Protein AF-A0A072Q1B4-F1 (afdb_monomer_lite)

Secondary structure (DSSP, 8-state):
--HHHHHHHHHHHHHHHHHHHHHHHHHHHHHTSTT-EEGGGTTSSB-S-----HHHHHHHHTT-HHHHHHHHHHHHHHHHHHHHHHHEEEE--SEEEETTEEEEPPPEEEE-HHHHHHHHHHHHHHHHHHHHHHHHHHT-----SS-TTSHHHHHHHT--HHHHHHHHHS-TT--HHHHHHHHTT-EEEEEEEE-TTS-EEEEEEEE--TT------------PPP-----TTSSSSTTHHHHHHHHHHHHHHHHHHHHHHHHHHHHHHH-----HHHHHHHH-TTHHHHHHHHHHHHHHHHHHHHHHHHHHHHHHHHHHS-B-GGGTTS--S---HHHHHHHHHHTT-HHHHHHHHHHHHHHHHHHHHTT-S--TTS-HHHHHHHHHHHHHHHHHHHHHHHHHHHHHHHTTT---SS-TTBHHHHHHHH--TT-HHHHHHTT-TTS-HHHHHHHHHHTT--EEEEEEE-TTS-EEEEEEEPPTT-SS----

Organism: NCBI:txid1182545

InterPro domains:
  IPR021840 Protein of unknown function DUF3433 [PF11915] (2-86)
  IPR021840 Protein of unknown function DUF3433 [PF11915] (288-372)

Sequence (492 aa):
MYLPTVVAVLLKLAWSIVFASTKMMEPFYLLSRDGGASAKHSLIADYLTSTLSLDGIRNLFAGHPVVILASSAYICISILPALATQSTTIRAVGVCYYATGQSPCQPRWELNITYARVLQWILSFTVLIILGMMILSARRQSGVFSNPSSIASMAALLGNDEFIAEIRKIPQNASQSSSQSYLDPFTFKLAGYATVAGHRRYGIIKIQDPSHRPKLDTSDQHQCPARSNTSPHEDFASKTHGSIFSHFLIDVIFLLAILGLLSTTVAYYLVHEDNGFNNFFNYHPLRTFVLTLTASIIDGRWKQLEREVRLMTPYRHLFRGYAEPDTTILVTQNATAITSFFSALWHGNFFHALVAGVAALSDVLIIVIGSVPHSSAQFEMDYVVCIYASWVILAVMAVVMLVLFRWRALNEKMTIPTDPNTLLALCQLLCNRDNGLREEMAGLETMESSVRDEITRSNHTRYWAGWMTEPDSSRRWIVEKEKSSKMLTGGL

Radius of gyration: 27.25 Å; chains: 1; bounding box: 82×57×79 Å

pLDDT: mean 79.21, std 16.74, range [25.56, 97.25]

Structure (mmCIF, N/CA/C/O backbone):
data_AF-A0A072Q1B4-F1
#
_entry.id   AF-A0A072Q1B4-F1
#
loop_
_atom_site.group_PDB
_atom_site.id
_atom_site.type_symbol
_atom_site.label_atom_id
_atom_site.label_alt_id
_atom_site.label_comp_id
_atom_site.label_asym_id
_atom_site.label_entity_id
_atom_site.label_seq_id
_atom_site.pdbx_PDB_ins_code
_atom_site.Cartn_x
_atom_site.Cartn_y
_atom_site.Cartn_z
_atom_site.occupancy
_atom_site.B_iso_or_equiv
_atom_site.auth_seq_id
_atom_site.auth_comp_id
_atom_site.auth_asym_id
_atom_site.auth_atom_id
_atom_site.pdbx_PDB_model_num
ATOM 1 N N . MET A 1 1 ? 21.921 -10.662 -15.499 1.00 63.81 1 MET A N 1
ATOM 2 C CA . MET A 1 1 ? 21.624 -9.221 -15.327 1.00 63.81 1 MET A CA 1
ATOM 3 C C . MET A 1 1 ? 20.662 -8.954 -14.171 1.00 63.81 1 MET A C 1
ATOM 5 O O . MET A 1 1 ? 20.907 -8.045 -13.399 1.00 63.81 1 MET A O 1
ATOM 9 N N . TYR A 1 2 ? 19.611 -9.762 -14.008 1.00 80.12 2 TYR A N 1
ATOM 10 C CA . TYR A 1 2 ? 18.491 -9.460 -13.105 1.00 80.12 2 TYR A CA 1
ATOM 11 C C . TYR A 1 2 ? 18.724 -9.707 -11.608 1.00 80.12 2 TYR A C 1
ATOM 13 O O . TYR A 1 2 ? 17.906 -9.296 -10.798 1.00 80.12 2 TYR A O 1
ATOM 21 N N . LEU A 1 3 ? 19.809 -10.375 -11.201 1.00 85.75 3 LEU A N 1
ATOM 22 C CA . LEU A 1 3 ? 19.984 -10.770 -9.797 1.00 85.75 3 LEU A CA 1
ATOM 23 C C . LEU A 1 3 ? 19.933 -9.575 -8.814 1.00 85.75 3 LEU A C 1
ATOM 25 O O . LEU A 1 3 ? 19.154 -9.647 -7.866 1.00 85.75 3 LEU A O 1
ATOM 29 N N . PRO A 1 4 ? 20.667 -8.459 -9.016 1.00 88.31 4 PRO A N 1
ATOM 30 C CA . PRO A 1 4 ? 20.627 -7.337 -8.075 1.00 88.31 4 PRO A CA 1
ATOM 31 C C . PRO A 1 4 ? 19.269 -6.634 -8.036 1.00 88.31 4 PRO A C 1
ATOM 33 O O . PRO A 1 4 ? 18.830 -6.204 -6.971 1.00 88.31 4 PRO A O 1
ATOM 36 N N . THR A 1 5 ? 18.590 -6.526 -9.181 1.00 89.12 5 THR A N 1
ATOM 37 C CA . THR A 1 5 ? 17.274 -5.881 -9.275 1.00 89.12 5 THR A CA 1
ATOM 38 C C . THR A 1 5 ? 16.189 -6.742 -8.641 1.00 89.12 5 THR A C 1
ATOM 40 O O . THR A 1 5 ? 15.385 -6.223 -7.873 1.00 89.12 5 THR A O 1
ATOM 43 N N . VAL A 1 6 ? 16.221 -8.059 -8.860 1.00 92.12 6 VAL A N 1
ATOM 44 C CA . VAL A 1 6 ? 15.343 -9.030 -8.189 1.00 92.12 6 VAL A CA 1
ATOM 45 C C . VAL A 1 6 ? 15.539 -8.969 -6.675 1.00 92.12 6 VAL A C 1
ATOM 47 O O . VAL A 1 6 ? 14.564 -8.835 -5.942 1.00 92.12 6 VAL A O 1
ATOM 50 N N . VAL A 1 7 ? 16.785 -8.991 -6.188 1.00 93.25 7 VAL A N 1
ATOM 51 C CA . VAL A 1 7 ? 17.076 -8.883 -4.747 1.00 93.25 7 VAL A CA 1
ATOM 52 C C . VAL A 1 7 ? 16.571 -7.553 -4.174 1.00 93.25 7 VAL A C 1
ATOM 54 O O . VAL A 1 7 ? 15.963 -7.542 -3.104 1.00 93.25 7 VAL A O 1
ATOM 57 N N . ALA A 1 8 ? 16.755 -6.440 -4.890 1.00 92.94 8 ALA A N 1
ATOM 58 C CA . ALA A 1 8 ? 16.243 -5.135 -4.476 1.00 92.94 8 ALA A CA 1
ATOM 59 C C . ALA A 1 8 ? 14.707 -5.106 -4.379 1.00 92.94 8 ALA A C 1
ATOM 61 O O . ALA A 1 8 ? 14.161 -4.560 -3.419 1.00 92.94 8 ALA A O 1
ATOM 62 N N . VAL A 1 9 ? 14.006 -5.719 -5.337 1.00 91.88 9 VAL A N 1
ATOM 63 C CA . VAL A 1 9 ? 12.538 -5.826 -5.330 1.00 91.88 9 VAL A CA 1
ATOM 64 C C . VAL A 1 9 ? 12.052 -6.726 -4.190 1.00 91.88 9 VAL A C 1
ATOM 66 O O . VAL A 1 9 ? 11.117 -6.357 -3.482 1.00 91.88 9 VAL A O 1
ATOM 69 N N . LEU A 1 10 ? 12.719 -7.853 -3.927 1.00 92.38 10 LEU A N 1
ATOM 70 C CA . LEU A 1 10 ? 12.393 -8.722 -2.791 1.00 92.38 10 LEU A CA 1
ATOM 71 C C . LEU A 1 10 ? 12.590 -8.011 -1.444 1.00 92.38 10 LEU A C 1
ATOM 73 O O . LEU A 1 10 ? 11.736 -8.110 -0.564 1.00 92.38 10 LEU A O 1
ATOM 77 N N . LEU A 1 11 ? 13.673 -7.240 -1.293 1.00 92.31 11 LEU A N 1
ATOM 78 C CA . LEU A 1 11 ? 13.903 -6.430 -0.095 1.00 92.31 11 LEU A CA 1
ATOM 79 C C . LEU A 1 11 ? 12.826 -5.345 0.067 1.00 92.31 11 LEU A C 1
ATOM 81 O O . LEU A 1 11 ? 12.332 -5.131 1.174 1.00 92.31 11 LEU A O 1
ATOM 85 N N . LYS A 1 12 ? 12.416 -4.702 -1.035 1.00 89.88 12 LYS A N 1
ATOM 86 C CA . LYS A 1 12 ? 11.302 -3.740 -1.062 1.00 89.88 12 LYS A CA 1
ATOM 87 C C . LYS A 1 12 ? 9.987 -4.372 -0.620 1.00 89.88 12 LYS A C 1
ATOM 89 O O . LYS A 1 12 ? 9.280 -3.788 0.202 1.00 89.88 12 LYS A O 1
ATOM 94 N N . LEU A 1 13 ? 9.681 -5.573 -1.105 1.00 88.81 13 LEU A N 1
ATOM 95 C CA . LEU A 1 13 ? 8.507 -6.335 -0.689 1.00 88.81 13 LEU A CA 1
ATOM 96 C C . LEU A 1 13 ? 8.542 -6.663 0.806 1.00 88.81 13 LEU A C 1
ATOM 98 O O . LEU A 1 13 ? 7.583 -6.351 1.513 1.00 88.81 13 LEU A O 1
ATOM 102 N N . ALA A 1 14 ? 9.651 -7.210 1.307 1.00 89.88 14 ALA A N 1
ATOM 103 C CA . ALA A 1 14 ? 9.805 -7.531 2.725 1.00 89.88 14 ALA A CA 1
ATOM 104 C C . ALA A 1 14 ? 9.651 -6.284 3.612 1.00 89.88 14 ALA A C 1
ATOM 106 O O . ALA A 1 14 ? 8.914 -6.302 4.599 1.00 89.88 14 ALA A O 1
ATOM 107 N N . TRP A 1 15 ? 10.276 -5.168 3.227 1.00 90.00 15 TRP A N 1
ATOM 108 C CA . TRP A 1 15 ? 10.179 -3.925 3.986 1.00 90.00 15 TRP A CA 1
ATOM 109 C C . TRP A 1 15 ? 8.782 -3.314 3.972 1.00 90.00 15 TRP A C 1
ATOM 111 O O . TRP A 1 15 ? 8.358 -2.745 4.974 1.00 90.00 15 TRP A O 1
ATOM 121 N N . SER A 1 16 ? 8.032 -3.455 2.876 1.00 84.31 16 SER A N 1
ATOM 122 C CA . SER A 1 16 ? 6.658 -2.947 2.811 1.00 84.31 16 SER A CA 1
ATOM 123 C C . SER A 1 16 ? 5.750 -3.563 3.887 1.00 84.31 16 SER A C 1
ATOM 125 O O . SER A 1 16 ? 4.915 -2.856 4.452 1.00 84.31 16 SER A O 1
ATOM 127 N N . ILE A 1 17 ? 5.976 -4.836 4.244 1.00 85.31 17 ILE A N 1
ATOM 128 C CA . ILE A 1 17 ? 5.264 -5.538 5.325 1.00 85.31 17 ILE A CA 1
ATOM 129 C C . ILE A 1 17 ? 5.614 -4.928 6.678 1.00 85.31 17 ILE A C 1
ATOM 131 O O . ILE A 1 17 ? 4.724 -4.623 7.476 1.00 85.31 17 ILE A O 1
ATOM 135 N N . VAL A 1 18 ? 6.914 -4.746 6.929 1.00 87.94 18 VAL A N 1
ATOM 136 C CA . VAL A 1 18 ? 7.416 -4.156 8.174 1.00 87.94 18 VAL A CA 1
ATOM 137 C C . VAL A 1 18 ? 6.866 -2.743 8.322 1.00 87.94 18 VAL A C 1
ATOM 139 O O . VAL A 1 18 ? 6.263 -2.432 9.341 1.00 87.94 18 VAL A O 1
ATOM 142 N N . PHE A 1 19 ? 6.966 -1.923 7.276 1.00 85.44 19 PHE A N 1
ATOM 143 C CA . PHE A 1 19 ? 6.459 -0.555 7.261 1.00 85.44 19 PHE A CA 1
ATOM 144 C C . PHE A 1 19 ? 4.952 -0.486 7.549 1.00 85.44 19 PHE A C 1
ATOM 146 O O . PHE A 1 19 ? 4.528 0.278 8.419 1.00 85.44 19 PHE A O 1
ATOM 153 N N . ALA A 1 20 ? 4.145 -1.309 6.869 1.00 80.44 20 ALA A N 1
ATOM 154 C CA . ALA A 1 20 ? 2.702 -1.361 7.091 1.00 80.44 20 ALA A CA 1
ATOM 155 C C . ALA A 1 20 ? 2.360 -1.786 8.529 1.00 80.44 20 ALA A C 1
ATOM 157 O O . ALA A 1 20 ? 1.515 -1.160 9.170 1.00 80.44 20 ALA A O 1
ATOM 158 N N . SER A 1 21 ? 3.056 -2.797 9.056 1.00 84.19 21 SER A N 1
ATOM 159 C CA . SER A 1 21 ? 2.848 -3.309 10.416 1.00 84.19 21 SER A CA 1
ATOM 160 C C . SER A 1 21 ? 3.275 -2.298 11.484 1.00 84.19 21 SER A C 1
ATOM 162 O O . SER A 1 21 ? 2.542 -2.068 12.445 1.00 84.19 21 SER A O 1
ATOM 164 N N . THR A 1 22 ? 4.422 -1.635 11.304 1.00 85.44 22 THR A N 1
ATOM 165 C CA . THR A 1 22 ? 4.915 -0.586 12.208 1.00 85.44 22 THR A CA 1
ATOM 166 C C . THR A 1 22 ? 3.961 0.602 12.250 1.00 85.44 22 THR A C 1
ATOM 168 O O . THR A 1 22 ? 3.596 1.050 13.335 1.00 85.44 22 THR A O 1
ATOM 171 N N . LYS A 1 23 ? 3.513 1.092 11.086 1.00 82.38 23 LYS A N 1
ATOM 172 C CA . LYS A 1 23 ? 2.578 2.222 11.012 1.00 82.38 23 LYS A CA 1
ATOM 173 C C . LYS A 1 23 ? 1.246 1.903 11.697 1.00 82.38 23 LYS A C 1
ATOM 175 O O . LYS A 1 23 ? 0.690 2.757 12.378 1.00 82.38 23 LYS A O 1
ATOM 180 N N . MET A 1 24 ? 0.763 0.672 11.545 1.00 81.88 24 MET A N 1
ATOM 181 C CA . MET A 1 24 ? -0.483 0.217 12.155 1.00 81.88 24 MET A CA 1
ATOM 182 C C . MET A 1 24 ? -0.394 0.087 13.683 1.00 81.88 24 MET A C 1
ATOM 184 O O . MET A 1 24 ? -1.373 0.365 14.368 1.00 81.88 24 MET A O 1
ATOM 188 N N . MET A 1 25 ? 0.758 -0.331 14.218 1.00 85.69 25 MET A N 1
ATOM 189 C CA . MET A 1 25 ? 0.940 -0.560 15.657 1.00 85.69 25 MET A CA 1
ATOM 190 C C . MET A 1 25 ? 1.309 0.702 16.452 1.00 85.69 25 MET A C 1
ATOM 192 O O . MET A 1 25 ? 1.063 0.738 17.657 1.00 85.69 25 MET A O 1
ATOM 196 N N . GLU A 1 26 ? 1.876 1.741 15.823 1.00 85.38 26 GLU A N 1
ATOM 197 C CA . GLU A 1 26 ? 2.322 2.955 16.535 1.00 85.38 26 GLU A CA 1
ATOM 198 C C . GLU A 1 26 ? 1.226 3.599 17.410 1.00 85.38 26 GLU A C 1
ATOM 200 O O . GLU A 1 26 ? 1.524 3.882 18.573 1.00 85.38 26 GLU A O 1
ATOM 205 N N . PRO A 1 27 ? -0.035 3.776 16.956 1.00 85.06 27 PRO A N 1
ATOM 206 C CA . PRO A 1 27 ? -1.093 4.328 17.806 1.00 85.06 27 PRO A CA 1
ATOM 207 C C . PRO A 1 27 ? -1.311 3.542 19.106 1.00 85.06 27 PRO A C 1
ATOM 209 O O . PRO A 1 27 ? -1.535 4.133 20.161 1.00 85.06 27 PRO A O 1
ATOM 212 N N . PHE A 1 28 ? -1.185 2.215 19.060 1.00 87.50 28 PHE A N 1
ATOM 213 C CA . PHE A 1 28 ? -1.376 1.347 20.223 1.00 87.50 28 PHE A CA 1
ATOM 214 C C . PHE A 1 28 ? -0.193 1.413 21.192 1.00 87.50 28 PHE A C 1
ATOM 216 O O . PHE A 1 28 ? -0.404 1.498 22.398 1.00 87.50 28 PHE A O 1
ATOM 223 N N . TYR A 1 29 ? 1.039 1.508 20.677 1.00 87.19 29 TYR A N 1
ATOM 224 C CA . TYR A 1 29 ? 2.228 1.781 21.496 1.00 87.19 29 TYR A CA 1
ATOM 225 C C . TYR A 1 29 ? 2.183 3.138 22.213 1.00 87.19 29 TYR A C 1
ATOM 227 O O . TYR A 1 29 ? 2.904 3.345 23.189 1.00 87.19 29 TYR A O 1
ATOM 235 N N . LEU A 1 30 ? 1.406 4.097 21.705 1.00 85.69 30 LEU A N 1
ATOM 236 C CA . LEU A 1 30 ? 1.193 5.387 22.362 1.00 85.69 30 LEU A CA 1
ATOM 237 C C . LEU A 1 30 ? 0.105 5.282 23.428 1.00 85.69 30 LEU A C 1
ATOM 239 O O . LEU A 1 30 ? 0.296 5.780 24.534 1.00 85.69 30 LEU A O 1
ATOM 243 N N . LEU A 1 31 ? -1.003 4.607 23.113 1.00 87.12 31 LEU A N 1
ATOM 244 C CA . LEU A 1 31 ? -2.104 4.383 24.050 1.00 87.12 31 LEU A CA 1
ATOM 245 C C . LEU A 1 31 ? -1.704 3.490 25.236 1.00 87.12 31 LEU A C 1
ATOM 247 O O . LEU A 1 31 ? -2.279 3.625 26.311 1.00 87.12 31 LEU A O 1
ATOM 251 N N . SER A 1 32 ? -0.730 2.592 25.077 1.00 87.88 32 SER A N 1
ATOM 252 C CA . SER A 1 32 ? -0.245 1.716 26.153 1.00 87.88 32 SER A CA 1
ATOM 253 C C . SER A 1 32 ? 0.686 2.405 27.160 1.00 87.88 32 SER A C 1
ATOM 255 O O . SER A 1 32 ? 1.024 1.806 28.179 1.00 87.88 32 SER A O 1
ATOM 257 N N . ARG A 1 33 ? 1.123 3.648 26.904 1.00 85.62 33 ARG A N 1
ATOM 258 C CA . ARG A 1 33 ? 2.005 4.391 27.820 1.00 85.62 33 ARG A CA 1
ATOM 259 C C . ARG A 1 33 ? 1.285 4.737 29.123 1.00 85.62 33 ARG A C 1
ATOM 261 O O . ARG A 1 33 ? 0.089 5.016 29.124 1.00 85.62 33 ARG A O 1
ATOM 268 N N . ASP A 1 34 ? 2.041 4.833 30.218 1.00 79.62 34 ASP A N 1
ATOM 269 C CA . ASP A 1 34 ? 1.487 5.100 31.555 1.00 79.62 34 ASP A CA 1
ATOM 270 C C . ASP A 1 34 ? 0.658 6.393 31.628 1.00 79.62 34 ASP A C 1
ATOM 272 O O . ASP A 1 34 ? -0.393 6.410 32.273 1.00 79.62 34 ASP A O 1
ATOM 276 N N . GLY A 1 35 ? 1.097 7.438 30.914 1.00 77.81 35 GLY A N 1
ATOM 277 C CA . GLY A 1 35 ? 0.411 8.731 30.791 1.00 77.81 35 GLY A CA 1
ATOM 278 C C . GLY A 1 35 ? -0.616 8.829 29.655 1.00 77.81 35 GLY A C 1
ATOM 279 O O . GLY A 1 35 ? -1.184 9.897 29.463 1.00 77.81 35 GLY A O 1
ATOM 280 N N . GLY A 1 36 ? -0.853 7.750 28.900 1.00 81.75 36 GLY A N 1
ATOM 281 C CA . GLY A 1 36 ? -1.735 7.738 27.731 1.00 81.75 36 GLY A CA 1
ATOM 282 C C . GLY A 1 36 ? -1.236 8.580 26.548 1.00 81.75 36 GLY A C 1
ATOM 283 O O . GLY A 1 36 ? -0.088 9.027 26.498 1.00 81.75 36 GLY A O 1
ATOM 284 N N . ALA A 1 37 ? -2.117 8.781 25.569 1.00 84.19 37 ALA A N 1
ATOM 285 C CA . ALA A 1 37 ? -1.875 9.569 24.369 1.00 84.19 37 ALA A CA 1
ATOM 286 C C . ALA A 1 37 ? -3.056 10.496 24.057 1.00 84.19 37 ALA A C 1
ATOM 288 O O . ALA A 1 37 ? -4.218 10.125 24.218 1.00 84.19 37 ALA A O 1
ATOM 289 N N . SER A 1 38 ? -2.758 11.696 23.557 1.00 83.25 38 SER A N 1
ATOM 290 C CA . SER A 1 38 ? -3.780 12.592 23.005 1.00 83.25 38 SER A CA 1
ATOM 291 C C . SER A 1 38 ? -4.433 11.968 21.766 1.00 83.25 38 SER A C 1
ATOM 293 O O . SER A 1 38 ? -3.786 11.246 20.993 1.00 83.25 38 SER A O 1
ATOM 295 N N . ALA A 1 39 ? -5.710 12.279 21.545 1.00 78.81 39 ALA A N 1
ATOM 296 C CA . ALA A 1 39 ? -6.485 11.766 20.419 1.00 78.81 39 ALA A CA 1
ATOM 297 C C . ALA A 1 39 ? -5.873 12.115 19.057 1.00 78.81 39 ALA A C 1
ATOM 299 O O . ALA A 1 39 ? -5.919 11.303 18.134 1.00 78.81 39 ALA A O 1
ATOM 300 N N . LYS A 1 40 ? -5.243 13.292 18.947 1.00 77.19 40 LYS A N 1
ATOM 301 C CA . LYS A 1 40 ? -4.572 13.750 17.725 1.00 77.19 40 LYS A CA 1
ATOM 302 C C . LYS A 1 40 ? -3.484 12.779 17.257 1.00 77.19 40 LYS A C 1
ATOM 304 O O . LYS A 1 40 ? -3.353 12.525 16.066 1.00 77.19 40 LYS A O 1
ATOM 309 N N . HIS A 1 41 ? -2.719 12.237 18.202 1.00 73.94 41 HIS A N 1
ATOM 310 C CA . HIS A 1 41 ? -1.567 11.373 17.932 1.00 73.94 41 HIS A CA 1
ATOM 311 C C . HIS A 1 41 ? -1.913 9.877 17.904 1.00 73.94 41 HIS A C 1
ATOM 313 O O . HIS A 1 41 ? -1.067 9.065 17.543 1.00 73.94 41 HIS A O 1
ATOM 319 N N . SER A 1 42 ? -3.133 9.502 18.297 1.00 80.06 42 SER A N 1
ATOM 320 C CA . SER A 1 42 ? -3.572 8.106 18.397 1.00 80.06 42 SER A CA 1
ATOM 321 C C . SER A 1 42 ? -4.825 7.851 17.557 1.00 80.06 42 SER A C 1
ATOM 323 O O . SER A 1 42 ? -4.737 7.281 16.476 1.00 80.06 42 SER A O 1
ATOM 325 N N . LEU A 1 43 ? -5.986 8.308 18.026 1.00 80.69 43 LEU A N 1
ATOM 326 C CA . LEU A 1 43 ? -7.298 8.034 17.434 1.00 80.69 43 LEU A CA 1
ATOM 327 C C . LEU A 1 43 ? -7.479 8.641 16.035 1.00 80.69 43 LEU A C 1
ATOM 329 O O . LEU A 1 43 ? -8.044 8.002 15.151 1.00 80.69 43 LEU A O 1
ATOM 333 N N . ILE A 1 44 ? -7.004 9.869 15.832 1.00 77.88 44 ILE A N 1
ATOM 334 C CA . ILE A 1 44 ? -7.185 10.632 14.584 1.00 77.88 44 ILE A CA 1
ATOM 335 C C . ILE A 1 44 ? -6.051 10.353 13.583 1.00 77.88 44 ILE A C 1
ATOM 337 O O . ILE A 1 44 ? -6.124 10.760 12.424 1.00 77.88 44 ILE A O 1
ATOM 341 N N . ALA A 1 45 ? -5.002 9.644 14.009 1.00 72.25 45 ALA A N 1
ATOM 342 C CA . ALA A 1 45 ? -3.869 9.333 13.156 1.00 72.25 45 ALA A CA 1
ATOM 343 C C . ALA A 1 45 ? -4.267 8.354 12.038 1.00 72.25 45 ALA A C 1
ATOM 345 O O . ALA A 1 45 ? -4.856 7.299 12.287 1.00 72.25 45 ALA A O 1
ATOM 346 N N . ASP A 1 46 ? -3.890 8.688 10.804 1.00 70.38 46 ASP A N 1
ATOM 347 C CA . ASP A 1 46 ? -4.015 7.805 9.646 1.00 70.38 46 ASP A CA 1
ATOM 348 C C . ASP A 1 46 ? -3.034 6.636 9.777 1.00 70.38 46 ASP A C 1
ATOM 350 O O . ASP A 1 46 ? -1.833 6.779 9.531 1.00 70.38 46 ASP A O 1
ATOM 354 N N . TYR A 1 47 ? -3.538 5.462 10.148 1.00 68.75 47 TYR A N 1
ATOM 355 C CA . TYR A 1 47 ? -2.732 4.259 10.395 1.00 68.75 47 TYR A CA 1
ATOM 356 C C . TYR A 1 47 ? -2.922 3.198 9.295 1.00 68.75 47 TYR A C 1
ATOM 358 O O . TYR A 1 47 ? -2.027 2.377 9.058 1.00 68.75 47 TYR A O 1
ATOM 366 N N . LEU A 1 48 ? -4.030 3.264 8.540 1.00 61.12 48 LEU A N 1
ATOM 367 C CA . LEU A 1 48 ? -4.351 2.323 7.458 1.00 61.12 48 LEU A CA 1
ATOM 368 C C . LEU A 1 48 ? -4.114 2.860 6.037 1.00 61.12 48 LEU A C 1
ATOM 370 O O . LEU A 1 48 ? -4.029 2.061 5.110 1.00 61.12 48 LEU A O 1
ATOM 374 N N . THR A 1 49 ? -3.933 4.163 5.824 1.00 60.41 49 THR A N 1
ATOM 375 C CA . THR A 1 49 ? -3.613 4.726 4.497 1.00 60.41 49 THR A CA 1
ATOM 376 C C . THR A 1 49 ? -2.112 4.942 4.317 1.00 60.41 49 THR A C 1
ATOM 378 O O . THR A 1 49 ? -1.397 5.315 5.244 1.00 60.41 49 THR A O 1
ATOM 381 N N . SER A 1 50 ? -1.594 4.697 3.111 1.00 50.72 50 SER A N 1
ATOM 382 C CA . SER A 1 50 ? -0.205 5.024 2.726 1.00 50.72 50 SER A CA 1
ATOM 383 C C . SER A 1 50 ? -0.109 6.352 1.965 1.00 50.72 50 SER A C 1
ATOM 385 O O . SER A 1 50 ? 0.937 6.661 1.396 1.00 50.72 50 SER A O 1
ATOM 387 N N . THR A 1 51 ? -1.190 7.136 1.927 1.00 45.16 51 THR A N 1
ATOM 388 C CA . THR A 1 51 ? -1.192 8.463 1.320 1.00 45.16 51 THR A CA 1
ATOM 389 C C . THR A 1 51 ? -0.217 9.355 2.079 1.00 45.16 51 THR A C 1
ATOM 391 O O . THR A 1 51 ? -0.428 9.729 3.229 1.00 45.16 51 THR A O 1
ATOM 394 N N . LEU A 1 52 ? 0.881 9.709 1.416 1.00 44.53 52 LEU A N 1
ATOM 395 C CA . LEU A 1 52 ? 1.719 10.842 1.791 1.00 44.53 52 LEU A CA 1
ATOM 396 C C . LEU A 1 52 ? 0.943 12.139 1.489 1.00 44.53 52 LEU A C 1
ATOM 398 O O . LEU A 1 52 ? 1.308 12.889 0.588 1.00 44.53 52 LEU A O 1
ATOM 402 N N . SER A 1 53 ? -0.181 12.379 2.173 1.00 46.41 53 SER A N 1
ATOM 403 C CA . SER A 1 53 ? -0.780 13.715 2.201 1.00 46.41 53 SER A CA 1
ATOM 404 C C . SER A 1 53 ? 0.180 14.633 2.958 1.00 46.41 53 SER A C 1
ATOM 406 O O . SER A 1 53 ? 0.800 14.215 3.935 1.00 46.41 53 SER A O 1
ATOM 408 N N . LEU A 1 54 ? 0.361 15.873 2.502 1.00 46.34 54 LEU A N 1
ATOM 409 C CA . LEU A 1 54 ? 1.295 16.821 3.128 1.00 46.34 54 LEU A CA 1
ATOM 410 C C . LEU A 1 54 ? 0.979 17.036 4.622 1.00 46.34 54 LEU A C 1
ATOM 412 O O . LEU A 1 54 ? 1.894 17.126 5.443 1.00 46.34 54 LEU A O 1
ATOM 416 N N . ASP A 1 55 ? -0.307 17.009 4.978 1.00 46.84 55 ASP A N 1
ATOM 417 C CA . ASP A 1 55 ? -0.781 17.067 6.364 1.00 46.84 55 ASP A CA 1
ATOM 418 C C . ASP A 1 55 ? -0.451 15.789 7.146 1.00 46.84 55 ASP A C 1
ATOM 420 O O . ASP A 1 55 ? 0.005 15.856 8.290 1.00 46.84 55 ASP A O 1
ATOM 424 N N . GLY A 1 56 ? -0.593 14.624 6.505 1.00 53.16 56 GLY A N 1
ATOM 425 C CA . GLY A 1 56 ? -0.183 13.333 7.045 1.00 53.16 56 GLY A CA 1
ATOM 426 C C . GLY A 1 56 ? 1.314 13.294 7.325 1.00 53.16 56 GLY A C 1
ATOM 427 O O . GLY A 1 56 ? 1.702 12.913 8.418 1.00 53.16 56 GLY A O 1
ATOM 428 N N . ILE A 1 57 ? 2.151 13.773 6.399 1.00 52.38 57 ILE A N 1
ATOM 429 C CA . ILE A 1 57 ? 3.610 13.873 6.551 1.00 52.38 57 ILE A CA 1
ATOM 430 C C . ILE A 1 57 ? 3.976 14.772 7.739 1.00 52.38 57 ILE A C 1
ATOM 432 O O . ILE A 1 57 ? 4.754 14.367 8.602 1.00 52.38 57 ILE A O 1
ATOM 436 N N . ARG A 1 58 ? 3.396 15.976 7.822 1.00 55.06 58 ARG A N 1
ATOM 437 C CA . ARG A 1 58 ? 3.673 16.928 8.910 1.00 55.06 58 ARG A CA 1
ATOM 438 C C . ARG A 1 58 ? 3.297 16.358 10.281 1.00 55.06 58 ARG A C 1
ATOM 440 O O . ARG A 1 58 ? 4.061 16.517 11.231 1.00 55.06 58 ARG A O 1
ATOM 447 N N . ASN A 1 59 ? 2.159 15.673 10.374 1.00 53.62 59 ASN A N 1
ATOM 448 C CA . ASN A 1 59 ? 1.706 15.033 11.609 1.00 53.62 59 ASN A CA 1
ATOM 449 C C . ASN A 1 59 ? 2.485 13.740 11.924 1.00 53.62 59 ASN A C 1
ATOM 451 O O . ASN A 1 59 ? 2.723 13.457 13.095 1.00 53.62 59 ASN A O 1
ATOM 455 N N . LEU A 1 60 ? 2.968 13.008 10.910 1.00 53.50 60 LEU A N 1
ATOM 456 C CA . LEU A 1 60 ? 3.844 11.834 11.063 1.00 53.50 60 LEU A CA 1
ATOM 457 C C . LEU A 1 60 ? 5.184 12.206 11.713 1.00 53.50 60 LEU A C 1
ATOM 459 O O . LEU A 1 60 ? 5.721 11.449 12.521 1.00 53.50 60 LEU A O 1
ATOM 463 N N . PHE A 1 61 ? 5.723 13.377 11.355 1.00 52.81 61 PHE A N 1
ATOM 464 C CA . PHE A 1 61 ? 6.983 13.894 11.893 1.00 52.81 61 PHE A CA 1
ATOM 465 C C . PHE A 1 61 ? 6.846 14.488 13.305 1.00 52.81 61 PHE A C 1
ATOM 467 O O . PHE A 1 61 ? 7.845 14.634 14.012 1.00 52.81 61 PHE A O 1
ATOM 474 N N . ALA A 1 62 ? 5.628 14.791 13.757 1.00 53.50 62 ALA A N 1
ATOM 475 C CA . ALA A 1 62 ? 5.373 15.340 15.081 1.00 53.50 62 ALA A CA 1
ATOM 476 C C . ALA A 1 62 ? 5.209 14.218 16.128 1.00 53.50 62 ALA A C 1
ATOM 478 O O . ALA A 1 62 ? 4.099 13.817 16.459 1.00 53.50 62 ALA A O 1
ATOM 479 N N . GLY A 1 63 ? 6.329 13.727 16.677 1.00 62.25 63 GLY A N 1
ATOM 480 C CA . GLY A 1 63 ? 6.343 12.943 17.927 1.00 62.25 63 GLY A CA 1
ATOM 481 C C . GLY A 1 63 ? 6.528 11.421 17.812 1.00 62.25 63 GLY A C 1
ATOM 482 O O . GLY A 1 63 ? 6.554 10.746 18.844 1.00 62.25 63 GLY A O 1
ATOM 483 N N . HIS A 1 64 ? 6.719 10.870 16.606 1.00 76.00 64 HIS A N 1
ATOM 484 C CA . HIS A 1 64 ? 6.801 9.415 16.369 1.00 76.00 64 HIS A CA 1
ATOM 485 C C . HIS A 1 64 ? 8.145 8.983 15.753 1.00 76.00 64 HIS A C 1
ATOM 487 O O . HIS A 1 64 ? 8.224 8.717 14.552 1.00 76.00 64 HIS A O 1
ATOM 493 N N . PRO A 1 65 ? 9.230 8.858 16.545 1.00 80.75 65 PRO A N 1
ATOM 494 C CA . PRO A 1 65 ? 10.567 8.593 16.003 1.00 80.75 65 PRO A CA 1
ATOM 495 C C . PRO A 1 65 ? 10.664 7.265 15.236 1.00 80.75 65 PRO A C 1
ATOM 497 O O . PRO A 1 65 ? 11.411 7.169 14.268 1.00 80.75 65 PRO A O 1
ATOM 500 N N . VAL A 1 66 ? 9.880 6.252 15.619 1.00 85.38 66 VAL A N 1
ATOM 501 C CA . VAL A 1 66 ? 9.887 4.938 14.954 1.00 85.38 66 VAL A CA 1
ATOM 502 C C . VAL A 1 66 ? 9.236 5.007 13.573 1.00 85.38 66 VAL A C 1
ATOM 504 O O . VAL A 1 66 ? 9.772 4.439 12.626 1.00 85.38 66 VAL A O 1
ATOM 507 N N . VAL A 1 67 ? 8.132 5.741 13.418 1.00 82.75 67 VAL A N 1
ATOM 508 C CA . VAL A 1 67 ? 7.449 5.883 12.121 1.00 82.75 67 VAL A CA 1
ATOM 509 C C . VAL A 1 67 ? 8.266 6.742 11.154 1.00 82.75 67 VAL A C 1
ATOM 511 O O . VAL A 1 67 ? 8.308 6.449 9.959 1.00 82.75 67 VAL A O 1
ATOM 514 N N . ILE A 1 68 ? 8.978 7.750 11.666 1.00 84.50 68 ILE A N 1
ATOM 515 C CA . ILE A 1 68 ? 9.924 8.564 10.889 1.00 84.50 68 ILE A CA 1
ATOM 516 C C . ILE A 1 68 ? 11.047 7.692 10.321 1.00 84.50 68 ILE A C 1
ATOM 518 O O . ILE A 1 68 ? 11.297 7.717 9.116 1.00 84.50 68 ILE A O 1
ATOM 522 N N . LEU A 1 69 ? 11.680 6.887 11.178 1.00 88.88 69 LEU A N 1
ATOM 523 C CA . LEU A 1 69 ? 12.715 5.932 10.782 1.00 88.88 69 LEU A CA 1
ATOM 524 C C . LEU A 1 69 ? 12.177 4.896 9.781 1.00 88.88 69 LEU A C 1
ATOM 526 O O . LEU A 1 69 ? 12.797 4.638 8.754 1.00 88.88 69 LEU A O 1
ATOM 530 N N . ALA A 1 70 ? 10.981 4.353 10.015 1.00 88.50 70 ALA A N 1
ATOM 531 C CA . ALA A 1 70 ? 10.372 3.390 9.102 1.00 88.50 70 ALA A CA 1
ATOM 532 C C . ALA A 1 70 ? 10.103 3.996 7.710 1.00 88.50 70 ALA A C 1
ATOM 534 O O . ALA A 1 70 ? 10.346 3.354 6.683 1.00 88.50 70 ALA A O 1
ATOM 535 N N . SER A 1 71 ? 9.638 5.250 7.677 1.00 86.19 71 SER A N 1
ATOM 536 C CA . SER A 1 71 ? 9.343 5.991 6.445 1.00 86.19 71 SER A CA 1
ATOM 537 C C . SER A 1 71 ? 10.612 6.348 5.674 1.00 86.19 71 SER A C 1
ATOM 539 O O . SER A 1 71 ? 10.639 6.219 4.451 1.00 86.19 71 SER A O 1
ATOM 541 N N . SER A 1 72 ? 11.683 6.752 6.365 1.00 87.56 72 SER A N 1
ATOM 542 C CA . SER A 1 72 ? 12.960 7.057 5.714 1.00 87.56 72 SER A CA 1
ATOM 543 C C . SER A 1 72 ? 13.581 5.809 5.083 1.00 87.56 72 SER A C 1
ATOM 545 O O . SER A 1 72 ? 13.961 5.848 3.913 1.00 87.56 72 SER A O 1
ATOM 547 N N . ALA A 1 73 ? 13.584 4.674 5.789 1.00 91.31 73 ALA A N 1
ATOM 548 C CA . ALA A 1 73 ? 14.016 3.398 5.220 1.00 91.31 73 ALA A CA 1
ATOM 549 C C . ALA A 1 73 ? 13.130 2.951 4.044 1.00 91.31 73 ALA A C 1
ATOM 551 O O . ALA A 1 73 ? 13.652 2.437 3.056 1.00 91.31 73 ALA A O 1
ATOM 552 N N . TYR A 1 74 ? 11.814 3.202 4.089 1.00 89.19 74 TYR A N 1
ATOM 553 C CA . TYR A 1 74 ? 10.917 2.896 2.967 1.00 89.19 74 TYR A CA 1
ATOM 554 C C . TYR A 1 74 ? 11.290 3.678 1.700 1.00 89.19 74 TYR A C 1
ATOM 556 O O . TYR A 1 74 ? 11.320 3.100 0.611 1.00 89.19 74 TYR A O 1
ATOM 564 N N . ILE A 1 75 ? 11.630 4.965 1.831 1.00 88.50 75 ILE A N 1
ATOM 565 C CA . ILE A 1 75 ? 12.096 5.793 0.708 1.00 88.50 75 ILE A CA 1
ATOM 566 C C . ILE A 1 75 ? 13.436 5.270 0.178 1.00 88.50 75 ILE A C 1
ATOM 568 O O . ILE A 1 75 ? 13.567 5.066 -1.029 1.00 88.50 75 ILE A O 1
ATOM 572 N N . CYS A 1 76 ? 14.401 4.994 1.064 1.00 91.62 76 CYS A N 1
ATOM 573 C CA . CYS A 1 76 ? 15.695 4.424 0.686 1.00 91.62 76 CYS A CA 1
ATOM 574 C C . CYS A 1 76 ? 15.518 3.134 -0.125 1.00 91.62 76 CYS A C 1
ATOM 576 O O . CYS A 1 76 ? 15.988 3.059 -1.259 1.00 91.62 76 CYS A O 1
ATOM 578 N N . ILE A 1 77 ? 14.769 2.165 0.411 1.00 91.62 77 ILE A N 1
ATOM 579 C CA . ILE A 1 77 ? 14.506 0.860 -0.211 1.00 91.62 77 ILE A CA 1
ATOM 580 C C . ILE A 1 77 ? 13.713 0.988 -1.521 1.00 91.62 77 ILE A C 1
ATOM 582 O O . ILE A 1 77 ? 13.955 0.237 -2.462 1.00 91.62 77 ILE A O 1
ATOM 586 N N . SER A 1 78 ? 12.814 1.966 -1.644 1.00 88.88 78 SER A N 1
ATOM 587 C CA . SER A 1 78 ? 12.043 2.173 -2.881 1.00 88.88 78 SER A CA 1
ATOM 588 C C . SER A 1 78 ? 12.901 2.628 -4.070 1.00 88.88 78 SER A C 1
ATOM 590 O O . SER A 1 78 ? 12.522 2.390 -5.220 1.00 88.88 78 SER A O 1
ATOM 592 N N . ILE A 1 79 ? 14.056 3.253 -3.810 1.00 90.88 79 ILE A N 1
ATOM 593 C CA . ILE A 1 79 ? 15.007 3.719 -4.833 1.00 90.88 79 ILE A CA 1
ATOM 594 C C . ILE A 1 79 ? 16.021 2.620 -5.209 1.00 90.88 79 ILE A C 1
ATOM 596 O O . ILE A 1 79 ? 16.574 2.649 -6.313 1.00 90.88 79 ILE A O 1
ATOM 600 N N . LEU A 1 80 ? 16.237 1.616 -4.346 1.00 92.88 80 LEU A N 1
ATOM 601 C CA . LEU A 1 80 ? 17.202 0.529 -4.580 1.00 92.88 80 LEU A CA 1
ATOM 602 C C . LEU A 1 80 ? 17.066 -0.136 -5.955 1.00 92.88 80 LEU A C 1
ATOM 604 O O . LEU A 1 80 ? 18.102 -0.287 -6.595 1.00 92.88 80 LEU A O 1
ATOM 608 N N . PRO A 1 81 ? 15.869 -0.516 -6.451 1.00 92.12 81 PRO A N 1
ATOM 609 C CA . PRO A 1 81 ? 15.763 -1.178 -7.749 1.00 92.12 81 PRO A CA 1
ATOM 610 C C . PRO A 1 81 ? 16.316 -0.333 -8.903 1.00 92.12 81 PRO A C 1
ATOM 612 O O . PRO A 1 81 ? 17.016 -0.856 -9.770 1.00 92.12 81 PRO A O 1
ATOM 615 N N . ALA A 1 82 ? 16.088 0.984 -8.885 1.00 91.56 82 ALA A N 1
ATOM 616 C CA . ALA A 1 82 ? 16.584 1.880 -9.928 1.00 91.56 82 ALA A CA 1
ATOM 617 C C . ALA A 1 82 ? 18.117 1.993 -9.912 1.00 91.56 82 ALA A C 1
ATOM 619 O O . ALA A 1 82 ? 18.768 1.947 -10.957 1.00 91.56 82 ALA A O 1
ATOM 620 N N . LEU A 1 83 ? 18.711 2.064 -8.718 1.00 91.88 83 LEU A N 1
ATOM 621 C CA . LEU A 1 83 ? 20.166 2.075 -8.543 1.00 91.88 83 LEU A CA 1
ATOM 622 C C . LEU A 1 83 ? 20.806 0.711 -8.837 1.00 91.88 83 LEU A C 1
ATOM 624 O O . LEU A 1 83 ? 21.881 0.650 -9.430 1.00 91.88 83 LEU A O 1
ATOM 628 N N . ALA A 1 84 ? 20.142 -0.383 -8.461 1.00 91.56 84 ALA A N 1
ATOM 629 C CA . ALA A 1 84 ? 20.577 -1.753 -8.724 1.00 91.56 84 ALA A CA 1
ATOM 630 C C . ALA A 1 84 ? 20.608 -2.054 -10.222 1.00 91.56 84 ALA A C 1
ATOM 632 O O . ALA A 1 84 ? 21.509 -2.741 -10.690 1.00 91.56 84 ALA A O 1
ATOM 633 N N . THR A 1 85 ? 19.670 -1.492 -10.984 1.00 88.38 85 THR A N 1
ATOM 634 C CA . THR A 1 85 ? 19.667 -1.667 -12.437 1.00 88.38 85 THR A CA 1
ATOM 635 C C . THR A 1 85 ? 20.836 -0.929 -13.098 1.00 88.38 85 THR A C 1
ATOM 637 O O . THR A 1 85 ? 21.397 -1.408 -14.075 1.00 88.38 85 THR A O 1
ATOM 640 N N . GLN A 1 86 ? 21.254 0.210 -12.541 1.00 86.94 86 GLN A N 1
ATOM 641 C CA . GLN A 1 86 ? 22.393 0.987 -13.042 1.00 86.94 86 GLN A CA 1
ATOM 642 C C . GLN A 1 86 ? 23.762 0.434 -12.641 1.00 86.94 86 GLN A C 1
ATOM 644 O O . GLN A 1 86 ? 24.764 0.720 -13.297 1.00 86.94 86 GLN A O 1
ATOM 649 N N . SER A 1 87 ? 23.838 -0.326 -11.548 1.00 86.81 87 SER A N 1
ATOM 650 C CA . SER A 1 87 ? 25.122 -0.838 -11.069 1.00 86.81 87 SER A CA 1
ATOM 651 C C . SER A 1 87 ? 25.685 -1.927 -11.974 1.00 86.81 87 SER A C 1
ATOM 653 O O . SER A 1 87 ? 26.905 -2.034 -12.086 1.00 86.81 87 SER A O 1
ATOM 655 N N . THR A 1 88 ? 24.830 -2.691 -12.656 1.00 82.00 88 THR A N 1
ATOM 656 C CA . THR A 1 88 ? 25.252 -3.793 -13.521 1.00 82.00 88 THR A CA 1
ATOM 657 C C . THR A 1 88 ? 24.922 -3.528 -14.975 1.00 82.00 88 THR A C 1
ATOM 659 O O . THR A 1 88 ? 23.753 -3.497 -15.350 1.00 82.00 88 THR A O 1
ATOM 662 N N . THR A 1 89 ? 25.947 -3.426 -15.815 1.00 75.06 89 THR A N 1
ATOM 663 C CA . THR A 1 89 ? 25.775 -3.337 -17.268 1.00 75.06 89 THR A CA 1
ATOM 664 C C . THR A 1 89 ? 26.560 -4.443 -17.954 1.00 75.06 89 THR A C 1
ATOM 666 O O . THR A 1 89 ? 27.656 -4.794 -17.523 1.00 75.06 89 THR A O 1
ATOM 669 N N . ILE A 1 90 ? 26.012 -5.005 -19.027 1.00 74.12 90 ILE A N 1
ATOM 670 C CA . ILE A 1 90 ? 26.749 -5.938 -19.882 1.00 74.12 90 ILE A CA 1
ATOM 671 C C . ILE A 1 90 ? 27.329 -5.126 -21.033 1.00 74.12 90 ILE A C 1
ATOM 673 O O . ILE A 1 90 ? 26.581 -4.457 -21.754 1.00 74.12 90 ILE A O 1
ATOM 677 N N . ARG A 1 91 ? 28.655 -5.169 -21.188 1.00 69.69 91 ARG A N 1
ATOM 678 C CA . ARG A 1 91 ? 29.366 -4.526 -22.295 1.00 69.69 91 ARG A CA 1
ATOM 679 C C . ARG A 1 91 ? 30.299 -5.518 -22.979 1.00 69.69 91 ARG A C 1
ATOM 681 O O . ARG A 1 91 ? 30.932 -6.358 -22.338 1.00 69.69 91 ARG A O 1
ATOM 688 N N . ALA A 1 92 ? 30.405 -5.390 -24.296 1.00 66.31 92 ALA A N 1
ATOM 689 C CA . ALA A 1 92 ? 31.436 -6.044 -25.082 1.00 66.31 92 ALA A CA 1
ATOM 690 C C . ALA A 1 92 ? 32.678 -5.155 -24.991 1.00 66.31 92 ALA A C 1
ATOM 692 O O . ALA A 1 92 ? 32.844 -4.198 -25.745 1.00 66.31 92 ALA A O 1
ATOM 693 N N . VAL A 1 93 ? 33.505 -5.399 -23.975 1.00 62.34 93 VAL A N 1
ATOM 694 C CA . VAL A 1 93 ? 34.720 -4.614 -23.741 1.00 62.34 93 VAL A CA 1
ATOM 695 C C . VAL A 1 93 ? 35.820 -5.157 -24.657 1.00 62.34 93 VAL A C 1
ATOM 697 O O . VAL A 1 93 ? 36.638 -5.971 -24.239 1.00 62.34 93 VAL A O 1
ATOM 700 N N . GLY A 1 94 ? 35.802 -4.750 -25.928 1.00 67.00 94 GLY A N 1
ATOM 701 C CA . GLY A 1 94 ? 36.898 -4.984 -26.874 1.00 67.00 94 GLY A CA 1
ATOM 702 C C . GLY A 1 94 ? 36.489 -5.564 -28.229 1.00 67.00 94 GLY A C 1
ATOM 703 O O . GLY A 1 94 ? 35.451 -6.210 -28.379 1.00 67.00 94 GLY A O 1
ATOM 704 N N . VAL A 1 95 ? 37.357 -5.334 -29.216 1.00 71.50 95 VAL A N 1
ATOM 705 C CA . VAL A 1 95 ? 37.294 -5.940 -30.550 1.00 71.50 95 VAL A CA 1
ATOM 706 C C . VAL A 1 95 ? 38.257 -7.122 -30.560 1.00 71.50 95 VAL A C 1
ATOM 708 O O . VAL A 1 95 ? 39.453 -6.955 -30.324 1.00 71.50 95 VAL A O 1
ATOM 711 N N . CYS A 1 96 ? 37.728 -8.318 -30.792 1.00 73.88 96 CYS A N 1
ATOM 712 C CA . CYS A 1 96 ? 38.510 -9.537 -30.918 1.00 73.88 96 CYS A CA 1
ATOM 713 C C . CYS A 1 96 ? 38.818 -9.758 -32.404 1.00 73.88 96 CYS A C 1
ATOM 715 O O . CYS A 1 96 ? 37.927 -9.711 -33.253 1.00 73.88 96 CYS A O 1
ATOM 717 N N . TYR A 1 97 ? 40.094 -9.973 -32.721 1.00 76.81 97 TYR A N 1
ATOM 718 C CA . TYR A 1 97 ? 40.544 -10.251 -34.081 1.00 76.81 97 TYR A CA 1
ATOM 719 C C . TYR A 1 97 ? 40.526 -11.763 -34.311 1.00 76.81 97 TYR A C 1
ATOM 721 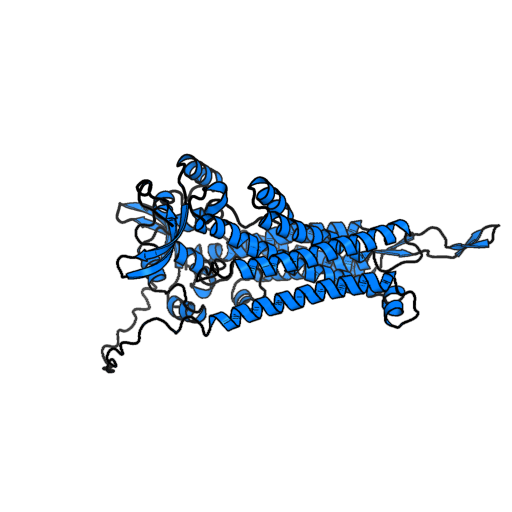O O . TYR A 1 97 ? 41.283 -12.495 -33.673 1.00 76.81 97 TYR A O 1
ATOM 729 N N . TYR A 1 98 ? 39.667 -12.224 -35.217 1.00 79.25 98 TYR A N 1
ATOM 730 C CA . TYR A 1 98 ? 39.625 -13.609 -35.680 1.00 79.25 98 TYR A CA 1
ATOM 731 C C . TYR A 1 98 ? 40.188 -13.689 -37.103 1.00 79.25 98 TYR A C 1
ATOM 733 O O . TYR A 1 98 ? 40.236 -12.690 -37.819 1.00 79.25 98 TYR A O 1
ATOM 741 N N . ALA A 1 99 ? 40.586 -14.885 -37.548 1.00 74.31 99 ALA A N 1
ATOM 742 C CA . ALA A 1 99 ? 41.099 -15.101 -38.908 1.00 74.31 99 ALA A CA 1
ATOM 743 C C . ALA A 1 99 ? 40.102 -14.690 -40.018 1.00 74.31 99 ALA A C 1
ATOM 745 O O . ALA A 1 99 ? 40.496 -14.490 -41.162 1.00 74.31 99 ALA A O 1
ATOM 746 N N . THR A 1 100 ? 38.820 -14.543 -39.673 1.00 74.94 100 THR A N 1
ATOM 747 C CA . THR A 1 100 ? 37.707 -14.154 -40.547 1.00 74.94 100 THR A CA 1
ATOM 748 C C . THR A 1 100 ? 37.304 -12.675 -40.443 1.00 74.94 100 THR A C 1
ATOM 750 O O . THR A 1 100 ? 36.411 -12.256 -41.174 1.00 74.94 100 THR A O 1
ATOM 753 N N . GLY A 1 101 ? 37.936 -11.871 -39.573 1.00 77.62 101 GLY A N 1
ATOM 754 C CA . GLY A 1 101 ? 37.656 -10.435 -39.432 1.00 77.62 101 GLY A CA 1
ATOM 755 C C . GLY A 1 101 ? 37.639 -9.913 -37.989 1.00 77.62 101 GLY A C 1
ATOM 756 O O . GLY A 1 101 ? 37.965 -10.620 -37.035 1.00 77.62 101 GLY A O 1
ATOM 757 N N . GLN A 1 102 ? 37.265 -8.639 -37.837 1.00 75.50 102 GLN A N 1
ATOM 758 C CA . GLN A 1 102 ? 37.040 -7.997 -36.538 1.00 75.50 102 GLN A CA 1
ATOM 759 C C . GLN A 1 102 ? 35.615 -8.285 -36.058 1.00 75.50 102 GLN A C 1
ATOM 761 O O . GLN A 1 102 ? 34.657 -7.936 -36.744 1.00 75.50 102 GLN A O 1
ATOM 766 N N . SER A 1 103 ? 35.462 -8.867 -34.870 1.00 72.38 103 SER A N 1
ATOM 767 C CA . SER A 1 103 ? 34.151 -9.022 -34.231 1.00 72.38 103 SER A CA 1
ATOM 768 C C . SER A 1 103 ? 34.215 -8.648 -32.748 1.00 72.38 103 SER A C 1
ATOM 770 O O . SER A 1 103 ? 35.264 -8.809 -32.117 1.00 72.38 103 SER A O 1
ATOM 772 N N . PRO A 1 104 ? 33.123 -8.137 -32.156 1.00 69.12 104 PRO A N 1
ATOM 773 C CA . PRO A 1 104 ? 33.083 -7.824 -30.730 1.00 69.12 104 PRO A CA 1
ATOM 774 C C . PRO A 1 104 ? 33.408 -9.066 -29.888 1.00 69.12 104 PRO A C 1
ATOM 776 O O . PRO A 1 104 ? 32.957 -10.173 -30.183 1.00 69.12 104 PRO A O 1
ATOM 779 N N . CYS A 1 105 ? 34.231 -8.885 -28.854 1.00 73.38 105 CYS A N 1
ATOM 780 C CA . CYS A 1 105 ? 34.599 -9.956 -27.932 1.00 73.38 105 CYS A CA 1
ATOM 781 C C . CYS A 1 105 ? 33.391 -10.466 -27.130 1.00 73.38 105 CYS A C 1
ATOM 783 O O . CYS A 1 105 ? 32.387 -9.767 -26.981 1.00 73.38 105 CYS A O 1
ATOM 785 N N . GLN A 1 106 ? 33.527 -11.663 -26.541 1.00 72.56 106 GLN A N 1
ATOM 786 C CA . GLN A 1 106 ? 32.521 -12.223 -25.634 1.00 72.56 106 GLN A CA 1
ATOM 787 C C . GLN A 1 106 ? 32.108 -11.203 -24.553 1.00 72.56 106 GLN A C 1
ATOM 789 O O . GLN A 1 106 ? 32.980 -10.554 -23.958 1.00 72.56 106 GLN A O 1
ATOM 794 N N . PRO A 1 107 ? 30.797 -11.059 -24.286 1.00 71.62 107 PRO A N 1
ATOM 795 C CA . PRO A 1 107 ? 30.283 -10.072 -23.348 1.00 71.62 107 PRO A CA 1
ATOM 796 C C . PRO A 1 107 ? 30.829 -10.326 -21.941 1.00 71.62 107 PRO A C 1
ATOM 798 O O . PRO A 1 107 ? 30.867 -11.464 -21.469 1.00 71.62 107 PRO A O 1
ATOM 801 N N . ARG A 1 108 ? 31.233 -9.256 -21.249 1.00 74.56 108 ARG A N 1
ATOM 802 C CA . ARG A 1 108 ? 31.657 -9.316 -19.845 1.00 74.56 108 ARG A CA 1
ATOM 803 C C . ARG A 1 108 ? 30.682 -8.538 -18.974 1.00 74.56 108 ARG A C 1
ATOM 805 O O . ARG A 1 108 ? 30.096 -7.539 -19.394 1.00 74.56 108 ARG A O 1
ATOM 812 N N . TRP A 1 109 ? 30.503 -9.019 -17.749 1.00 75.94 109 TRP A N 1
ATOM 813 C CA . TRP A 1 109 ? 29.728 -8.312 -16.741 1.00 75.94 109 TRP A CA 1
ATOM 814 C C . TRP A 1 109 ? 30.566 -7.164 -16.182 1.00 75.94 109 TRP A C 1
ATOM 816 O O . TRP A 1 109 ? 31.644 -7.390 -15.633 1.00 75.94 109 TRP A O 1
ATOM 826 N N . GLU A 1 110 ? 30.079 -5.938 -16.347 1.00 80.19 110 GLU A N 1
ATOM 827 C CA . GLU A 1 110 ? 30.737 -4.733 -15.864 1.00 80.19 110 GLU A CA 1
ATOM 828 C C . GLU A 1 110 ? 29.950 -4.158 -14.687 1.00 80.19 110 GLU A C 1
ATOM 830 O O . GLU A 1 110 ? 28.746 -3.890 -14.778 1.00 80.19 110 GLU A O 1
ATOM 835 N N . LEU A 1 111 ? 30.650 -3.977 -13.568 1.00 85.19 111 LEU A N 1
ATOM 836 C CA . LEU A 1 111 ? 30.109 -3.349 -12.374 1.00 85.19 111 LEU A CA 1
ATOM 837 C C . LEU A 1 111 ? 30.532 -1.884 -12.345 1.00 85.19 111 LEU A C 1
ATOM 839 O O . LEU A 1 111 ? 31.718 -1.566 -12.243 1.00 85.19 111 LEU A O 1
ATOM 843 N N . ASN A 1 112 ? 29.557 -0.983 -12.359 1.00 87.75 112 ASN A N 1
ATOM 844 C CA . ASN A 1 112 ? 29.828 0.428 -12.169 1.00 87.75 112 ASN A CA 1
ATOM 845 C C . ASN A 1 112 ? 30.093 0.705 -10.681 1.00 87.75 112 ASN A C 1
ATOM 847 O O . ASN A 1 112 ? 29.174 0.730 -9.853 1.00 87.75 112 ASN A O 1
ATOM 851 N N . ILE A 1 113 ? 31.371 0.912 -10.346 1.00 89.94 113 ILE A N 1
ATOM 852 C CA . ILE A 1 113 ? 31.845 1.065 -8.965 1.00 89.94 113 ILE A CA 1
ATOM 853 C C . ILE A 1 113 ? 31.128 2.204 -8.224 1.00 89.94 113 ILE A C 1
ATOM 855 O O . ILE A 1 113 ? 30.899 2.107 -7.020 1.00 89.94 113 ILE A O 1
ATOM 859 N N . THR A 1 114 ? 30.738 3.270 -8.929 1.00 90.62 114 THR A N 1
ATOM 860 C CA . THR A 1 114 ? 30.092 4.441 -8.330 1.00 90.62 114 THR A CA 1
ATOM 861 C C . THR A 1 114 ? 28.708 4.078 -7.804 1.00 90.62 114 THR A C 1
ATOM 863 O O . THR A 1 114 ? 28.433 4.268 -6.620 1.00 90.62 114 THR A O 1
ATOM 866 N N . TYR A 1 115 ? 27.859 3.475 -8.641 1.00 90.75 115 TYR A N 1
ATOM 867 C CA . TYR A 1 115 ? 26.524 3.039 -8.221 1.00 90.75 115 TYR A CA 1
ATOM 868 C C . TYR A 1 115 ? 26.588 1.898 -7.203 1.00 90.75 115 TYR A C 1
ATOM 870 O O . TYR A 1 115 ? 25.788 1.873 -6.271 1.00 90.75 115 TYR A O 1
ATOM 878 N N . ALA A 1 116 ? 27.568 0.995 -7.319 1.00 90.81 116 ALA A N 1
ATOM 879 C CA . ALA A 1 116 ? 27.789 -0.059 -6.331 1.00 90.81 116 ALA A CA 1
ATOM 880 C C . ALA A 1 116 ? 28.118 0.508 -4.936 1.00 90.81 116 ALA A C 1
ATOM 882 O O . ALA A 1 116 ? 27.538 0.067 -3.944 1.00 90.81 116 ALA A O 1
ATOM 883 N N . ARG A 1 117 ? 28.978 1.535 -4.846 1.00 94.00 117 ARG A N 1
ATOM 884 C CA . ARG A 1 117 ? 29.264 2.228 -3.576 1.00 94.00 117 ARG A CA 1
ATOM 885 C C . ARG A 1 117 ? 28.035 2.951 -3.030 1.00 94.00 117 ARG A C 1
ATOM 887 O O . ARG A 1 117 ? 27.790 2.889 -1.830 1.00 94.00 117 ARG A O 1
ATOM 894 N N . VAL A 1 118 ? 27.249 3.610 -3.883 1.00 93.94 118 VAL A N 1
ATOM 895 C CA . VAL A 1 118 ? 25.996 4.265 -3.461 1.00 93.94 118 VAL A CA 1
ATOM 896 C C . VAL A 1 118 ? 25.007 3.237 -2.903 1.00 93.94 118 VAL A C 1
ATOM 898 O O . VAL A 1 118 ? 24.450 3.450 -1.829 1.00 93.94 118 VAL A O 1
ATOM 901 N N . LEU A 1 119 ? 24.835 2.093 -3.572 1.00 93.00 119 LEU A N 1
ATOM 902 C CA . LEU A 1 119 ? 24.013 0.986 -3.074 1.00 93.00 119 LEU A CA 1
ATOM 903 C C . LEU A 1 119 ? 24.510 0.471 -1.722 1.00 93.00 119 LEU A C 1
ATOM 905 O O . LEU A 1 119 ? 23.703 0.282 -0.817 1.00 93.00 119 LEU A O 1
ATOM 909 N N . GLN A 1 120 ? 25.824 0.293 -1.564 1.00 94.38 120 GLN A N 1
ATOM 910 C CA . GLN A 1 120 ? 26.427 -0.113 -0.295 1.00 94.38 120 GLN A CA 1
ATOM 911 C C . GLN A 1 120 ? 26.113 0.889 0.826 1.00 94.38 120 GLN A C 1
ATOM 913 O O . GLN A 1 120 ? 25.718 0.476 1.916 1.00 94.38 120 GLN A O 1
ATOM 918 N N . TRP A 1 121 ? 26.226 2.195 0.559 1.00 95.81 121 TRP A N 1
ATOM 919 C CA . TRP A 1 121 ? 25.872 3.246 1.516 1.00 95.81 121 TRP A CA 1
ATOM 920 C C . TRP A 1 121 ? 24.395 3.202 1.906 1.00 95.81 121 TRP A C 1
ATOM 922 O O . TRP A 1 121 ? 24.083 3.224 3.095 1.00 95.81 121 TRP A O 1
ATOM 932 N N . ILE A 1 122 ? 23.485 3.094 0.935 1.00 94.69 122 ILE A N 1
ATOM 933 C CA . ILE A 1 122 ? 22.043 3.069 1.216 1.00 94.69 122 ILE A CA 1
ATOM 934 C C . ILE A 1 122 ? 21.658 1.799 1.982 1.00 94.69 122 ILE A C 1
ATOM 936 O O . ILE A 1 122 ? 20.878 1.877 2.931 1.00 94.69 122 ILE A O 1
ATOM 940 N N . LEU A 1 123 ? 22.221 0.640 1.629 1.00 94.62 123 LEU A N 1
ATOM 941 C CA . LEU A 1 123 ? 22.000 -0.609 2.362 1.00 94.62 123 LEU A CA 1
ATOM 942 C C . LEU A 1 123 ? 22.523 -0.511 3.799 1.00 94.62 123 LEU A C 1
ATOM 944 O O . LEU A 1 123 ? 21.794 -0.838 4.732 1.00 94.62 123 LEU A O 1
ATOM 948 N N . SER A 1 124 ? 23.738 0.008 3.999 1.00 96.19 124 SER A N 1
ATOM 949 C CA . SER A 1 124 ? 24.306 0.214 5.337 1.00 96.19 124 SER A CA 1
ATOM 950 C C . SER A 1 124 ? 23.474 1.191 6.172 1.00 96.19 124 SER A C 1
ATOM 952 O O . SER A 1 124 ? 23.235 0.952 7.355 1.00 96.19 124 SER A O 1
ATOM 954 N N . PHE A 1 125 ? 23.005 2.282 5.565 1.00 94.75 125 PHE A N 1
ATOM 955 C CA . PHE A 1 125 ? 22.137 3.260 6.218 1.00 94.75 125 PHE A CA 1
ATOM 956 C C . PHE A 1 125 ? 20.784 2.651 6.601 1.00 94.75 125 PHE A C 1
ATOM 958 O O . PHE A 1 125 ? 20.295 2.855 7.709 1.00 94.75 125 PHE A O 1
ATOM 965 N N . THR A 1 126 ? 20.218 1.829 5.718 1.00 93.12 126 THR A N 1
ATOM 966 C CA . THR A 1 126 ? 18.980 1.089 5.976 1.00 93.12 126 THR A CA 1
ATOM 967 C C . THR A 1 126 ? 19.155 0.127 7.154 1.00 93.12 126 THR A C 1
ATOM 969 O O . THR A 1 126 ? 18.316 0.108 8.047 1.00 93.12 126 THR A O 1
ATOM 972 N N . VAL A 1 127 ? 20.265 -0.617 7.223 1.00 95.12 127 VAL A N 1
ATOM 973 C CA . VAL A 1 127 ? 20.570 -1.504 8.363 1.00 95.12 127 VAL A CA 1
ATOM 974 C C . VAL A 1 127 ? 20.672 -0.718 9.673 1.00 95.12 127 VAL A C 1
ATOM 976 O O . VAL A 1 127 ? 20.121 -1.148 10.686 1.00 95.12 127 VAL A O 1
ATOM 979 N N . LEU A 1 128 ? 21.312 0.455 9.660 1.00 95.44 128 LEU A N 1
ATOM 980 C CA . LEU A 1 128 ? 21.400 1.325 10.836 1.00 95.44 128 LEU A CA 1
ATOM 981 C C . LEU A 1 128 ? 20.018 1.814 11.290 1.00 95.44 128 LEU A C 1
ATOM 983 O O . LEU A 1 128 ? 19.731 1.811 12.487 1.00 95.44 128 LEU A O 1
ATOM 987 N N . ILE A 1 129 ? 19.142 2.178 10.349 1.00 92.88 129 ILE A N 1
ATOM 988 C CA . ILE A 1 129 ? 17.753 2.540 10.652 1.00 92.88 129 ILE A CA 1
ATOM 989 C C . ILE A 1 129 ? 17.007 1.361 11.286 1.00 92.88 129 ILE A C 1
ATOM 991 O O . ILE A 1 129 ? 16.344 1.546 12.306 1.00 92.88 129 ILE A O 1
ATOM 995 N N . ILE A 1 130 ? 17.133 0.155 10.723 1.00 91.81 130 ILE A N 1
ATOM 996 C CA . ILE A 1 130 ? 16.480 -1.053 11.249 1.00 91.81 130 ILE A CA 1
ATOM 997 C C . ILE A 1 130 ? 16.959 -1.342 12.673 1.00 91.81 130 ILE A C 1
ATOM 999 O O . ILE A 1 13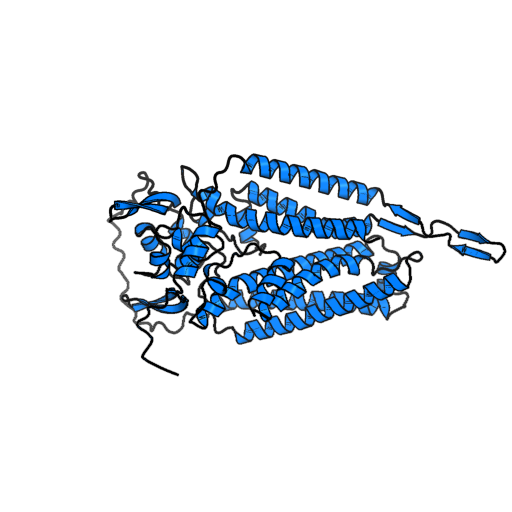0 ? 16.144 -1.606 13.556 1.00 91.81 130 ILE A O 1
ATOM 1003 N N . LEU A 1 131 ? 18.264 -1.229 12.930 1.00 93.44 131 LEU A N 1
ATOM 1004 C CA . LEU A 1 131 ? 18.828 -1.381 14.269 1.00 93.44 131 LEU A CA 1
ATOM 1005 C C . LEU A 1 131 ? 18.277 -0.325 15.238 1.00 93.44 131 LEU A C 1
ATOM 1007 O O . LEU A 1 131 ? 17.859 -0.666 16.343 1.00 93.44 131 LEU A O 1
ATOM 1011 N N . GLY A 1 132 ? 18.208 0.939 14.812 1.00 91.50 132 GLY A N 1
ATOM 1012 C CA . GLY A 1 132 ? 17.604 2.020 15.592 1.00 91.50 132 GLY A CA 1
ATOM 1013 C C . GLY A 1 132 ? 16.133 1.753 15.921 1.00 91.50 132 GLY A C 1
ATOM 1014 O O . GLY A 1 132 ? 15.720 1.908 17.070 1.00 91.50 132 GLY A O 1
ATOM 1015 N N . MET A 1 133 ? 15.351 1.277 14.947 1.00 90.56 133 MET A N 1
ATOM 1016 C CA . MET A 1 133 ? 13.961 0.865 15.160 1.00 90.56 133 MET A CA 1
ATOM 1017 C C . MET A 1 133 ? 13.858 -0.294 16.153 1.00 90.56 133 MET A C 1
ATOM 1019 O O . MET A 1 133 ? 13.029 -0.226 17.057 1.00 90.56 133 MET A O 1
ATOM 1023 N N . MET A 1 134 ? 14.708 -1.321 16.041 1.00 90.75 134 MET A N 1
ATOM 1024 C CA . MET A 1 134 ? 14.720 -2.449 16.981 1.00 90.75 134 MET A CA 1
ATOM 1025 C C . MET A 1 134 ? 15.034 -1.992 18.409 1.00 90.75 134 MET A C 1
ATOM 1027 O O . MET A 1 134 ? 14.313 -2.361 19.331 1.00 90.75 134 MET A O 1
ATOM 1031 N N . ILE A 1 135 ? 16.040 -1.133 18.600 1.00 91.56 135 ILE A N 1
ATOM 1032 C CA . ILE A 1 135 ? 16.401 -0.593 19.922 1.00 91.56 135 ILE A CA 1
ATOM 1033 C C . ILE A 1 135 ? 15.245 0.224 20.516 1.00 91.56 135 ILE A C 1
ATOM 1035 O O . ILE A 1 135 ? 14.897 0.053 21.687 1.00 91.56 135 ILE A O 1
ATOM 1039 N N . LEU A 1 136 ? 14.622 1.092 19.714 1.00 87.75 136 LEU A N 1
ATOM 1040 C CA . LEU A 1 136 ? 13.490 1.910 20.153 1.00 87.75 136 LEU A CA 1
ATOM 1041 C C . LEU A 1 136 ? 12.228 1.083 20.412 1.00 87.75 136 LEU A C 1
ATOM 1043 O O . LEU A 1 136 ? 11.426 1.471 21.261 1.00 87.75 136 LEU A O 1
ATOM 1047 N N . SER A 1 137 ? 12.040 -0.025 19.693 1.00 85.31 137 SER A N 1
ATOM 1048 C CA . SER A 1 137 ? 10.876 -0.902 19.824 1.00 85.31 137 SER A CA 1
ATOM 1049 C C . SER A 1 137 ? 11.024 -1.923 20.951 1.00 85.31 137 SER A C 1
ATOM 1051 O O . SER A 1 137 ? 10.019 -2.283 21.552 1.00 85.31 137 SER A O 1
ATOM 1053 N N . ALA A 1 138 ? 12.244 -2.357 21.290 1.00 85.12 138 ALA A N 1
ATOM 1054 C CA . ALA A 1 138 ? 12.491 -3.376 22.317 1.00 85.12 138 ALA A CA 1
ATOM 1055 C C . ALA A 1 138 ? 11.988 -2.973 23.713 1.00 85.12 138 ALA A C 1
ATOM 1057 O O . ALA A 1 138 ? 11.678 -3.827 24.537 1.00 85.12 138 ALA A O 1
ATOM 1058 N N . ARG A 1 139 ? 11.895 -1.666 23.985 1.00 81.12 139 ARG A N 1
ATOM 1059 C CA . ARG A 1 139 ? 11.396 -1.126 25.260 1.00 81.12 139 ARG A CA 1
ATOM 1060 C C . ARG A 1 139 ? 9.904 -0.789 25.245 1.00 81.12 139 ARG A C 1
ATOM 1062 O O . ARG A 1 139 ? 9.383 -0.342 26.261 1.00 81.12 139 ARG A O 1
ATOM 1069 N N . ARG A 1 140 ? 9.222 -0.939 24.106 1.00 82.56 140 ARG A N 1
ATOM 1070 C CA . ARG A 1 140 ? 7.813 -0.560 23.948 1.00 82.56 140 ARG A CA 1
ATOM 1071 C C . ARG A 1 140 ? 6.924 -1.787 24.092 1.00 82.56 140 ARG A C 1
ATOM 1073 O O . ARG A 1 140 ? 7.130 -2.791 23.420 1.00 82.56 140 ARG A O 1
ATOM 1080 N N . GLN A 1 141 ? 5.893 -1.677 24.920 1.00 82.38 141 GLN A N 1
ATOM 1081 C CA . GLN A 1 141 ? 4.837 -2.682 25.018 1.00 82.38 141 GLN A CA 1
ATOM 1082 C C . GLN A 1 141 ? 3.641 -2.221 24.185 1.00 82.38 141 GLN A C 1
ATOM 1084 O O . GLN A 1 141 ? 3.216 -1.077 24.314 1.00 82.38 141 GLN A O 1
ATOM 1089 N N . SER A 1 142 ? 3.115 -3.075 23.305 1.00 79.31 142 SER A N 1
ATOM 1090 C CA . SER A 1 142 ? 1.985 -2.716 22.430 1.00 79.31 142 SER A CA 1
ATOM 1091 C C . SER A 1 142 ? 0.673 -2.583 23.199 1.00 79.31 142 SER A C 1
ATOM 1093 O O . SER A 1 142 ? -0.205 -1.846 22.771 1.00 79.31 142 SER A O 1
ATOM 1095 N N . GLY A 1 143 ? 0.529 -3.303 24.317 1.00 81.25 143 GLY A N 1
ATOM 1096 C CA . GLY A 1 143 ? -0.707 -3.364 25.101 1.00 81.25 143 GLY A CA 1
ATOM 1097 C C . GLY A 1 143 ? -1.855 -4.108 24.408 1.00 81.25 143 GLY A C 1
ATOM 1098 O O . GLY A 1 143 ? -2.905 -4.285 25.004 1.00 81.25 143 GLY A O 1
ATOM 1099 N N . VAL A 1 144 ? -1.684 -4.580 23.172 1.00 85.69 144 VAL A N 1
ATOM 1100 C CA . VAL A 1 144 ? -2.737 -5.270 22.413 1.00 85.69 144 VAL A CA 1
ATOM 1101 C C . VAL A 1 144 ? -2.369 -6.739 22.226 1.00 85.69 144 VAL A C 1
ATOM 1103 O O . VAL A 1 144 ? -1.244 -7.046 21.830 1.00 85.69 144 VAL A O 1
ATOM 1106 N N . PHE A 1 145 ? -3.329 -7.629 22.495 1.00 84.12 145 PHE A N 1
ATOM 1107 C CA . PHE A 1 145 ? -3.162 -9.089 22.473 1.00 84.12 145 PHE A CA 1
ATOM 1108 C C . PHE A 1 145 ? -3.530 -9.740 21.129 1.00 84.12 145 PHE A C 1
ATOM 1110 O O . PHE A 1 145 ? -3.059 -10.830 20.814 1.00 84.12 145 PHE A O 1
ATOM 1117 N N . SER A 1 146 ? -4.332 -9.062 20.308 1.00 82.94 146 SER A N 1
ATOM 1118 C CA . SER A 1 146 ? -4.770 -9.530 18.989 1.00 82.94 146 SER A CA 1
ATOM 1119 C C . SER A 1 146 ? -4.449 -8.503 17.898 1.00 82.94 146 SER A C 1
ATOM 1121 O O . SER A 1 146 ? -4.210 -7.332 18.175 1.00 82.94 146 SER A O 1
ATOM 1123 N N . ASN A 1 147 ? -4.405 -8.919 16.629 1.00 83.94 147 ASN A N 1
ATOM 1124 C CA . ASN A 1 147 ? -4.043 -8.021 15.529 1.00 83.94 147 ASN A CA 1
ATOM 1125 C C . ASN A 1 147 ? -5.092 -6.899 15.357 1.00 83.94 147 ASN A C 1
ATOM 1127 O O . ASN A 1 147 ? -6.209 -7.197 14.928 1.00 83.94 147 ASN A O 1
ATOM 1131 N N . PRO A 1 148 ? -4.768 -5.615 15.604 1.00 80.88 148 PRO A N 1
ATOM 1132 C CA . PRO A 1 148 ? -5.766 -4.547 15.630 1.00 80.88 148 PRO A CA 1
ATOM 1133 C C . PRO A 1 148 ? -6.322 -4.151 14.252 1.00 80.88 148 PRO A C 1
ATOM 1135 O O . PRO A 1 148 ? -7.184 -3.283 14.182 1.00 80.88 148 PRO A O 1
ATOM 1138 N N . SER A 1 149 ? -5.855 -4.765 13.156 1.00 81.94 149 SER A N 1
ATOM 1139 C CA . SER A 1 149 ? -6.420 -4.521 11.818 1.00 81.94 149 SER A CA 1
ATOM 1140 C C . SER A 1 149 ? -7.790 -5.150 11.578 1.00 81.94 149 SER A C 1
ATOM 1142 O O . SER A 1 149 ? -8.477 -4.747 10.642 1.00 81.94 149 SER A O 1
ATOM 1144 N N . SER A 1 150 ? -8.167 -6.147 12.378 1.00 87.50 150 SER A N 1
ATOM 1145 C CA . SER A 1 150 ? -9.469 -6.803 12.279 1.00 87.50 150 SER A CA 1
ATOM 1146 C C . SER A 1 150 ? -10.533 -5.983 13.016 1.00 87.50 150 SER A C 1
ATOM 1148 O O . SER A 1 150 ? -10.298 -5.458 14.109 1.00 87.50 150 SER A O 1
ATOM 1150 N N . ILE A 1 151 ? -11.729 -5.904 12.426 1.00 88.69 151 ILE A N 1
ATOM 1151 C CA . ILE A 1 151 ? -12.882 -5.206 13.013 1.00 88.69 151 ILE A CA 1
ATOM 1152 C C . ILE A 1 151 ? -13.267 -5.855 14.351 1.00 88.69 151 ILE A C 1
ATOM 1154 O O . ILE A 1 151 ? -13.602 -5.145 15.295 1.00 88.69 151 ILE A O 1
ATOM 1158 N N . ALA A 1 152 ? -13.147 -7.182 14.463 1.00 88.81 152 ALA A N 1
ATOM 1159 C CA . ALA A 1 152 ? -13.391 -7.921 15.701 1.00 88.81 152 ALA A CA 1
ATOM 1160 C C . ALA A 1 152 ? -12.442 -7.496 16.835 1.00 88.81 152 ALA A C 1
ATOM 1162 O O . ALA A 1 152 ? -12.887 -7.249 17.955 1.00 88.81 152 ALA A O 1
ATOM 1163 N N . SER A 1 153 ? -11.145 -7.330 16.539 1.00 88.56 153 SER A N 1
ATOM 1164 C CA . SER A 1 153 ? -10.159 -6.819 17.507 1.00 88.56 153 SER A CA 1
ATOM 1165 C C . SER A 1 153 ? -10.530 -5.432 18.010 1.00 88.56 153 SER A C 1
ATOM 1167 O O . SER A 1 153 ? -10.450 -5.156 19.204 1.00 88.56 153 SER A O 1
ATOM 1169 N N . MET A 1 154 ? -10.939 -4.557 17.090 1.00 88.81 154 MET A N 1
ATOM 1170 C CA . MET A 1 154 ? -11.340 -3.199 17.432 1.00 88.81 154 MET A CA 1
ATOM 1171 C C . MET A 1 154 ? -12.614 -3.193 18.277 1.00 88.81 154 MET A C 1
ATOM 1173 O O . MET A 1 154 ? -12.674 -2.503 19.288 1.00 88.81 154 MET A O 1
ATOM 1177 N N . ALA A 1 155 ? -13.608 -4.004 17.912 1.00 88.75 155 ALA A N 1
ATOM 1178 C CA . ALA A 1 155 ? -14.851 -4.143 18.663 1.00 88.75 155 ALA A CA 1
ATOM 1179 C C . ALA A 1 155 ? -14.612 -4.661 20.090 1.00 88.75 155 ALA A C 1
ATOM 1181 O O . ALA A 1 155 ? -15.228 -4.145 21.020 1.00 88.75 155 ALA A O 1
ATOM 1182 N N . ALA A 1 156 ? -13.682 -5.607 20.276 1.00 88.50 156 ALA A N 1
ATOM 1183 C CA . ALA A 1 156 ? -13.296 -6.103 21.597 1.00 88.50 156 ALA A CA 1
ATOM 1184 C C . ALA A 1 156 ? -12.729 -4.977 22.481 1.00 88.50 156 ALA A C 1
ATOM 1186 O O . ALA A 1 156 ? -13.169 -4.791 23.610 1.00 88.50 156 ALA A O 1
ATOM 1187 N N . LEU A 1 157 ? -11.821 -4.151 21.948 1.00 89.00 157 LEU A N 1
ATOM 1188 C CA . LEU A 1 157 ? -11.196 -3.046 22.692 1.00 89.00 157 LEU A CA 1
ATOM 1189 C C . LEU A 1 157 ? -12.164 -1.907 23.069 1.00 89.00 157 LEU A C 1
ATOM 1191 O O . LEU A 1 157 ? -11.813 -1.041 23.877 1.00 89.00 157 LEU A O 1
ATOM 1195 N N . LEU A 1 158 ? -13.367 -1.887 22.490 1.00 86.12 158 LEU A N 1
ATOM 1196 C CA . LEU A 1 158 ? -14.357 -0.819 22.621 1.00 86.12 158 LEU A CA 1
ATOM 1197 C C . LEU A 1 158 ? -15.411 -1.067 23.701 1.00 86.12 158 LEU A C 1
ATOM 1199 O O . LEU A 1 158 ? -16.545 -0.644 23.539 1.00 86.12 158 LEU A O 1
ATOM 1203 N N . GLY A 1 159 ? -15.087 -1.718 24.813 1.00 80.94 159 GLY A N 1
ATOM 1204 C CA . GLY A 1 159 ? -16.098 -2.066 25.816 1.00 80.94 159 GLY A CA 1
ATOM 1205 C C . GLY A 1 159 ? -16.455 -0.987 26.856 1.00 80.94 159 GLY A C 1
ATOM 1206 O O . GLY A 1 159 ? -17.310 -1.258 27.699 1.00 80.94 159 GLY A O 1
ATOM 1207 N N . ASN A 1 160 ? -15.776 0.168 26.899 1.00 85.56 160 ASN A N 1
ATOM 1208 C CA . ASN A 1 160 ? -15.995 1.184 27.942 1.00 85.56 160 ASN A CA 1
ATOM 1209 C C . ASN A 1 160 ? -17.097 2.183 27.539 1.00 85.56 160 ASN A C 1
ATOM 1211 O O . ASN A 1 160 ? -16.944 2.931 26.571 1.00 85.56 160 ASN A O 1
ATOM 1215 N N . ASP A 1 161 ? -18.174 2.237 28.327 1.00 83.31 161 ASP A N 1
ATOM 1216 C CA . ASP A 1 161 ? -19.344 3.085 28.070 1.00 83.31 161 ASP A CA 1
ATOM 1217 C C . ASP A 1 161 ? -19.036 4.592 28.095 1.00 83.31 161 ASP A C 1
ATOM 1219 O O . ASP A 1 161 ? -19.602 5.345 27.301 1.00 83.31 161 ASP A O 1
ATOM 1223 N N . GLU A 1 162 ? -18.117 5.049 28.956 1.00 84.25 162 GLU A N 1
ATOM 1224 C CA . GLU A 1 162 ? -17.708 6.459 29.026 1.00 84.25 162 GLU A CA 1
ATOM 1225 C C . GLU A 1 162 ? -16.977 6.874 27.747 1.00 84.25 162 GLU A C 1
ATOM 1227 O O . GLU A 1 162 ? -17.262 7.923 27.167 1.00 84.25 162 GLU A O 1
ATOM 1232 N N . PHE A 1 163 ? -16.075 6.017 27.262 1.00 86.25 163 PHE A N 1
ATOM 1233 C CA . PHE A 1 163 ? -15.373 6.248 26.004 1.00 86.25 163 PHE A CA 1
ATOM 1234 C C . PHE A 1 163 ? -16.354 6.298 24.825 1.00 86.25 163 PHE A C 1
ATOM 1236 O O . PHE A 1 163 ? -16.323 7.240 24.031 1.00 86.25 163 PHE A O 1
ATOM 1243 N N . ILE A 1 164 ? -17.269 5.326 24.738 1.00 85.44 164 ILE A N 1
ATOM 1244 C CA . ILE A 1 164 ? -18.288 5.275 23.680 1.00 85.44 164 ILE A CA 1
ATOM 1245 C C . ILE A 1 164 ? -19.159 6.535 23.700 1.00 85.44 164 ILE A C 1
ATOM 1247 O O . ILE A 1 164 ? -19.432 7.102 22.642 1.00 85.44 164 ILE A O 1
ATOM 1251 N N . ALA A 1 165 ? -19.583 6.990 24.883 1.00 84.25 165 ALA A N 1
ATOM 1252 C CA . ALA A 1 165 ? -20.414 8.180 25.022 1.00 84.25 165 ALA A CA 1
ATOM 1253 C C . ALA A 1 165 ? -19.728 9.437 24.462 1.00 84.25 165 ALA A C 1
ATOM 1255 O O . ALA A 1 165 ? -20.395 10.250 23.822 1.00 84.25 165 ALA A O 1
ATOM 1256 N N . GLU A 1 166 ? -18.413 9.588 24.647 1.00 84.75 166 GLU A N 1
ATOM 1257 C CA . GLU A 1 166 ? -17.661 10.723 24.096 1.00 84.75 166 GLU A CA 1
ATOM 1258 C C . GLU A 1 166 ? -17.500 10.640 22.579 1.00 84.75 166 GLU A C 1
ATOM 1260 O O . GLU A 1 166 ? -17.745 11.623 21.880 1.00 84.75 166 GLU A O 1
ATOM 1265 N N . ILE A 1 167 ? -17.160 9.465 22.042 1.00 85.00 167 ILE A N 1
ATOM 1266 C CA . ILE A 1 167 ? -17.044 9.283 20.589 1.00 85.00 167 ILE A CA 1
ATOM 1267 C C . ILE A 1 167 ? -18.399 9.488 19.906 1.00 85.00 167 ILE A C 1
ATOM 1269 O O . ILE A 1 167 ? -18.469 10.073 18.825 1.00 85.00 167 ILE A O 1
ATOM 1273 N N . ARG A 1 168 ? -19.499 9.077 20.549 1.00 84.50 168 ARG A N 1
ATOM 1274 C CA . ARG A 1 168 ? -20.853 9.230 20.006 1.00 84.50 168 ARG A CA 1
ATOM 1275 C C . ARG A 1 168 ? -21.277 10.695 19.885 1.00 84.50 168 ARG A C 1
ATOM 1277 O O . ARG A 1 168 ? -22.045 11.003 18.976 1.00 84.50 168 ARG A O 1
ATOM 1284 N N . LYS A 1 169 ? -20.777 11.604 20.727 1.00 83.19 169 LYS A N 1
ATOM 1285 C CA . LYS A 1 169 ? -21.065 13.048 20.601 1.00 83.19 169 LYS A CA 1
ATOM 1286 C C . LYS A 1 169 ? -20.507 13.651 19.309 1.00 83.19 169 LYS A C 1
ATOM 1288 O O . LYS A 1 169 ? -21.017 14.668 18.849 1.00 83.19 169 LYS A O 1
ATOM 1293 N N . ILE A 1 170 ? -19.498 13.021 18.711 1.00 82.31 170 ILE A N 1
ATOM 1294 C CA . ILE A 1 170 ? -18.907 13.458 17.448 1.00 82.31 170 ILE A CA 1
ATOM 1295 C C . ILE A 1 170 ? -19.761 12.913 16.291 1.00 82.31 170 ILE A C 1
ATOM 1297 O O . ILE A 1 170 ? -19.986 11.700 16.213 1.00 82.31 170 ILE A O 1
ATOM 1301 N N . PRO A 1 171 ? -20.254 13.770 15.380 1.00 76.19 171 PRO A N 1
ATOM 1302 C CA . PRO A 1 171 ? -21.001 13.298 14.224 1.00 76.19 171 PRO A CA 1
ATOM 1303 C C . PRO A 1 171 ? -20.060 12.621 13.209 1.00 76.19 171 PRO A C 1
ATOM 1305 O O . PRO A 1 171 ? -18.921 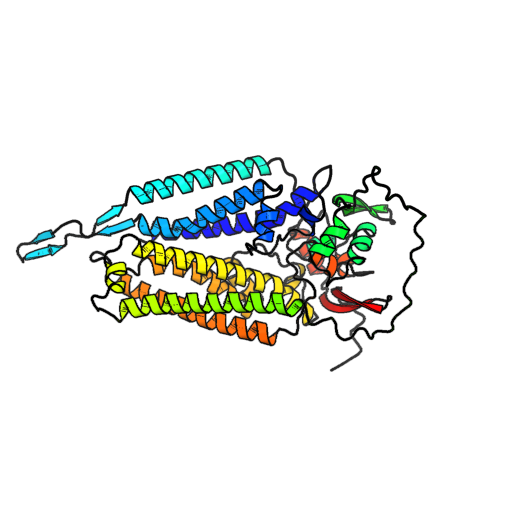13.045 13.029 1.00 76.19 171 PRO A O 1
ATOM 1308 N N . GLN A 1 172 ? -20.530 11.568 12.528 1.00 73.12 172 GLN A N 1
ATOM 1309 C CA . GLN A 1 172 ? -19.709 10.762 11.597 1.00 73.12 172 GLN A CA 1
ATOM 1310 C C . GLN A 1 172 ? -19.219 11.552 10.371 1.00 73.12 172 GLN A C 1
ATOM 1312 O O . GLN A 1 172 ? -18.202 11.224 9.772 1.00 73.12 172 GLN A O 1
ATOM 1317 N N . ASN A 1 173 ? -19.919 12.623 10.004 1.00 71.62 173 ASN A N 1
ATOM 1318 C CA . ASN A 1 173 ? -19.545 13.520 8.911 1.00 71.62 173 ASN A CA 1
ATOM 1319 C C . ASN A 1 173 ? -18.689 14.718 9.374 1.00 71.62 173 ASN A C 1
ATOM 1321 O O . ASN A 1 173 ? -18.505 15.669 8.613 1.00 71.62 173 ASN A O 1
ATOM 1325 N N . ALA A 1 174 ? -18.200 14.719 10.620 1.00 69.06 174 ALA A N 1
ATOM 1326 C CA . ALA A 1 174 ? -17.346 15.789 11.118 1.00 69.06 174 ALA A CA 1
ATOM 1327 C C . ALA A 1 174 ? -16.026 15.852 10.337 1.00 69.06 174 ALA A C 1
ATOM 1329 O O . ALA A 1 174 ? -15.353 14.843 10.132 1.00 69.06 174 ALA A O 1
ATOM 1330 N N . SER A 1 175 ? -15.603 17.068 9.982 1.00 69.44 175 SER A N 1
ATOM 1331 C CA . SER A 1 175 ? -14.249 17.308 9.474 1.00 69.44 175 SER A CA 1
ATOM 1332 C C . SER A 1 175 ? -13.205 16.825 10.488 1.00 69.44 175 SER A C 1
ATOM 1334 O O . SER A 1 175 ? -13.390 16.978 11.702 1.00 69.44 175 SER A O 1
ATOM 1336 N N . GLN A 1 176 ? -12.075 16.304 9.999 1.00 68.50 176 GLN A N 1
ATOM 1337 C CA . GLN A 1 176 ? -10.954 15.859 10.835 1.00 68.50 176 GLN A CA 1
ATOM 1338 C C . GLN A 1 176 ? -10.496 16.963 11.803 1.00 68.50 176 GLN A C 1
ATOM 1340 O O . GLN A 1 176 ? -10.255 16.693 12.975 1.00 68.50 176 GLN A O 1
ATOM 1345 N N . SER A 1 177 ? -10.470 18.220 11.346 1.00 69.81 177 SER A N 1
ATOM 1346 C CA . SER A 1 177 ? -10.121 19.387 12.168 1.00 69.81 177 SER A CA 1
ATOM 1347 C C . SER A 1 177 ? -11.110 19.648 13.310 1.00 69.81 177 SER A C 1
ATOM 1349 O O . SER A 1 177 ? -10.689 19.920 14.430 1.00 69.81 177 SER A O 1
ATOM 1351 N N . SER A 1 178 ? -12.415 19.521 13.059 1.00 74.31 178 SER A N 1
ATOM 1352 C CA . SER A 1 178 ? -13.462 19.698 14.076 1.00 74.31 178 SER A CA 1
ATOM 1353 C C . SER A 1 178 ? -13.423 18.585 15.122 1.00 74.31 178 SER A C 1
ATOM 1355 O O . SER A 1 178 ? -13.544 18.851 16.316 1.00 74.31 178 SER A O 1
ATOM 1357 N N . SER A 1 179 ? -13.198 17.346 14.675 1.00 75.31 179 SER A N 1
ATOM 1358 C CA . SER A 1 179 ? -13.016 16.193 15.564 1.00 75.31 179 SER A CA 1
ATOM 1359 C C . SER A 1 179 ? -11.765 16.347 16.428 1.00 75.31 179 SER A C 1
ATOM 1361 O O . SER A 1 179 ? -11.781 16.003 17.608 1.00 75.31 179 SER A O 1
ATOM 1363 N N . GLN A 1 180 ? -10.697 16.912 15.859 1.00 76.50 180 GLN A N 1
ATOM 1364 C CA . GLN A 1 180 ? -9.464 17.187 16.582 1.00 76.50 180 GLN A CA 1
ATOM 1365 C C . GLN A 1 180 ? -9.683 18.221 17.691 1.00 76.50 180 GLN A C 1
ATOM 1367 O O . GLN A 1 180 ? -9.387 17.922 18.841 1.00 76.50 180 GLN A O 1
ATOM 1372 N N . SER A 1 181 ? -10.290 19.374 17.393 1.00 77.88 181 SER A N 1
ATOM 1373 C CA . SER A 1 181 ? -10.544 20.410 18.408 1.00 77.88 181 SER A CA 1
ATOM 1374 C C . SER A 1 181 ? -11.422 19.930 19.568 1.00 77.88 181 SER A C 1
ATOM 1376 O O . SER A 1 181 ? -11.254 20.394 20.692 1.00 77.88 181 SER A O 1
ATOM 1378 N N . TYR A 1 182 ? -12.345 18.995 19.319 1.00 81.31 182 TYR A N 1
ATOM 1379 C CA . TYR A 1 182 ? -13.179 18.405 20.371 1.00 81.31 182 TYR A CA 1
ATOM 1380 C C . TYR A 1 182 ? -12.416 17.416 21.263 1.00 81.31 182 TYR A C 1
ATOM 1382 O O . TYR A 1 182 ? -12.678 17.327 22.461 1.00 81.31 182 TYR A O 1
ATOM 1390 N N . LEU A 1 183 ? -11.485 16.658 20.679 1.00 81.31 183 LEU A N 1
ATOM 1391 C CA . LEU A 1 183 ? -10.759 15.589 21.361 1.00 81.31 183 LEU A CA 1
ATOM 1392 C C . LEU A 1 183 ? -9.393 16.014 21.923 1.00 81.31 183 LEU A C 1
ATOM 1394 O O . LEU A 1 183 ? -8.821 15.277 22.723 1.00 81.31 183 LEU A O 1
ATOM 1398 N N . ASP A 1 184 ? -8.891 17.193 21.552 1.00 78.81 184 ASP A N 1
ATOM 1399 C CA . ASP A 1 184 ? -7.647 17.780 22.062 1.00 78.81 184 ASP A CA 1
ATOM 1400 C C . ASP A 1 184 ? -7.527 17.799 23.606 1.00 78.81 184 ASP A C 1
ATOM 1402 O O . ASP A 1 184 ? -6.434 17.490 24.090 1.00 78.81 184 ASP A O 1
ATOM 1406 N N . PRO A 1 185 ? -8.580 18.087 24.410 1.00 80.12 185 PRO A N 1
ATOM 1407 C CA . PRO A 1 185 ? -8.460 18.091 25.871 1.00 80.12 185 PRO A CA 1
ATOM 1408 C C . PRO A 1 185 ? -8.447 16.690 26.502 1.00 80.12 185 PRO A C 1
ATOM 1410 O O . PRO A 1 185 ? -8.254 16.573 27.712 1.00 80.12 185 PRO A O 1
ATOM 1413 N N . PHE A 1 186 ? -8.693 15.627 25.730 1.00 82.62 186 PHE A N 1
ATOM 1414 C CA . PHE A 1 186 ? -8.823 14.274 26.261 1.00 82.62 186 PHE A CA 1
ATOM 1415 C C . PHE A 1 186 ? -7.594 13.417 25.963 1.00 82.62 186 PHE A C 1
ATOM 1417 O O . PHE A 1 186 ? -7.123 13.307 24.827 1.00 82.62 186 PHE A O 1
ATOM 1424 N N . THR A 1 187 ? -7.120 12.741 27.007 1.00 85.69 187 THR A N 1
ATOM 1425 C CA . THR A 1 187 ? -6.041 11.760 26.921 1.00 85.69 187 THR A CA 1
ATOM 1426 C C . THR A 1 187 ? -6.634 10.363 27.027 1.00 85.69 187 THR A C 1
ATOM 1428 O O . THR A 1 187 ? -7.448 10.088 27.907 1.00 85.69 187 THR A O 1
ATOM 1431 N N . PHE A 1 188 ? -6.232 9.467 26.132 1.00 88.19 188 PHE A N 1
ATOM 1432 C CA . PHE A 1 188 ? -6.732 8.097 26.062 1.00 88.19 188 PHE A CA 1
ATOM 1433 C C . PHE A 1 188 ? -5.626 7.096 26.378 1.00 88.19 188 PHE A C 1
ATOM 1435 O O . PHE A 1 188 ? -4.452 7.340 26.103 1.00 88.19 188 PHE A O 1
ATOM 1442 N N . LYS A 1 189 ? -5.997 5.960 26.962 1.00 90.69 189 LYS A N 1
ATOM 1443 C CA . LYS A 1 189 ? -5.070 4.902 27.374 1.00 90.69 189 LYS A CA 1
ATOM 1444 C C . LYS A 1 189 ? -5.689 3.528 27.185 1.00 90.69 189 LYS A C 1
ATOM 1446 O O . LYS A 1 189 ? -6.890 3.368 27.362 1.00 90.69 189 LYS A O 1
ATOM 1451 N N . LEU A 1 190 ? -4.862 2.535 26.881 1.00 88.94 190 LEU A N 1
ATOM 1452 C CA . LEU A 1 190 ? -5.242 1.126 26.941 1.00 88.94 190 LEU A CA 1
ATOM 1453 C C . LEU A 1 190 ? -5.026 0.603 28.361 1.00 88.94 190 LEU A C 1
ATOM 1455 O O . LEU A 1 190 ? -3.898 0.580 28.858 1.00 88.94 190 LEU A O 1
ATOM 1459 N N . ALA A 1 191 ? -6.104 0.208 29.034 1.00 87.62 191 ALA A N 1
ATOM 1460 C CA . ALA A 1 191 ? -6.022 -0.321 30.388 1.00 87.62 191 ALA A CA 1
ATOM 1461 C C . ALA A 1 191 ? -7.186 -1.237 30.748 1.00 87.62 191 ALA A C 1
ATOM 1463 O O . ALA A 1 191 ? -8.247 -1.229 30.123 1.00 87.62 191 ALA A O 1
ATOM 1464 N N . GLY A 1 192 ? -6.970 -2.003 31.817 1.00 86.00 192 GLY A N 1
ATOM 1465 C CA . GLY A 1 192 ? -8.035 -2.746 32.461 1.00 86.00 192 GLY A CA 1
ATOM 1466 C C . GLY A 1 192 ? -9.016 -1.804 33.165 1.00 86.00 192 GLY A C 1
ATOM 1467 O O . GLY A 1 192 ? -8.587 -0.923 33.909 1.00 86.00 192 GLY A O 1
ATOM 1468 N N . TYR A 1 193 ? -10.314 -2.007 32.970 1.00 85.38 193 TYR A N 1
ATOM 1469 C CA . TYR A 1 193 ? -11.381 -1.302 33.676 1.00 85.38 193 TYR A CA 1
ATOM 1470 C C . TYR A 1 193 ? -12.397 -2.297 34.243 1.00 85.38 193 TYR A C 1
ATOM 1472 O O . TYR A 1 193 ? -12.545 -3.419 33.756 1.00 85.38 193 TYR A O 1
ATOM 1480 N N . ALA A 1 194 ? -13.076 -1.907 35.319 1.00 83.75 194 ALA A N 1
ATOM 1481 C CA . ALA A 1 194 ? -14.160 -2.696 35.886 1.00 83.75 194 ALA A CA 1
ATOM 1482 C C . ALA A 1 194 ? -15.480 -2.252 35.251 1.00 83.75 194 ALA A C 1
ATOM 1484 O O . ALA A 1 194 ? -15.807 -1.067 35.250 1.00 83.75 194 ALA A O 1
ATOM 1485 N N . THR A 1 195 ? -16.228 -3.204 34.702 1.00 79.25 195 THR A N 1
ATOM 1486 C CA . THR A 1 195 ? -17.588 -2.948 34.209 1.00 79.25 195 THR A CA 1
ATOM 1487 C C . THR A 1 195 ? -18.532 -2.779 35.403 1.00 79.25 195 THR A C 1
ATOM 1489 O O . THR A 1 195 ? -18.252 -3.299 36.482 1.00 79.25 195 THR A O 1
ATOM 1492 N N . VAL A 1 196 ? -19.687 -2.131 35.216 1.00 73.94 196 VAL A N 1
ATOM 1493 C CA . VAL A 1 196 ? -20.745 -2.005 36.245 1.00 73.94 196 VAL A CA 1
ATOM 1494 C C . VAL A 1 196 ? -21.160 -3.372 36.823 1.00 73.94 196 VAL A C 1
ATOM 1496 O O . VAL A 1 196 ? -21.483 -3.480 38.000 1.00 73.94 196 VAL A O 1
ATOM 1499 N N . ALA A 1 197 ? -21.062 -4.438 36.022 1.00 75.31 197 ALA A N 1
ATOM 1500 C CA . ALA A 1 197 ? -21.301 -5.826 36.428 1.00 75.31 197 ALA A CA 1
ATOM 1501 C C . ALA A 1 197 ? -20.167 -6.470 37.268 1.00 75.31 197 ALA A C 1
ATOM 1503 O O . ALA A 1 197 ? -20.247 -7.646 37.604 1.00 75.31 197 ALA A O 1
ATOM 1504 N N . GLY A 1 198 ? -19.085 -5.748 37.577 1.00 77.31 198 GLY A N 1
ATOM 1505 C CA . GLY A 1 198 ? -17.954 -6.237 38.381 1.00 77.31 198 GLY A CA 1
ATOM 1506 C C . GLY A 1 198 ? -16.881 -7.021 37.613 1.00 77.31 198 GLY A C 1
ATOM 1507 O O . GLY A 1 198 ? -15.838 -7.350 38.177 1.00 77.31 198 GLY A O 1
ATOM 1508 N N . HIS A 1 199 ? -17.076 -7.293 36.320 1.00 82.75 199 HIS A N 1
ATOM 1509 C CA . HIS A 1 199 ? -16.071 -7.960 35.489 1.00 82.75 199 HIS A CA 1
ATOM 1510 C C . HIS A 1 199 ? -14.919 -7.014 35.123 1.00 82.75 199 HIS A C 1
ATOM 1512 O O . HIS A 1 199 ? -15.149 -5.886 34.674 1.00 82.75 199 HIS A O 1
ATOM 1518 N N . ARG A 1 200 ? -13.675 -7.490 35.274 1.00 84.94 200 ARG A N 1
ATOM 1519 C CA . ARG A 1 200 ? -12.479 -6.812 34.753 1.00 84.94 200 ARG A CA 1
ATOM 1520 C C . ARG A 1 200 ? -12.385 -7.046 33.248 1.00 84.94 200 ARG A C 1
ATOM 1522 O O . ARG A 1 200 ? -12.326 -8.192 32.819 1.00 84.94 200 ARG A O 1
ATOM 1529 N N . ARG A 1 201 ? -12.361 -5.961 32.483 1.00 86.69 201 ARG A N 1
ATOM 1530 C CA . ARG A 1 201 ? -12.223 -5.932 31.022 1.00 86.69 201 ARG A CA 1
ATOM 1531 C C . ARG A 1 201 ? -11.031 -5.082 30.625 1.00 86.69 201 ARG A C 1
ATOM 1533 O O . ARG A 1 201 ? -10.519 -4.339 31.457 1.00 86.69 201 ARG A O 1
ATOM 1540 N N . TYR A 1 202 ? -10.580 -5.192 29.387 1.00 89.25 202 TYR A N 1
ATOM 1541 C CA . TYR A 1 202 ? -9.444 -4.466 28.837 1.00 89.25 202 TYR A CA 1
ATOM 1542 C C . TYR A 1 202 ? -9.869 -3.675 27.601 1.00 89.25 202 TYR A C 1
ATOM 1544 O O . TYR A 1 202 ? -10.489 -4.214 26.693 1.00 89.25 202 TYR A O 1
ATOM 1552 N N . GLY A 1 203 ? -9.532 -2.389 27.540 1.00 88.81 203 GLY A N 1
ATOM 1553 C CA . GLY A 1 203 ? -9.928 -1.568 26.402 1.00 88.81 203 GLY A CA 1
ATOM 1554 C C . GLY A 1 203 ? -9.396 -0.148 26.459 1.00 88.81 203 GLY A C 1
ATOM 1555 O O . GLY A 1 203 ? -8.550 0.193 27.290 1.00 88.81 203 GLY A O 1
ATOM 1556 N N . ILE A 1 204 ? -9.896 0.680 25.545 1.00 89.88 204 ILE A N 1
ATOM 1557 C CA . ILE A 1 204 ? -9.555 2.102 25.488 1.00 89.88 204 ILE A CA 1
ATOM 1558 C C . ILE A 1 204 ? -10.383 2.845 26.535 1.00 89.88 204 ILE A C 1
ATOM 1560 O O . ILE A 1 204 ? -11.613 2.816 26.517 1.00 89.88 204 ILE A O 1
ATOM 1564 N N . ILE A 1 205 ? -9.697 3.530 27.445 1.00 88.19 205 ILE A N 1
ATOM 1565 C CA . ILE A 1 205 ? -10.298 4.354 28.487 1.00 88.19 205 ILE A CA 1
ATOM 1566 C C . ILE A 1 205 ? -9.844 5.804 28.352 1.00 88.19 205 ILE A C 1
ATOM 1568 O O . ILE A 1 205 ? -8.749 6.100 27.867 1.00 88.19 205 ILE A O 1
ATOM 1572 N N . LYS A 1 206 ? -10.693 6.717 28.810 1.00 86.88 206 LYS A N 1
ATOM 1573 C CA . LYS A 1 206 ? -10.375 8.135 28.942 1.00 86.88 206 LYS A CA 1
ATOM 1574 C C . LYS A 1 206 ? -9.673 8.364 30.281 1.00 86.88 206 LYS A C 1
ATOM 1576 O O . LYS A 1 206 ? -10.175 7.954 31.322 1.00 86.88 206 LYS A O 1
ATOM 1581 N N . ILE A 1 207 ? -8.520 9.023 30.260 1.00 81.12 207 ILE A N 1
ATOM 1582 C CA . ILE A 1 207 ? -7.876 9.555 31.460 1.00 81.12 207 ILE A CA 1
ATOM 1583 C C . ILE A 1 207 ? -8.361 10.996 31.609 1.00 81.12 207 ILE A C 1
ATOM 1585 O O . ILE A 1 207 ? -8.056 11.849 30.775 1.00 81.12 207 ILE A O 1
ATOM 1589 N N . GLN A 1 208 ? -9.125 11.275 32.662 1.00 64.19 208 GLN A N 1
ATOM 1590 C CA . GLN A 1 208 ? -9.377 12.651 33.079 1.00 64.19 208 GLN A CA 1
ATOM 1591 C C . GLN A 1 208 ? -8.152 13.175 33.820 1.00 64.19 208 GLN A C 1
ATOM 1593 O O . GLN A 1 208 ? -7.731 12.595 34.820 1.00 64.19 208 GLN A O 1
ATOM 1598 N N . ASP A 1 209 ? -7.598 14.282 33.336 1.00 50.09 209 ASP A N 1
ATOM 1599 C CA . ASP A 1 209 ? -6.625 15.061 34.087 1.00 50.09 209 ASP A CA 1
ATOM 1600 C C . ASP A 1 209 ? -7.385 15.800 35.213 1.00 50.09 209 ASP A C 1
ATOM 1602 O O . ASP A 1 209 ? -8.231 16.653 34.915 1.00 50.09 209 ASP A O 1
ATOM 1606 N N . PRO A 1 210 ? -7.161 15.496 36.509 1.00 45.66 210 PRO A N 1
ATOM 1607 C CA . PRO A 1 210 ? -7.856 16.168 37.615 1.00 45.66 210 PRO A CA 1
ATOM 1608 C C . PRO A 1 210 ? -7.561 17.681 37.681 1.00 45.66 210 PRO A C 1
ATOM 1610 O O . PRO A 1 210 ? -8.232 18.415 38.409 1.00 45.66 210 PRO A O 1
ATOM 1613 N N . SER A 1 211 ? -6.584 18.151 36.901 1.00 42.88 211 SER A N 1
ATOM 1614 C CA . SER A 1 211 ? -6.065 19.521 36.852 1.00 42.88 211 SER A CA 1
ATOM 1615 C C . SER A 1 211 ? -6.853 20.463 35.929 1.00 42.88 211 SER A C 1
ATOM 1617 O O . SER A 1 211 ? -6.660 21.679 35.980 1.00 42.88 211 SER A O 1
ATOM 1619 N N . HIS A 1 212 ? -7.749 19.938 35.086 1.00 41.66 212 HIS A N 1
ATOM 1620 C CA . HIS A 1 212 ? -8.540 20.742 34.152 1.00 41.66 212 HIS A CA 1
ATOM 1621 C C . HIS A 1 212 ? -10.035 20.480 34.336 1.00 41.66 212 HIS A C 1
ATOM 1623 O O . HIS A 1 212 ? -10.706 19.836 33.533 1.00 41.66 212 HIS A O 1
ATOM 1629 N N . ARG A 1 213 ? -10.587 21.032 35.423 1.00 31.83 213 ARG A N 1
ATOM 1630 C CA . ARG A 1 213 ? -12.012 21.372 35.428 1.00 31.83 213 ARG A CA 1
ATOM 1631 C C . ARG A 1 213 ? -12.196 22.489 34.397 1.00 31.83 213 ARG A C 1
ATOM 1633 O O . ARG A 1 213 ? -11.539 23.522 34.553 1.00 31.83 213 ARG A O 1
ATOM 1640 N N . PRO A 1 214 ? -13.068 22.344 33.386 1.00 34.16 214 PRO A N 1
ATOM 1641 C CA . PRO A 1 214 ? -13.530 23.515 32.669 1.00 34.16 214 PRO A CA 1
ATOM 1642 C C . PRO A 1 214 ? -14.136 24.443 33.722 1.00 34.16 214 PRO A C 1
ATOM 1644 O O . PRO A 1 214 ? -15.041 24.043 34.459 1.00 34.16 214 PRO A O 1
ATOM 1647 N N . LYS A 1 215 ? -13.598 25.658 33.849 1.00 29.81 215 LYS A N 1
ATOM 1648 C CA . LYS A 1 215 ? -14.323 26.722 34.534 1.00 29.81 215 LYS A CA 1
ATOM 1649 C C . LYS A 1 215 ? -15.608 26.904 33.743 1.00 29.81 215 LYS A C 1
ATOM 1651 O O . LYS A 1 215 ? -15.586 27.371 32.610 1.00 29.81 215 LYS A O 1
ATOM 1656 N N . LEU A 1 216 ? -16.712 26.449 34.319 1.00 36.88 216 LEU A N 1
ATOM 1657 C CA . LEU A 1 216 ? -18.028 26.869 33.892 1.00 36.88 216 LEU A CA 1
ATOM 1658 C C . LEU A 1 216 ? -18.144 28.329 34.336 1.00 36.88 216 LEU A C 1
ATOM 1660 O O . LEU A 1 216 ? -18.615 28.607 35.440 1.00 36.88 216 LEU A O 1
ATOM 1664 N N . ASP A 1 217 ? -17.623 29.247 33.520 1.00 29.16 217 ASP A N 1
ATOM 1665 C CA . ASP A 1 217 ? -17.882 30.669 33.692 1.00 29.16 217 ASP A CA 1
ATOM 1666 C C . ASP A 1 217 ? -19.384 30.865 33.499 1.00 29.16 217 ASP A C 1
ATOM 1668 O O . ASP A 1 217 ? -19.937 30.904 32.402 1.00 29.16 217 ASP A O 1
ATOM 1672 N N . THR A 1 218 ? -20.065 30.898 34.639 1.00 37.22 218 THR A N 1
ATOM 1673 C CA . THR A 1 218 ? -21.468 31.255 34.762 1.00 37.22 218 THR A CA 1
ATOM 1674 C C . THR A 1 218 ? -21.529 32.772 34.718 1.00 37.22 218 THR A C 1
ATOM 1676 O O . THR A 1 218 ? -21.701 33.414 35.746 1.00 37.22 218 THR A O 1
ATOM 1679 N N . SER A 1 219 ? -21.268 33.349 33.549 1.00 36.03 219 SER A N 1
ATOM 1680 C CA . SER A 1 219 ? -21.585 34.731 33.179 1.00 36.03 219 SER A CA 1
ATOM 1681 C C . SER A 1 219 ? -21.127 34.935 31.746 1.00 36.03 219 SER A C 1
ATOM 1683 O O . SER A 1 219 ? -20.014 35.370 31.510 1.00 36.03 219 SER A O 1
ATOM 1685 N N . ASP A 1 220 ? -21.981 34.563 30.799 1.00 30.03 220 ASP A N 1
ATOM 1686 C CA . ASP A 1 220 ? -22.254 35.436 29.665 1.00 30.03 220 ASP A CA 1
ATOM 1687 C C . ASP A 1 220 ? -23.550 34.989 29.001 1.00 30.03 220 ASP A C 1
ATOM 1689 O O . ASP A 1 220 ? -23.643 34.043 28.220 1.00 30.03 220 ASP A O 1
ATOM 1693 N N . GLN A 1 221 ? -24.591 35.709 29.389 1.00 32.25 221 GLN A N 1
ATOM 1694 C CA . GLN A 1 221 ? -25.895 35.738 28.772 1.00 32.25 221 GLN A CA 1
ATOM 1695 C C . GLN A 1 221 ? -25.743 36.239 27.332 1.00 32.25 221 GLN A C 1
ATOM 1697 O O . GLN A 1 221 ? -25.818 37.433 27.074 1.00 32.25 221 GLN A O 1
ATOM 1702 N N . HIS A 1 222 ? -25.521 35.327 26.388 1.00 33.78 222 HIS A N 1
ATOM 1703 C CA . HIS A 1 222 ? -25.731 35.601 24.971 1.00 33.78 222 HIS A CA 1
ATOM 1704 C C . HIS A 1 222 ? -26.966 34.831 24.517 1.00 33.78 222 HIS A C 1
ATOM 1706 O O . HIS A 1 222 ? -27.018 33.601 24.569 1.00 33.78 222 HIS A O 1
ATOM 1712 N N . GLN A 1 223 ? -27.991 35.602 24.143 1.00 26.22 223 GLN A N 1
ATOM 1713 C CA . GLN A 1 223 ? -29.228 35.146 23.525 1.00 26.22 223 GLN A CA 1
ATOM 1714 C C . GLN A 1 223 ? -28.980 33.983 22.554 1.00 26.22 223 GLN A C 1
ATOM 1716 O O . GLN A 1 223 ? -28.238 34.112 21.583 1.00 26.22 223 GLN A O 1
ATOM 1721 N N . CYS A 1 224 ? -29.696 32.880 22.763 1.00 25.56 224 CYS A N 1
ATOM 1722 C CA . CYS A 1 224 ? -29.971 31.930 21.694 1.00 25.56 224 CYS A CA 1
ATOM 1723 C C . CYS A 1 224 ? -30.773 32.656 20.600 1.00 25.56 224 CYS A C 1
ATOM 1725 O O . CYS A 1 224 ? -31.874 33.130 20.905 1.00 25.56 224 CYS A O 1
ATOM 1727 N N . PRO A 1 225 ? -30.315 32.738 19.337 1.00 28.72 225 PRO A N 1
ATOM 1728 C CA . PRO A 1 225 ? -31.239 33.027 18.259 1.00 28.72 225 PRO A CA 1
ATOM 1729 C C . PRO A 1 225 ? -32.174 31.826 18.117 1.00 28.72 225 PRO A C 1
ATOM 1731 O O . PRO A 1 225 ? -31.758 30.669 18.030 1.00 28.72 225 PRO A O 1
ATOM 1734 N N . ALA A 1 226 ? -33.465 32.125 18.174 1.00 29.17 226 ALA A N 1
ATOM 1735 C CA . ALA A 1 226 ? -34.540 31.172 18.023 1.00 29.17 226 ALA A CA 1
ATOM 1736 C C . ALA A 1 226 ? -34.391 30.366 16.724 1.00 29.17 226 ALA A C 1
ATOM 1738 O O . ALA A 1 226 ? -34.233 30.930 15.645 1.00 29.17 226 ALA A O 1
ATOM 1739 N N . ARG A 1 227 ? -34.490 29.041 16.873 1.00 40.88 227 ARG A N 1
ATOM 1740 C CA . ARG A 1 227 ? -35.105 28.071 15.957 1.00 40.88 227 ARG A CA 1
ATOM 1741 C C . ARG A 1 227 ? -35.548 28.664 14.608 1.00 40.88 227 ARG A C 1
ATOM 1743 O O . ARG A 1 227 ? -36.722 28.977 14.423 1.00 40.88 227 ARG A O 1
ATOM 1750 N N . SER A 1 228 ? -34.634 28.738 13.642 1.00 27.00 228 SER A N 1
ATOM 1751 C CA . SER A 1 228 ? -35.021 28.728 12.235 1.00 27.00 228 SER A CA 1
ATOM 1752 C C . SER A 1 228 ? -35.297 27.278 11.855 1.00 27.00 228 SER A C 1
ATOM 1754 O O . SER A 1 228 ? -34.401 26.435 11.840 1.00 27.00 228 SER A O 1
ATOM 1756 N N . ASN A 1 229 ? -36.566 26.974 11.598 1.00 32.28 229 ASN A N 1
ATOM 1757 C CA . ASN A 1 229 ? -36.974 25.741 10.942 1.00 32.28 229 ASN A CA 1
ATOM 1758 C C . ASN A 1 229 ? -36.451 25.776 9.497 1.00 32.28 229 ASN A C 1
ATOM 1760 O O . ASN A 1 229 ? -37.175 26.149 8.581 1.00 32.28 229 ASN A O 1
ATOM 1764 N N . THR A 1 230 ? -35.189 25.421 9.295 1.00 29.69 230 THR A N 1
ATOM 1765 C CA . THR A 1 230 ? -34.659 25.073 7.979 1.00 29.69 230 THR A CA 1
ATOM 1766 C C . THR A 1 230 ? -34.619 23.557 7.900 1.00 29.69 230 THR A C 1
ATOM 1768 O O . THR A 1 230 ? -33.947 22.879 8.674 1.00 29.69 230 THR A O 1
ATOM 1771 N N . SER A 1 231 ? -35.433 23.030 6.993 1.00 27.42 231 SER A N 1
ATOM 1772 C CA . SER A 1 231 ? -35.468 21.631 6.582 1.00 27.42 231 SER A CA 1
ATOM 1773 C C . SER A 1 231 ? -34.050 21.063 6.397 1.00 27.42 231 SER A C 1
ATOM 1775 O O . SER A 1 231 ? -33.253 21.679 5.689 1.00 27.42 231 SER A O 1
ATOM 1777 N N . PRO A 1 232 ? -33.722 19.889 6.964 1.00 33.31 232 PRO A N 1
ATOM 1778 C CA . PRO A 1 232 ? -32.371 19.329 6.943 1.00 33.31 232 PRO A CA 1
ATOM 1779 C C . PRO A 1 232 ? -32.065 18.605 5.622 1.00 33.31 232 PRO A C 1
ATOM 1781 O O . PRO A 1 232 ? -31.671 17.441 5.640 1.00 33.31 232 PRO A O 1
ATOM 1784 N N . HIS A 1 233 ? -32.288 19.252 4.472 1.00 32.97 233 HIS A N 1
ATOM 1785 C CA . HIS A 1 233 ? -32.209 18.562 3.181 1.00 32.97 233 HIS A CA 1
ATOM 1786 C C . HIS A 1 233 ? -31.182 19.063 2.159 1.00 32.97 233 HIS A C 1
ATOM 1788 O O . HIS A 1 233 ? -31.013 18.362 1.165 1.00 32.97 233 HIS A O 1
ATOM 1794 N N . GLU A 1 234 ? -30.436 20.156 2.375 1.00 31.72 234 GLU A N 1
ATOM 1795 C CA . GLU A 1 234 ? -29.607 20.710 1.277 1.00 31.72 234 GLU A CA 1
ATOM 1796 C C . GLU A 1 234 ? -28.135 21.062 1.564 1.00 31.72 234 GLU A C 1
ATOM 1798 O O . GLU A 1 234 ? -27.435 21.455 0.638 1.00 31.72 234 GLU A O 1
ATOM 1803 N N . ASP A 1 235 ? -27.577 20.798 2.751 1.00 28.08 235 ASP A N 1
ATOM 1804 C CA . ASP A 1 235 ? -26.147 21.099 3.009 1.00 28.08 235 ASP A CA 1
ATOM 1805 C C . ASP A 1 235 ? -25.185 19.904 2.834 1.00 28.08 235 ASP A C 1
ATOM 1807 O O . ASP A 1 235 ? -23.993 19.991 3.132 1.00 28.08 235 ASP A O 1
ATOM 1811 N N . PHE A 1 236 ? -25.662 18.775 2.299 1.00 42.06 236 PHE A N 1
ATOM 1812 C CA . PHE A 1 236 ? -24.864 17.544 2.156 1.00 42.06 236 PHE A CA 1
ATOM 1813 C C . PHE A 1 236 ? -23.860 17.563 0.978 1.00 42.06 236 PHE A C 1
ATOM 1815 O O . PHE A 1 236 ? -23.054 16.644 0.843 1.00 42.06 236 PHE A O 1
ATOM 1822 N N . ALA A 1 237 ? -23.885 18.586 0.113 1.00 31.94 237 ALA A N 1
ATOM 1823 C CA . ALA A 1 237 ? -23.270 18.505 -1.219 1.00 31.94 237 ALA A CA 1
ATOM 1824 C C . ALA A 1 237 ? -21.991 19.341 -1.451 1.00 31.94 237 ALA A C 1
ATOM 1826 O O . ALA A 1 237 ? -21.248 19.046 -2.386 1.00 31.94 237 ALA A O 1
ATOM 1827 N N . SER A 1 238 ? -21.673 20.363 -0.645 1.00 32.53 238 SER A N 1
ATOM 1828 C CA . SER A 1 238 ? -20.678 21.369 -1.078 1.00 32.53 238 SER A CA 1
ATOM 1829 C C . SER A 1 238 ? -19.217 21.096 -0.684 1.00 32.53 238 SER A C 1
ATOM 1831 O O . SER A 1 238 ? -18.314 21.564 -1.375 1.00 32.53 238 SER A O 1
ATOM 1833 N N . LYS A 1 239 ? -18.937 20.310 0.371 1.00 37.69 239 LYS A N 1
ATOM 1834 C CA . LYS A 1 239 ? -17.548 19.991 0.792 1.00 37.69 239 LYS A CA 1
ATOM 1835 C C . LYS A 1 239 ? -17.041 18.615 0.358 1.00 37.69 239 LYS A C 1
ATOM 1837 O O . LYS A 1 239 ? -15.840 18.459 0.147 1.00 37.69 239 LYS A O 1
ATOM 1842 N N . THR A 1 240 ? -17.927 17.647 0.148 1.00 40.47 240 THR A N 1
ATOM 1843 C CA . THR A 1 240 ? -17.567 16.291 -0.306 1.00 40.47 240 THR A CA 1
ATOM 1844 C C . THR A 1 240 ? -17.057 16.296 -1.755 1.00 40.47 240 THR A C 1
ATOM 1846 O O . THR A 1 240 ? -16.149 15.544 -2.107 1.00 40.47 240 THR A O 1
ATOM 1849 N N . HIS A 1 241 ? -17.561 17.218 -2.585 1.00 37.50 241 HIS A N 1
ATOM 1850 C CA . HIS A 1 241 ? -17.223 17.305 -4.008 1.00 37.50 241 HIS A CA 1
ATOM 1851 C C . HIS A 1 241 ? -15.750 17.692 -4.270 1.00 37.50 241 HIS A C 1
ATOM 1853 O O . HIS A 1 241 ? -15.159 17.255 -5.256 1.00 37.50 241 HIS A O 1
ATOM 1859 N N . GLY A 1 242 ? -15.121 18.466 -3.371 1.00 46.47 242 GLY A N 1
ATOM 1860 C CA . GLY A 1 242 ? -13.719 18.887 -3.512 1.00 46.47 242 GLY A CA 1
ATOM 1861 C C . GLY A 1 242 ? -12.700 17.764 -3.274 1.00 46.47 242 GLY A C 1
ATOM 1862 O O . GLY A 1 242 ? -11.677 17.705 -3.955 1.00 46.47 242 GLY A O 1
ATOM 1863 N N . SER A 1 243 ? -12.987 16.840 -2.350 1.00 56.12 243 SER A N 1
ATOM 1864 C CA . SER A 1 243 ? -12.122 15.681 -2.082 1.0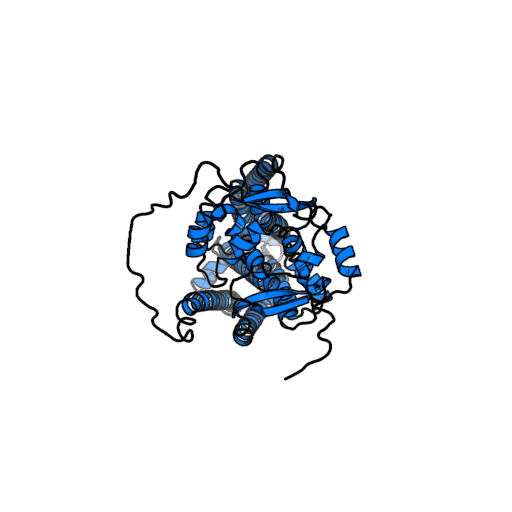0 56.12 243 SER A CA 1
ATOM 1865 C C . SER A 1 243 ? -12.260 14.616 -3.177 1.00 56.12 243 SER A C 1
ATOM 1867 O O . SER A 1 243 ? -11.250 14.147 -3.702 1.00 56.12 243 SER A O 1
ATOM 1869 N N . ILE A 1 244 ? -13.489 14.315 -3.614 1.00 59.72 244 ILE A N 1
ATOM 1870 C CA . ILE A 1 244 ? -13.752 13.330 -4.678 1.00 59.72 244 ILE A CA 1
ATOM 1871 C C . ILE A 1 244 ? -13.095 13.751 -6.002 1.00 59.72 244 ILE A C 1
ATOM 1873 O O . ILE A 1 244 ? -12.432 12.938 -6.649 1.00 59.72 244 ILE A O 1
ATOM 1877 N N . PHE A 1 245 ? -13.207 15.031 -6.378 1.00 63.09 245 PHE A N 1
ATOM 1878 C CA . PHE A 1 245 ? -12.566 15.554 -7.589 1.00 63.09 245 PHE A CA 1
ATOM 1879 C C . PHE A 1 245 ? -11.033 15.449 -7.531 1.00 63.09 245 PHE A C 1
ATOM 1881 O O . PHE A 1 245 ? -10.397 15.117 -8.531 1.00 63.09 245 PHE A O 1
ATOM 1888 N N . SER A 1 246 ? -10.438 15.663 -6.353 1.00 70.19 246 SER A N 1
ATOM 1889 C CA . SER A 1 246 ? -8.992 15.516 -6.141 1.00 70.19 246 SER A CA 1
ATOM 1890 C C . SER A 1 246 ? -8.516 14.074 -6.362 1.00 70.19 246 SER A C 1
ATOM 1892 O O . SER A 1 246 ? -7.551 13.847 -7.094 1.00 70.19 246 SER A O 1
ATOM 1894 N N . HIS A 1 247 ? -9.223 13.082 -5.809 1.00 72.81 247 HIS A N 1
ATOM 1895 C CA . HIS A 1 247 ? -8.886 11.667 -6.008 1.00 72.81 247 HIS A CA 1
ATOM 1896 C C . HIS A 1 247 ? -9.022 11.238 -7.473 1.00 72.81 247 HIS A C 1
ATOM 1898 O O . HIS A 1 247 ? -8.119 10.598 -8.012 1.00 72.81 247 HIS A O 1
ATOM 1904 N N . PHE A 1 248 ? -10.100 11.655 -8.143 1.00 80.88 248 PHE A N 1
ATOM 1905 C CA . PHE A 1 248 ? -10.304 11.369 -9.563 1.00 80.88 248 PHE A CA 1
ATOM 1906 C C . PHE A 1 248 ? -9.203 11.981 -10.445 1.00 80.88 248 PHE A C 1
ATOM 1908 O O . PHE A 1 248 ? -8.706 11.336 -11.365 1.00 80.88 248 PHE A O 1
ATOM 1915 N N . LEU A 1 249 ? -8.772 13.210 -10.149 1.00 85.00 249 LEU A N 1
ATOM 1916 C CA . LEU A 1 249 ? -7.711 13.882 -10.898 1.00 85.00 249 LEU A CA 1
ATOM 1917 C C . LEU A 1 249 ? -6.357 13.167 -10.748 1.00 85.00 249 LEU A C 1
ATOM 1919 O O . LEU A 1 249 ? -5.647 12.991 -11.740 1.00 85.00 249 LEU A O 1
ATOM 1923 N N . ILE A 1 250 ? -6.013 12.704 -9.541 1.00 84.81 250 ILE A N 1
ATOM 1924 C CA . ILE A 1 250 ? -4.791 11.916 -9.294 1.00 84.81 250 ILE A CA 1
ATOM 1925 C C . ILE A 1 250 ? -4.813 10.614 -10.100 1.00 84.81 250 ILE A C 1
ATOM 1927 O O . ILE A 1 250 ? -3.814 10.261 -10.727 1.00 84.81 250 ILE A O 1
ATOM 1931 N N . ASP A 1 251 ? -5.950 9.924 -10.123 1.00 86.81 251 ASP A N 1
ATOM 1932 C CA . ASP A 1 251 ? -6.132 8.694 -10.887 1.00 86.81 251 ASP A CA 1
ATOM 1933 C C . ASP A 1 251 ? -5.983 8.922 -12.403 1.00 86.81 251 ASP A C 1
ATOM 1935 O O . ASP A 1 251 ? -5.381 8.107 -13.104 1.00 86.81 251 ASP A O 1
ATOM 1939 N N . VAL A 1 252 ? -6.500 10.038 -12.933 1.00 91.31 252 VAL A N 1
ATOM 1940 C CA . VAL A 1 252 ? -6.360 10.389 -14.359 1.00 91.31 252 VAL A CA 1
ATOM 1941 C C . VAL A 1 252 ? -4.899 10.667 -14.705 1.00 91.31 252 VAL A C 1
ATOM 1943 O O . VAL A 1 252 ? -4.396 10.151 -15.703 1.00 91.31 252 VAL A O 1
ATOM 1946 N N . ILE A 1 253 ? -4.187 11.420 -13.860 1.00 92.19 253 ILE A N 1
ATOM 1947 C CA . ILE A 1 253 ? -2.740 11.637 -14.014 1.00 92.19 253 ILE A CA 1
ATOM 1948 C C . ILE A 1 253 ? -1.996 10.299 -13.976 1.00 92.19 253 ILE A C 1
ATOM 1950 O O . ILE A 1 253 ? -1.075 10.078 -14.762 1.00 92.19 253 ILE A O 1
ATOM 1954 N N . PHE A 1 254 ? -2.403 9.389 -13.094 1.00 93.56 254 PHE A N 1
ATOM 1955 C CA . PHE A 1 254 ? -1.799 8.069 -12.985 1.00 93.56 254 PHE A CA 1
ATOM 1956 C C . PHE A 1 254 ? -2.009 7.221 -14.248 1.00 93.56 254 PHE A C 1
ATOM 1958 O O . PHE A 1 254 ? -1.051 6.631 -14.752 1.00 93.56 254 PHE A O 1
ATOM 1965 N N . LEU A 1 255 ? -3.217 7.225 -14.822 1.00 95.06 255 LEU A N 1
ATOM 1966 C CA . LEU A 1 255 ? -3.490 6.573 -16.105 1.00 95.06 255 LEU A CA 1
ATOM 1967 C C . LEU A 1 255 ? -2.630 7.166 -17.231 1.00 95.06 255 LEU A C 1
ATOM 1969 O O . LEU A 1 255 ? -2.033 6.418 -18.005 1.00 95.06 255 LEU A O 1
ATOM 1973 N N . LEU A 1 256 ? -2.520 8.497 -17.301 1.00 95.56 256 LEU A N 1
ATOM 1974 C CA . LEU A 1 256 ? -1.665 9.175 -18.279 1.00 95.56 256 LEU A CA 1
ATOM 1975 C C . LEU A 1 256 ? -0.187 8.810 -18.099 1.00 95.56 256 LEU A C 1
ATOM 1977 O O . LEU A 1 256 ? 0.513 8.637 -19.091 1.00 95.56 256 LEU A O 1
ATOM 1981 N N . ALA A 1 257 ? 0.289 8.634 -16.864 1.00 95.62 257 ALA A N 1
ATOM 1982 C CA . ALA A 1 257 ? 1.655 8.190 -16.597 1.00 95.62 257 ALA A CA 1
ATOM 1983 C C . ALA A 1 257 ? 1.907 6.749 -17.082 1.00 95.62 257 ALA A C 1
ATOM 1985 O O . ALA A 1 257 ? 2.948 6.485 -17.685 1.00 95.62 257 ALA A O 1
ATOM 1986 N N . ILE A 1 258 ? 0.952 5.829 -16.881 1.00 96.12 258 ILE A N 1
ATOM 1987 C CA . ILE A 1 258 ? 1.033 4.448 -17.394 1.00 96.12 258 ILE A CA 1
ATOM 1988 C C . ILE A 1 258 ? 1.050 4.449 -18.928 1.00 96.12 258 ILE A C 1
ATOM 1990 O O . ILE A 1 258 ? 1.910 3.808 -19.533 1.00 96.12 258 ILE A O 1
ATOM 1994 N N . LEU A 1 259 ? 0.141 5.198 -19.561 1.00 96.44 259 LEU A N 1
ATOM 1995 C CA . LEU A 1 259 ? 0.081 5.327 -21.020 1.00 96.44 259 LEU A CA 1
ATOM 1996 C C . LEU A 1 259 ? 1.325 6.015 -21.588 1.00 96.44 259 LEU A C 1
ATOM 1998 O O . LEU A 1 259 ? 1.817 5.609 -22.635 1.00 96.44 259 LEU A O 1
ATOM 2002 N N . GLY A 1 260 ? 1.872 7.011 -20.890 1.00 95.50 260 GLY A N 1
ATOM 2003 C CA . GLY A 1 260 ? 3.118 7.676 -21.259 1.00 95.50 260 GLY A CA 1
ATOM 2004 C C . GLY A 1 260 ? 4.312 6.726 -21.206 1.00 95.50 260 GLY A C 1
ATOM 2005 O O . GLY A 1 260 ? 5.123 6.708 -22.133 1.00 95.50 260 GLY A O 1
ATOM 2006 N N . LEU A 1 261 ? 4.399 5.879 -20.174 1.00 94.88 261 LEU A N 1
ATOM 2007 C CA . LEU A 1 261 ? 5.446 4.861 -20.072 1.00 94.88 261 LEU A CA 1
ATOM 2008 C C . LEU A 1 261 ? 5.296 3.790 -21.164 1.00 94.88 261 LEU A C 1
ATOM 2010 O O . LEU A 1 261 ? 6.280 3.451 -21.820 1.00 94.88 261 LEU A O 1
ATOM 2014 N N . LEU A 1 262 ? 4.068 3.328 -21.426 1.00 95.81 262 LEU A N 1
ATOM 2015 C CA . LEU A 1 262 ? 3.766 2.409 -22.526 1.00 95.81 262 LEU A CA 1
ATOM 2016 C C . LEU A 1 262 ? 4.169 3.023 -23.871 1.00 95.81 262 LEU A C 1
ATOM 2018 O O . LEU A 1 262 ? 4.960 2.430 -24.600 1.00 95.81 262 LEU A O 1
ATOM 2022 N N . SER A 1 263 ? 3.717 4.245 -24.156 1.00 93.38 263 SER A N 1
ATOM 2023 C CA . SER A 1 263 ? 4.051 4.982 -25.377 1.00 93.38 263 SER A CA 1
ATOM 2024 C C . SER A 1 263 ? 5.555 5.174 -25.536 1.00 93.38 263 SER A C 1
ATOM 2026 O O . SER A 1 263 ? 6.060 5.036 -26.642 1.00 93.38 263 SER A O 1
ATOM 2028 N N . THR A 1 264 ? 6.282 5.453 -24.451 1.00 92.12 264 THR A N 1
ATOM 2029 C CA . THR A 1 264 ? 7.747 5.590 -24.471 1.00 92.12 264 THR A CA 1
ATOM 2030 C C . THR A 1 264 ? 8.408 4.277 -24.889 1.00 92.12 264 THR A C 1
ATOM 2032 O O . THR A 1 264 ? 9.257 4.271 -25.777 1.00 92.12 264 THR A O 1
ATOM 2035 N N . THR A 1 265 ? 7.996 3.151 -24.297 1.00 91.38 265 THR A N 1
ATOM 2036 C CA . THR A 1 265 ? 8.555 1.833 -24.640 1.00 91.38 265 THR A CA 1
ATOM 2037 C C . THR A 1 265 ? 8.181 1.371 -26.050 1.00 91.38 265 THR A C 1
ATOM 2039 O O . THR A 1 265 ? 8.993 0.741 -26.718 1.00 91.38 265 THR A O 1
ATOM 2042 N N . VAL A 1 266 ? 6.977 1.700 -26.526 1.00 92.56 266 VAL A N 1
ATOM 2043 C CA . VAL A 1 266 ? 6.526 1.392 -27.891 1.00 92.56 266 VAL A CA 1
ATOM 2044 C C . VAL A 1 266 ? 7.263 2.248 -28.918 1.00 92.56 266 VAL A C 1
ATOM 2046 O O . VAL A 1 266 ? 7.762 1.723 -29.910 1.00 92.56 266 VAL A O 1
ATOM 2049 N N . ALA A 1 267 ? 7.390 3.552 -28.662 1.00 90.25 267 ALA A N 1
ATOM 2050 C CA . ALA A 1 267 ? 8.118 4.470 -29.531 1.00 90.25 267 ALA A CA 1
ATOM 2051 C C . ALA A 1 267 ? 9.594 4.080 -29.653 1.00 90.25 267 ALA A C 1
ATOM 2053 O O . ALA A 1 267 ? 10.122 4.098 -30.756 1.00 90.25 267 ALA A O 1
ATOM 2054 N N . TYR A 1 268 ? 10.233 3.663 -28.555 1.00 88.81 268 TYR A N 1
ATOM 2055 C CA . TYR A 1 268 ? 11.618 3.183 -28.580 1.00 88.81 268 TYR A CA 1
ATOM 2056 C C . TYR A 1 268 ? 11.813 1.948 -29.476 1.00 88.81 268 TYR A C 1
ATOM 2058 O O . TYR A 1 268 ? 12.833 1.835 -30.143 1.00 88.81 268 TYR A O 1
ATOM 2066 N N . TYR A 1 269 ? 10.834 1.037 -29.523 1.00 88.38 269 TYR A N 1
ATOM 2067 C CA . TYR A 1 269 ? 10.907 -0.151 -30.378 1.00 88.38 269 TYR A CA 1
ATOM 2068 C C . TYR A 1 269 ? 10.589 0.134 -31.848 1.00 88.38 269 TYR A C 1
ATOM 2070 O O . TYR A 1 269 ? 11.178 -0.476 -32.730 1.00 88.38 269 TYR A O 1
ATOM 2078 N N . LEU A 1 270 ? 9.607 0.997 -32.128 1.00 87.38 270 LEU A N 1
ATOM 2079 C CA . LEU A 1 270 ? 9.122 1.219 -33.494 1.00 87.38 270 LEU A CA 1
ATOM 2080 C C . LEU A 1 270 ? 9.917 2.302 -34.233 1.00 87.38 270 LEU A C 1
ATOM 2082 O O . LEU A 1 270 ? 10.168 2.173 -35.431 1.00 87.38 270 LEU A O 1
ATOM 2086 N N . VAL A 1 271 ? 10.317 3.365 -33.534 1.00 83.50 271 VAL A N 1
ATOM 2087 C CA . VAL A 1 271 ? 10.953 4.543 -34.130 1.00 83.50 271 VAL A CA 1
ATOM 2088 C C . VAL A 1 271 ? 12.467 4.416 -34.006 1.00 83.50 271 VAL A C 1
ATOM 2090 O O . VAL A 1 271 ? 13.057 4.758 -32.986 1.00 83.50 271 VAL A O 1
ATOM 2093 N N . HIS A 1 272 ? 13.102 3.961 -35.083 1.00 74.00 272 HIS A N 1
ATOM 2094 C CA . HIS A 1 272 ? 14.560 3.829 -35.184 1.00 74.00 272 HIS A CA 1
ATOM 2095 C C . HIS A 1 272 ? 15.246 5.104 -35.712 1.00 74.00 272 HIS A C 1
ATOM 2097 O O . HIS A 1 272 ? 16.357 5.042 -36.225 1.00 74.00 272 HIS A O 1
ATOM 2103 N N . GLU A 1 273 ? 14.588 6.263 -35.626 1.00 80.81 273 GLU A N 1
ATOM 2104 C CA . GLU A 1 273 ? 15.153 7.535 -36.091 1.00 80.81 273 GLU A CA 1
ATOM 2105 C C . GLU A 1 273 ? 16.220 8.080 -35.127 1.00 80.81 273 GLU A C 1
ATOM 2107 O O . GLU A 1 273 ? 16.126 7.922 -33.903 1.00 80.81 273 GLU A O 1
ATOM 2112 N N . ASP A 1 274 ? 17.204 8.801 -35.671 1.00 75.62 274 ASP A N 1
ATOM 2113 C CA . ASP A 1 274 ? 18.285 9.472 -34.930 1.00 75.62 274 ASP A CA 1
ATOM 2114 C C . ASP A 1 274 ? 17.816 10.781 -34.265 1.00 75.62 274 ASP A C 1
ATOM 2116 O O . ASP A 1 274 ? 18.415 11.849 -34.392 1.00 75.62 274 ASP A O 1
ATOM 2120 N N . ASN A 1 275 ? 16.714 10.705 -33.523 1.00 85.06 275 ASN A N 1
ATOM 2121 C CA . ASN A 1 275 ? 16.148 11.837 -32.799 1.00 85.06 275 ASN A CA 1
ATOM 2122 C C . ASN A 1 275 ? 16.739 11.935 -31.381 1.00 85.06 275 ASN A C 1
ATOM 2124 O O . ASN A 1 275 ? 17.204 10.949 -30.803 1.00 85.06 275 ASN A O 1
ATOM 2128 N N . GLY A 1 276 ? 16.656 13.119 -30.758 1.00 84.56 276 GLY A N 1
ATOM 2129 C CA . GLY A 1 276 ? 17.163 13.353 -29.394 1.00 84.56 276 GLY A CA 1
ATOM 2130 C C . GLY A 1 276 ? 16.611 12.380 -28.337 1.00 84.56 276 GLY A C 1
ATOM 2131 O O . GLY A 1 276 ? 17.315 12.028 -27.392 1.00 84.56 276 GLY A O 1
ATOM 2132 N N . PHE A 1 277 ? 15.387 11.881 -28.535 1.00 86.19 277 PHE A N 1
ATOM 2133 C CA . PHE A 1 277 ? 14.776 10.829 -27.718 1.00 86.19 277 PHE A CA 1
ATOM 2134 C C . PHE A 1 277 ? 15.534 9.494 -27.806 1.00 86.19 277 PHE A C 1
ATOM 2136 O O . PHE A 1 277 ? 15.926 8.937 -26.781 1.00 86.19 277 PHE A O 1
ATOM 2143 N N . ASN A 1 278 ? 15.779 8.998 -29.021 1.00 85.56 278 ASN A N 1
ATOM 2144 C CA . ASN A 1 278 ? 16.479 7.732 -29.235 1.00 85.56 278 ASN A CA 1
ATOM 2145 C C . ASN A 1 278 ? 17.949 7.849 -28.793 1.00 85.56 278 ASN A C 1
ATOM 2147 O O . ASN A 1 278 ? 18.488 6.955 -28.145 1.00 85.56 278 ASN A O 1
ATOM 2151 N N . ASN A 1 279 ? 18.567 9.015 -29.017 1.00 86.44 279 ASN A N 1
ATOM 2152 C CA . ASN A 1 279 ? 19.908 9.327 -28.520 1.00 86.44 279 ASN A CA 1
ATOM 2153 C C . ASN A 1 279 ? 19.991 9.235 -26.979 1.00 86.44 279 ASN A C 1
ATOM 2155 O O . ASN A 1 279 ? 20.919 8.629 -26.436 1.00 86.44 279 ASN A O 1
ATOM 2159 N N . PHE A 1 280 ? 18.985 9.745 -26.254 1.00 87.25 280 PHE A N 1
ATOM 2160 C CA . PHE A 1 280 ? 18.919 9.594 -24.798 1.00 87.25 280 PHE A CA 1
ATOM 2161 C C . PHE A 1 280 ? 18.877 8.117 -24.378 1.00 87.25 280 PHE A C 1
ATOM 2163 O O . PHE A 1 280 ? 19.670 7.695 -23.534 1.00 87.25 280 PHE A O 1
ATOM 2170 N N . PHE A 1 281 ? 17.998 7.310 -24.976 1.00 86.00 281 PHE A N 1
ATOM 2171 C CA . PHE A 1 281 ? 17.867 5.897 -24.609 1.00 86.00 281 PHE A CA 1
ATOM 2172 C C . PHE A 1 281 ? 19.018 5.009 -25.087 1.00 86.00 281 PHE A C 1
ATOM 2174 O O . PHE A 1 281 ? 19.256 3.982 -24.466 1.00 86.00 281 PHE A O 1
ATOM 2181 N N . ASN A 1 282 ? 19.785 5.404 -26.101 1.00 83.94 282 ASN A N 1
ATOM 2182 C CA . ASN A 1 282 ? 20.925 4.613 -26.571 1.00 83.94 282 ASN A CA 1
ATOM 2183 C C . ASN A 1 282 ? 22.227 4.972 -25.839 1.00 83.94 282 ASN A C 1
ATOM 2185 O O . ASN A 1 282 ? 22.981 4.087 -25.422 1.00 83.94 282 ASN A O 1
ATOM 2189 N N . TYR A 1 283 ? 22.486 6.262 -25.602 1.00 82.50 283 TYR A N 1
ATOM 2190 C CA . TYR A 1 283 ? 23.805 6.718 -25.148 1.00 82.50 283 TYR A CA 1
ATOM 2191 C C . TYR A 1 283 ? 23.821 7.278 -23.725 1.00 82.50 283 TYR A C 1
ATOM 2193 O O . TYR A 1 283 ? 24.837 7.157 -23.038 1.00 82.50 283 TYR A O 1
ATOM 2201 N N . HIS A 1 284 ? 22.714 7.837 -23.230 1.00 87.94 284 HIS A N 1
ATOM 2202 C CA . HIS A 1 284 ? 22.721 8.512 -21.934 1.00 87.94 284 HIS A CA 1
ATOM 2203 C C . HIS A 1 284 ? 22.892 7.513 -20.770 1.00 87.94 284 HIS A C 1
ATOM 2205 O O . HIS A 1 284 ? 22.265 6.448 -20.774 1.00 87.94 284 HIS A O 1
ATOM 2211 N N . PRO A 1 285 ? 23.697 7.827 -19.733 1.00 82.75 285 PRO A N 1
ATOM 2212 C CA . PRO A 1 285 ? 23.900 6.932 -18.591 1.00 82.75 285 PRO A CA 1
ATOM 2213 C C . PRO A 1 285 ? 22.639 6.766 -17.730 1.00 82.75 285 PRO A C 1
ATOM 2215 O O . PRO A 1 285 ? 22.412 5.702 -17.168 1.00 82.75 285 PRO A O 1
ATOM 2218 N N . LEU A 1 286 ? 21.771 7.782 -17.650 1.00 86.31 286 LEU A N 1
ATOM 2219 C CA . LEU A 1 286 ? 20.554 7.725 -16.820 1.00 86.31 286 LEU A CA 1
ATOM 2220 C C . LEU A 1 286 ? 19.361 7.015 -17.481 1.00 86.31 286 LEU A C 1
ATOM 2222 O O . LEU A 1 286 ? 18.316 6.899 -16.843 1.00 86.31 286 LEU A O 1
ATOM 2226 N N . ARG A 1 287 ? 19.494 6.515 -18.715 1.00 88.06 287 ARG A N 1
ATOM 2227 C CA . ARG A 1 287 ? 18.395 5.901 -19.489 1.00 88.06 287 ARG A CA 1
ATOM 2228 C C . ARG A 1 287 ? 17.583 4.872 -18.696 1.00 88.06 287 ARG A C 1
ATOM 2230 O O . ARG A 1 287 ? 16.364 4.966 -18.590 1.00 88.06 287 ARG A O 1
ATOM 2237 N N . THR A 1 288 ? 18.279 3.945 -18.047 1.00 87.19 288 THR A N 1
ATOM 2238 C CA . THR A 1 288 ? 17.675 2.852 -17.290 1.00 87.19 288 THR A CA 1
ATOM 2239 C C . THR A 1 288 ? 17.160 3.320 -15.934 1.00 87.19 288 THR A C 1
ATOM 2241 O O . THR A 1 288 ? 16.175 2.795 -15.422 1.00 87.19 288 THR A O 1
ATOM 2244 N N . PHE A 1 289 ? 17.790 4.351 -15.366 1.00 89.69 289 PHE A N 1
ATOM 2245 C CA . PHE A 1 289 ? 17.429 4.901 -14.060 1.00 89.69 289 PHE A CA 1
ATOM 2246 C C . PHE A 1 289 ? 16.073 5.592 -14.138 1.00 89.69 289 PHE A C 1
ATOM 2248 O O . PHE A 1 289 ? 15.222 5.353 -13.292 1.00 89.69 289 PHE A O 1
ATOM 2255 N N . VAL A 1 290 ? 15.851 6.403 -15.177 1.00 91.81 290 VAL A N 1
ATOM 2256 C CA . VAL A 1 290 ? 14.585 7.120 -15.366 1.00 91.81 290 VAL A CA 1
ATOM 2257 C C . VAL A 1 290 ? 13.421 6.140 -15.522 1.00 91.81 290 VAL A C 1
ATOM 2259 O O . VAL A 1 290 ? 12.422 6.279 -14.824 1.00 91.81 290 VAL A O 1
ATOM 2262 N N . LEU A 1 291 ? 13.557 5.107 -16.361 1.00 92.12 291 LEU A N 1
ATOM 2263 C CA . LEU A 1 291 ? 12.490 4.117 -16.572 1.00 92.12 291 LEU A CA 1
ATOM 2264 C C . LEU A 1 291 ? 12.171 3.309 -15.310 1.00 92.12 291 LEU A C 1
ATOM 2266 O O . LEU A 1 291 ? 11.006 3.145 -14.952 1.00 92.12 291 LEU A O 1
ATOM 2270 N N . THR A 1 292 ? 13.201 2.827 -14.615 1.00 92.50 292 THR A N 1
ATOM 2271 C CA . THR A 1 292 ? 13.030 2.019 -13.397 1.00 92.50 292 THR A CA 1
ATOM 2272 C C . THR A 1 292 ? 12.530 2.845 -12.217 1.00 92.50 292 THR A C 1
ATOM 2274 O O . THR A 1 292 ? 11.719 2.353 -11.432 1.00 92.50 292 THR A O 1
ATOM 2277 N N . LEU A 1 293 ? 12.942 4.111 -12.105 1.00 92.06 293 LEU A N 1
ATOM 2278 C CA . LEU A 1 293 ? 12.410 5.040 -11.112 1.00 92.06 293 LEU A CA 1
ATOM 2279 C C . LEU A 1 293 ? 10.928 5.325 -11.372 1.00 92.06 293 LEU A C 1
ATOM 2281 O O . LEU A 1 293 ? 10.124 5.204 -10.448 1.00 92.06 293 LEU A O 1
ATOM 2285 N N . THR A 1 294 ? 10.549 5.627 -12.617 1.00 93.38 294 THR A N 1
ATOM 2286 C CA . THR A 1 294 ? 9.142 5.827 -12.993 1.00 93.38 294 THR A CA 1
ATOM 2287 C C . THR A 1 294 ? 8.310 4.575 -12.713 1.00 93.38 294 THR A C 1
ATOM 2289 O O . THR A 1 294 ? 7.243 4.678 -12.111 1.00 93.38 294 THR A O 1
ATOM 2292 N N . ALA A 1 295 ? 8.813 3.382 -13.044 1.00 93.62 295 ALA A N 1
ATOM 2293 C CA . ALA A 1 295 ? 8.134 2.131 -12.709 1.00 93.62 295 ALA A CA 1
ATOM 2294 C C . ALA A 1 295 ? 8.013 1.904 -11.192 1.00 93.62 295 ALA A C 1
ATOM 2296 O O . ALA A 1 295 ? 6.972 1.440 -10.734 1.00 93.62 295 ALA A O 1
ATOM 2297 N N . SER A 1 296 ? 9.017 2.283 -10.392 1.00 92.06 296 SER A N 1
ATOM 2298 C CA . SER A 1 296 ? 8.941 2.193 -8.924 1.00 92.06 296 SER A CA 1
ATOM 2299 C C . SER A 1 296 ? 7.895 3.149 -8.334 1.00 92.06 296 SER A C 1
ATOM 2301 O O . SER A 1 296 ? 7.204 2.789 -7.379 1.00 92.06 296 SER A O 1
ATOM 2303 N N . ILE A 1 297 ? 7.727 4.341 -8.920 1.00 90.69 297 ILE A N 1
ATOM 2304 C CA . ILE A 1 297 ? 6.660 5.285 -8.548 1.00 90.69 297 ILE A CA 1
ATOM 2305 C C . ILE A 1 297 ? 5.287 4.699 -8.896 1.00 90.69 297 ILE A C 1
ATOM 2307 O O . ILE A 1 297 ? 4.375 4.750 -8.068 1.00 90.69 297 ILE A O 1
ATOM 2311 N N . ILE A 1 298 ? 5.150 4.115 -10.092 1.00 92.88 298 ILE A N 1
ATOM 2312 C CA . ILE A 1 298 ? 3.910 3.464 -10.532 1.00 92.88 298 ILE A CA 1
ATOM 2313 C C . ILE A 1 298 ? 3.547 2.297 -9.609 1.00 92.88 298 ILE A C 1
ATOM 2315 O O . ILE A 1 298 ? 2.407 2.203 -9.161 1.00 92.88 298 ILE A O 1
ATOM 2319 N N . ASP A 1 299 ? 4.522 1.459 -9.256 1.00 91.75 299 ASP A N 1
ATOM 2320 C CA . ASP A 1 299 ? 4.360 0.373 -8.287 1.00 91.75 299 ASP A CA 1
ATOM 2321 C C . ASP A 1 299 ? 3.876 0.874 -6.918 1.00 91.75 299 ASP A C 1
ATOM 2323 O O . ASP A 1 299 ? 2.932 0.327 -6.349 1.00 91.75 299 ASP A O 1
ATOM 2327 N N . GLY A 1 300 ? 4.465 1.959 -6.405 1.00 88.25 300 GLY A N 1
ATOM 2328 C CA . GLY A 1 300 ? 4.035 2.558 -5.141 1.00 88.25 300 GLY A CA 1
ATOM 2329 C C . GLY A 1 300 ? 2.565 2.991 -5.158 1.00 88.25 300 GLY A C 1
ATOM 2330 O O . GLY A 1 300 ? 1.855 2.801 -4.169 1.00 88.25 300 GLY A O 1
ATOM 2331 N N . ARG A 1 301 ? 2.086 3.528 -6.287 1.00 89.69 301 ARG A N 1
ATOM 2332 C CA . ARG A 1 301 ? 0.677 3.916 -6.455 1.00 89.69 301 ARG A CA 1
ATOM 2333 C C . ARG A 1 301 ? -0.248 2.719 -6.627 1.00 89.69 301 ARG A C 1
ATOM 2335 O O . ARG A 1 301 ? -1.304 2.709 -6.003 1.00 89.69 301 ARG A O 1
ATOM 2342 N N . TRP A 1 302 ? 0.160 1.681 -7.354 1.00 92.12 302 TRP A N 1
ATOM 2343 C CA . TRP A 1 302 ? -0.608 0.433 -7.429 1.00 92.12 302 TRP A CA 1
ATOM 2344 C C . TRP A 1 302 ? -0.799 -0.222 -6.063 1.00 92.12 302 TRP A C 1
ATOM 2346 O O . TRP A 1 302 ? -1.910 -0.626 -5.728 1.00 92.12 302 TRP A O 1
ATOM 2356 N N . LYS A 1 303 ? 0.248 -0.261 -5.233 1.00 88.06 303 LYS A N 1
ATOM 2357 C CA . LYS A 1 303 ? 0.159 -0.775 -3.856 1.00 88.06 303 LYS A CA 1
ATOM 2358 C C . LYS A 1 303 ? -0.757 0.067 -2.971 1.00 88.06 303 LYS A C 1
ATOM 2360 O O . LYS A 1 303 ? -1.443 -0.472 -2.107 1.00 88.06 303 LYS A O 1
ATOM 2365 N N . GLN A 1 304 ? -0.796 1.382 -3.186 1.00 85.38 304 GLN A N 1
ATOM 2366 C CA . GLN A 1 304 ? -1.741 2.257 -2.497 1.00 85.38 304 GLN A CA 1
ATOM 2367 C C . GLN A 1 304 ? -3.192 1.939 -2.900 1.00 85.38 304 GLN A C 1
ATOM 2369 O O . GLN A 1 304 ? -4.028 1.737 -2.021 1.00 85.38 304 GLN A O 1
ATOM 2374 N N . LEU A 1 305 ? -3.469 1.839 -4.205 1.00 87.44 305 LEU A N 1
ATOM 2375 C CA . LEU A 1 305 ? -4.798 1.512 -4.734 1.00 87.44 305 LEU A CA 1
ATOM 2376 C C . LEU A 1 305 ? -5.277 0.127 -4.276 1.00 87.44 305 LEU A C 1
ATOM 2378 O O . LEU A 1 305 ? -6.428 -0.027 -3.876 1.00 87.44 305 LEU A O 1
ATOM 2382 N N . GLU A 1 306 ? -4.398 -0.877 -4.287 1.00 90.12 306 GLU A N 1
ATOM 2383 C CA . GLU A 1 306 ? -4.713 -2.217 -3.782 1.00 90.12 306 GLU A CA 1
ATOM 2384 C C . GLU A 1 306 ? -5.110 -2.181 -2.307 1.00 90.12 306 GLU A C 1
ATOM 2386 O O . GLU A 1 306 ? -6.125 -2.772 -1.938 1.00 90.12 306 GLU A O 1
ATOM 2391 N N . ARG A 1 307 ? -4.372 -1.438 -1.474 1.00 85.44 307 ARG A N 1
ATOM 2392 C CA . ARG A 1 307 ? -4.688 -1.296 -0.050 1.00 85.44 307 ARG A CA 1
ATOM 2393 C C . ARG A 1 307 ? -6.034 -0.606 0.170 1.00 85.44 307 ARG A C 1
ATOM 2395 O O . ARG A 1 307 ? -6.799 -1.056 1.016 1.00 85.44 307 ARG A O 1
ATOM 2402 N N . GLU A 1 308 ? -6.347 0.441 -0.592 1.00 83.31 308 GLU A N 1
ATOM 2403 C CA . GLU A 1 308 ? -7.658 1.112 -0.547 1.00 83.31 308 GLU A CA 1
ATOM 2404 C C . GLU A 1 308 ? -8.800 0.139 -0.890 1.00 83.31 308 GLU A C 1
ATOM 2406 O O . GLU A 1 308 ? -9.796 0.059 -0.169 1.00 83.31 308 GLU A O 1
ATOM 2411 N N . VAL A 1 309 ? -8.636 -0.663 -1.950 1.00 87.00 309 VAL A N 1
ATOM 2412 C CA . VAL A 1 309 ? -9.618 -1.688 -2.342 1.00 87.00 309 VAL A CA 1
ATOM 2413 C C . VAL A 1 309 ? -9.752 -2.765 -1.265 1.00 87.00 309 VAL A C 1
ATOM 2415 O O . VAL A 1 309 ? -10.871 -3.161 -0.924 1.00 87.00 309 VAL A O 1
ATOM 2418 N N . ARG A 1 310 ? -8.636 -3.222 -0.693 1.00 86.88 310 ARG A N 1
ATOM 2419 C CA . ARG A 1 310 ? -8.620 -4.225 0.376 1.00 86.88 310 ARG A CA 1
ATOM 2420 C C . ARG A 1 310 ? -9.360 -3.750 1.622 1.00 86.88 310 ARG A C 1
ATOM 2422 O O . ARG A 1 310 ? -10.168 -4.501 2.162 1.00 86.88 310 ARG A O 1
ATOM 2429 N N . LEU A 1 311 ? -9.131 -2.502 2.033 1.00 84.38 311 LEU A N 1
ATOM 2430 C CA . LEU A 1 311 ? -9.804 -1.893 3.181 1.00 84.38 311 LEU A CA 1
ATOM 2431 C C . LEU A 1 311 ? -11.320 -1.821 2.977 1.00 84.38 311 LEU A C 1
ATOM 2433 O O . LEU A 1 311 ? -12.070 -2.088 3.909 1.00 84.38 311 LEU A O 1
ATOM 2437 N N . MET A 1 312 ? -11.778 -1.524 1.757 1.00 83.69 312 MET A N 1
ATOM 2438 C CA . MET A 1 312 ? -13.207 -1.415 1.438 1.00 83.69 312 MET A CA 1
ATOM 2439 C C . MET A 1 312 ? -13.911 -2.759 1.203 1.00 83.69 312 MET A C 1
ATOM 2441 O O . MET A 1 312 ? -15.132 -2.855 1.343 1.00 83.69 312 MET A O 1
ATOM 2445 N N . THR A 1 313 ? -13.172 -3.810 0.848 1.00 87.00 313 THR A N 1
ATOM 2446 C CA . THR A 1 313 ? -13.731 -5.135 0.530 1.00 87.00 313 THR A CA 1
ATOM 2447 C C . THR A 1 313 ? -14.602 -5.736 1.651 1.00 87.00 313 THR A C 1
ATOM 2449 O O . THR A 1 313 ? -15.734 -6.122 1.342 1.00 87.00 313 THR A O 1
ATOM 2452 N N . PRO A 1 314 ? -14.177 -5.791 2.934 1.00 87.06 314 PRO A N 1
ATOM 2453 C CA . PRO A 1 314 ? -15.020 -6.339 4.002 1.00 87.06 314 PRO A CA 1
ATOM 2454 C C . PRO A 1 314 ? -16.287 -5.502 4.226 1.00 87.06 314 PRO A C 1
ATOM 2456 O O . PRO A 1 314 ? -17.370 -6.061 4.390 1.00 87.06 314 PRO A O 1
ATOM 2459 N N . TYR A 1 315 ? -16.199 -4.171 4.144 1.00 85.50 315 TYR A N 1
ATOM 2460 C CA . TYR A 1 315 ? -17.361 -3.288 4.299 1.00 85.50 315 TYR A CA 1
ATOM 2461 C C . TYR A 1 315 ? -18.380 -3.438 3.178 1.00 85.50 315 TYR A C 1
ATOM 2463 O O . TYR A 1 315 ? -19.580 -3.365 3.426 1.00 85.50 315 TYR A O 1
ATOM 2471 N N . ARG A 1 316 ? -17.930 -3.705 1.950 1.00 84.00 316 ARG A N 1
ATOM 2472 C CA . ARG A 1 316 ? -18.824 -3.998 0.828 1.00 84.00 316 ARG A CA 1
ATOM 2473 C C . ARG A 1 316 ? -19.640 -5.266 1.068 1.00 84.00 316 ARG A C 1
ATOM 2475 O O . ARG A 1 316 ? -20.822 -5.300 0.731 1.00 84.00 316 ARG A O 1
ATOM 2482 N N . HIS A 1 317 ? -19.014 -6.308 1.608 1.00 84.50 317 HIS A N 1
ATOM 2483 C CA . HIS A 1 317 ? -19.718 -7.545 1.950 1.00 84.50 317 HIS A CA 1
ATOM 2484 C C . HIS A 1 317 ? -20.674 -7.340 3.115 1.00 84.50 317 HIS A C 1
ATOM 2486 O O . HIS A 1 317 ? -21.825 -7.749 3.017 1.00 84.50 317 HIS A O 1
ATOM 2492 N N . LEU A 1 318 ? -20.254 -6.602 4.144 1.00 86.31 318 LEU A N 1
ATOM 2493 C CA . LEU A 1 318 ? -21.145 -6.201 5.232 1.00 86.31 318 LEU A CA 1
ATOM 2494 C C . LEU A 1 318 ? -22.350 -5.395 4.714 1.00 86.31 318 LEU A C 1
ATOM 2496 O O . LEU A 1 318 ? -23.472 -5.630 5.152 1.00 86.31 318 LEU A O 1
ATOM 2500 N N . PHE A 1 319 ? -22.154 -4.501 3.741 1.00 84.44 319 PHE A N 1
ATOM 2501 C CA . PHE A 1 319 ? -23.233 -3.699 3.155 1.00 84.44 319 PHE A CA 1
ATOM 2502 C C . PHE A 1 319 ? -24.225 -4.516 2.315 1.00 84.44 319 PHE A C 1
ATOM 2504 O O . PHE A 1 319 ? -25.403 -4.178 2.243 1.00 84.44 319 PHE A O 1
ATOM 2511 N N . ARG A 1 320 ? -23.773 -5.606 1.684 1.00 81.19 320 ARG A N 1
ATOM 2512 C CA . ARG A 1 320 ? -24.664 -6.551 0.986 1.00 81.19 320 ARG A CA 1
ATOM 2513 C C . ARG A 1 320 ? -25.533 -7.372 1.948 1.00 81.19 320 ARG A C 1
ATOM 2515 O O . ARG A 1 320 ? -26.522 -7.946 1.500 1.00 81.19 320 ARG A O 1
ATOM 2522 N N . GLY A 1 321 ? -25.190 -7.386 3.236 1.00 77.62 321 GLY A N 1
ATOM 2523 C CA . GLY A 1 321 ? -25.876 -8.138 4.282 1.00 77.62 321 GLY A CA 1
ATOM 2524 C C . GLY A 1 321 ? -25.453 -9.608 4.351 1.00 77.62 321 GLY A C 1
ATOM 2525 O O . GLY A 1 321 ? -24.878 -10.153 3.410 1.00 77.62 321 GLY A O 1
ATOM 2526 N N . TYR A 1 322 ? -25.758 -10.248 5.485 1.00 77.62 322 TYR A N 1
ATOM 2527 C CA . TYR A 1 322 ? -25.523 -11.677 5.750 1.00 77.62 322 TYR A CA 1
ATOM 2528 C C . TYR A 1 322 ? -24.077 -12.152 5.540 1.00 77.62 322 TYR A C 1
ATOM 2530 O O . TYR A 1 322 ? -23.851 -13.233 4.994 1.00 77.62 322 TYR A O 1
ATOM 2538 N N . ALA A 1 323 ? -23.097 -11.367 5.984 1.00 83.38 323 ALA A N 1
ATOM 2539 C CA . ALA A 1 323 ? -21.696 -11.691 5.770 1.00 83.38 323 ALA A CA 1
ATOM 2540 C C . ALA A 1 323 ? -21.123 -12.623 6.852 1.00 83.38 323 ALA A C 1
ATOM 2542 O O . ALA A 1 323 ? -21.469 -12.518 8.032 1.00 83.38 323 ALA A O 1
ATOM 2543 N N . GLU A 1 324 ? -20.237 -13.525 6.428 1.00 85.75 324 GLU A N 1
ATOM 2544 C CA . GLU A 1 324 ? -19.553 -14.505 7.279 1.00 85.75 324 GLU A CA 1
ATOM 2545 C C . GLU A 1 324 ? -18.346 -13.871 8.006 1.00 85.75 324 GLU A C 1
ATOM 2547 O O . GLU A 1 324 ? -17.702 -12.976 7.435 1.00 85.75 324 GLU A O 1
ATOM 2552 N N . PRO A 1 325 ? -17.998 -14.311 9.237 1.00 83.81 325 PRO A N 1
ATOM 2553 C CA . PRO A 1 325 ? -16.910 -13.709 10.007 1.00 83.81 325 PRO A CA 1
ATOM 2554 C C . PRO A 1 325 ? -15.558 -13.726 9.278 1.00 83.81 325 PRO A C 1
ATOM 2556 O O . PRO A 1 325 ? -14.844 -12.719 9.274 1.00 83.81 325 PRO A O 1
ATOM 2559 N N . ASP A 1 326 ? -15.247 -14.837 8.603 1.00 82.94 326 ASP A N 1
ATOM 2560 C CA . ASP A 1 326 ? -13.959 -15.091 7.941 1.00 82.94 326 ASP A CA 1
ATOM 2561 C C . ASP A 1 326 ? -13.696 -14.176 6.740 1.00 82.94 326 ASP A C 1
ATOM 2563 O O . ASP A 1 326 ? -12.549 -13.871 6.421 1.00 82.94 326 ASP A O 1
ATOM 2567 N N . THR A 1 327 ? -14.753 -13.684 6.090 1.00 82.19 327 THR A N 1
ATOM 2568 C CA . THR A 1 327 ? -14.642 -12.813 4.909 1.00 82.19 327 THR A CA 1
ATOM 2569 C C . THR A 1 327 ? -14.802 -11.330 5.238 1.00 82.19 327 THR A C 1
ATOM 2571 O O . THR A 1 327 ? -14.614 -10.484 4.359 1.00 82.19 327 THR A O 1
ATOM 2574 N N . THR A 1 328 ? -15.128 -10.993 6.494 1.00 85.38 328 THR A N 1
ATOM 2575 C CA . THR A 1 328 ? -15.434 -9.617 6.907 1.00 85.38 328 THR A CA 1
ATOM 2576 C C . THR A 1 328 ? -14.703 -9.177 8.167 1.00 85.38 328 THR A C 1
ATOM 2578 O O . THR A 1 328 ? -13.713 -8.453 8.076 1.00 85.38 328 THR A O 1
ATOM 2581 N N . ILE A 1 329 ? -15.189 -9.572 9.344 1.00 84.50 329 ILE A N 1
ATOM 2582 C CA . ILE A 1 329 ? -14.747 -9.006 10.620 1.00 84.50 329 ILE A CA 1
ATOM 2583 C C . ILE A 1 329 ? -13.398 -9.558 11.092 1.00 84.50 329 ILE A C 1
ATOM 2585 O O . ILE A 1 329 ? -12.672 -8.837 11.779 1.00 84.50 329 ILE A O 1
ATOM 2589 N N . LEU A 1 330 ? -13.039 -10.788 10.711 1.00 85.81 330 LEU A N 1
ATOM 2590 C CA . LEU A 1 330 ? -11.791 -11.453 11.114 1.00 85.81 330 LEU A CA 1
ATOM 2591 C C . LEU A 1 330 ? -10.618 -11.155 10.164 1.00 85.81 330 LEU A C 1
ATOM 2593 O O . LEU A 1 330 ? -9.463 -11.393 10.507 1.00 85.81 330 LEU A O 1
ATOM 2597 N N . VAL A 1 331 ? -10.891 -10.579 8.989 1.00 84.06 331 VAL A N 1
ATOM 2598 C CA . VAL A 1 331 ? -9.870 -10.315 7.967 1.00 84.06 331 VAL A CA 1
ATOM 2599 C C . VAL A 1 331 ? -8.842 -9.299 8.469 1.00 84.06 331 VAL A C 1
ATOM 2601 O O . VAL A 1 331 ? -9.179 -8.170 8.833 1.00 84.06 331 VAL A O 1
ATOM 2604 N N . THR A 1 332 ? -7.563 -9.677 8.432 1.00 82.38 332 THR A N 1
ATOM 2605 C CA . THR A 1 332 ? -6.449 -8.782 8.759 1.00 82.38 332 THR A CA 1
ATOM 2606 C C . THR A 1 332 ? -5.985 -7.988 7.537 1.00 82.38 332 THR A C 1
ATOM 2608 O O . THR A 1 332 ? -5.956 -8.473 6.407 1.00 82.38 332 THR A O 1
ATOM 2611 N N . GLN A 1 333 ? -5.569 -6.739 7.759 1.00 77.56 333 GLN A N 1
ATOM 2612 C CA . GLN A 1 333 ? -5.236 -5.790 6.681 1.00 77.56 333 GLN A CA 1
ATOM 2613 C C . GLN A 1 333 ? -3.728 -5.709 6.364 1.00 77.56 333 GLN A C 1
ATOM 2615 O O . GLN A 1 333 ? -3.305 -4.904 5.533 1.00 77.56 333 GLN A O 1
ATOM 2620 N N . ASN A 1 334 ? -2.900 -6.551 6.991 1.00 71.19 334 ASN A N 1
ATOM 2621 C CA . ASN A 1 334 ? -1.428 -6.519 6.947 1.00 71.19 334 ASN A CA 1
ATOM 2622 C C . ASN A 1 334 ? -0.776 -7.336 5.805 1.00 71.19 334 ASN A C 1
ATOM 2624 O O . ASN A 1 334 ? 0.439 -7.525 5.804 1.00 71.19 334 ASN A O 1
ATOM 2628 N N . ALA A 1 335 ? -1.552 -7.823 4.836 1.00 72.06 335 ALA A N 1
ATOM 2629 C CA . ALA A 1 335 ? -1.053 -8.627 3.716 1.00 72.06 335 ALA A CA 1
ATOM 2630 C C . ALA A 1 335 ? -0.211 -7.821 2.690 1.00 72.06 335 ALA A C 1
ATOM 2632 O O . ALA A 1 335 ? -0.344 -6.602 2.565 1.00 72.06 335 ALA A O 1
ATOM 2633 N N . THR A 1 336 ? 0.633 -8.487 1.896 1.00 81.50 336 THR A N 1
ATOM 2634 C CA . THR A 1 336 ? 1.225 -7.891 0.679 1.00 81.50 336 THR A CA 1
ATOM 2635 C C . THR A 1 336 ? 0.274 -8.047 -0.502 1.00 81.50 336 THR A C 1
ATOM 2637 O O . THR A 1 336 ? -0.671 -8.831 -0.437 1.00 81.50 336 THR A O 1
ATOM 2640 N N . ALA A 1 337 ? 0.525 -7.346 -1.611 1.00 82.56 337 ALA A N 1
ATOM 2641 C CA . ALA A 1 337 ? -0.216 -7.558 -2.860 1.00 82.56 337 ALA A CA 1
ATOM 2642 C C . ALA A 1 337 ? -0.213 -9.044 -3.286 1.00 82.56 337 ALA A C 1
ATOM 2644 O O . ALA A 1 337 ? -1.239 -9.589 -3.673 1.00 82.56 337 ALA A O 1
ATOM 2645 N N . ILE A 1 338 ? 0.913 -9.744 -3.106 1.00 83.88 338 ILE A N 1
ATOM 2646 C CA . ILE A 1 338 ? 1.031 -11.168 -3.450 1.00 83.88 338 ILE A CA 1
ATOM 2647 C C . ILE A 1 338 ? 0.183 -12.040 -2.515 1.00 83.88 338 ILE A C 1
ATOM 2649 O O . ILE A 1 338 ? -0.580 -12.880 -2.983 1.00 83.88 338 ILE A O 1
ATOM 2653 N N . THR A 1 339 ? 0.280 -11.862 -1.193 1.00 86.00 339 THR A N 1
ATOM 2654 C CA . THR A 1 339 ? -0.489 -12.712 -0.265 1.00 86.00 339 THR A CA 1
ATOM 2655 C C . THR A 1 339 ? -1.983 -12.392 -0.295 1.00 86.00 339 THR A C 1
ATOM 2657 O O . THR A 1 339 ? -2.809 -13.299 -0.190 1.00 86.00 339 THR A O 1
ATOM 2660 N N . SER A 1 340 ? -2.341 -11.124 -0.507 1.00 85.12 340 SER A N 1
ATOM 2661 C CA . SER A 1 340 ? -3.730 -10.704 -0.710 1.00 85.12 340 SER A CA 1
ATOM 2662 C C . SER A 1 340 ? -4.312 -11.221 -2.022 1.00 85.12 340 SER A C 1
ATOM 2664 O O . SER A 1 340 ? -5.480 -11.582 -2.018 1.00 85.12 340 SER A O 1
ATOM 2666 N N . PHE A 1 341 ? -3.525 -11.351 -3.097 1.00 87.94 341 PHE A N 1
ATOM 2667 C CA . PHE A 1 341 ? -3.972 -11.972 -4.347 1.00 87.94 341 PHE A CA 1
ATOM 2668 C C . PHE A 1 341 ? -4.476 -13.401 -4.117 1.00 87.94 341 PHE A C 1
ATOM 2670 O O . PHE A 1 341 ? -5.624 -13.709 -4.436 1.00 87.94 341 PHE A O 1
ATOM 2677 N N . PHE A 1 342 ? -3.645 -14.258 -3.513 1.00 85.81 342 PHE A N 1
ATOM 2678 C CA . PHE A 1 342 ? -4.015 -15.653 -3.264 1.00 85.81 342 PHE A CA 1
ATOM 2679 C C . PHE A 1 342 ? -5.176 -15.772 -2.280 1.00 85.81 342 PHE A C 1
ATOM 2681 O O . PHE A 1 342 ? -6.109 -16.532 -2.530 1.00 85.81 342 PHE A O 1
ATOM 2688 N N . SER A 1 343 ? -5.152 -14.986 -1.199 1.00 82.75 343 SER A N 1
ATOM 2689 C CA . SER A 1 343 ? -6.243 -14.969 -0.226 1.00 82.75 343 SER A CA 1
ATOM 2690 C C . SER A 1 343 ? -7.558 -14.513 -0.868 1.00 82.75 343 SER A C 1
ATOM 2692 O O . SER A 1 343 ? -8.566 -15.205 -0.771 1.00 82.75 343 SER A O 1
ATOM 2694 N N . ALA A 1 344 ? -7.569 -13.394 -1.594 1.00 84.31 344 ALA A N 1
ATOM 2695 C CA . ALA A 1 344 ? -8.775 -12.868 -2.229 1.00 84.31 344 ALA A CA 1
ATOM 2696 C C . ALA A 1 344 ? -9.338 -13.817 -3.294 1.00 84.31 344 ALA A C 1
ATOM 2698 O O . ALA A 1 344 ? -10.557 -13.949 -3.405 1.00 84.31 344 ALA A O 1
ATOM 2699 N N . LEU A 1 345 ? -8.465 -14.493 -4.047 1.00 87.69 345 LEU A N 1
ATOM 2700 C CA . LEU A 1 345 ? -8.868 -15.487 -5.037 1.00 87.69 345 LEU A CA 1
ATOM 2701 C C . LEU A 1 345 ? -9.563 -16.685 -4.375 1.00 87.69 345 LEU A C 1
ATOM 2703 O O . LEU A 1 345 ? -10.602 -17.125 -4.862 1.00 87.69 345 LEU A O 1
ATOM 2707 N N . TRP A 1 346 ? -9.038 -17.158 -3.240 1.00 84.69 346 TRP A N 1
ATOM 2708 C CA . TRP A 1 346 ? -9.631 -18.268 -2.486 1.00 84.69 346 TRP A CA 1
ATOM 2709 C C . TRP A 1 346 ? -10.994 -17.919 -1.878 1.00 84.69 346 TRP A C 1
ATOM 2711 O O . TRP A 1 346 ? -11.897 -18.749 -1.881 1.00 84.69 346 TRP A O 1
ATOM 2721 N N . HIS A 1 347 ? -11.169 -16.680 -1.410 1.00 80.94 347 HIS A N 1
ATOM 2722 C CA . HIS A 1 347 ? -12.423 -16.199 -0.815 1.00 80.94 347 HIS A CA 1
ATOM 2723 C C . HIS A 1 347 ? -13.440 -15.669 -1.852 1.00 80.94 347 HIS A C 1
ATOM 2725 O O . HIS A 1 347 ? -14.420 -15.027 -1.480 1.00 80.94 347 HIS A O 1
ATOM 2731 N N . GLY A 1 348 ? -13.218 -15.887 -3.157 1.00 80.44 348 GLY A N 1
ATOM 2732 C CA . GLY A 1 348 ? -14.156 -15.495 -4.222 1.00 80.44 348 GLY A CA 1
ATOM 2733 C C . GLY A 1 348 ? -14.229 -13.988 -4.512 1.00 80.44 348 GLY A C 1
ATOM 2734 O O . GLY A 1 348 ? -15.144 -13.517 -5.193 1.00 80.44 348 GLY A O 1
ATOM 2735 N N . ASN A 1 349 ? -13.260 -13.205 -4.035 1.00 85.06 349 ASN A N 1
ATOM 2736 C CA . ASN A 1 349 ? -13.207 -11.752 -4.199 1.00 85.06 349 ASN A CA 1
ATOM 2737 C C . ASN A 1 349 ? -12.451 -11.354 -5.472 1.00 85.06 349 ASN A C 1
ATOM 2739 O O . ASN A 1 349 ? -11.392 -10.731 -5.413 1.00 85.06 349 ASN A O 1
ATOM 2743 N N . PHE A 1 350 ? -13.020 -11.674 -6.639 1.00 88.00 350 PHE A N 1
ATOM 2744 C CA . PHE A 1 350 ? -12.357 -11.506 -7.943 1.00 88.00 350 PHE A CA 1
ATOM 2745 C C . PHE A 1 350 ? -11.865 -10.085 -8.234 1.00 88.00 350 PHE A C 1
ATOM 2747 O O . PHE A 1 350 ? -10.796 -9.916 -8.811 1.00 88.00 350 PHE A O 1
ATOM 2754 N N . PHE A 1 351 ? -12.616 -9.054 -7.835 1.00 89.44 351 PHE A N 1
ATOM 2755 C CA . PHE A 1 351 ? -12.201 -7.668 -8.065 1.00 89.44 351 PHE A CA 1
ATOM 2756 C C . PHE A 1 351 ? -10.965 -7.295 -7.239 1.00 89.44 351 PHE A C 1
ATOM 2758 O O . PHE A 1 351 ? -10.008 -6.748 -7.780 1.00 89.44 351 PHE A O 1
ATOM 2765 N N . HIS A 1 352 ? -10.960 -7.628 -5.945 1.00 89.81 352 HIS A N 1
ATOM 2766 C CA . HIS A 1 352 ? -9.796 -7.397 -5.089 1.00 89.81 352 HIS A CA 1
ATOM 2767 C C . HIS A 1 352 ? -8.603 -8.236 -5.560 1.00 89.81 352 HIS A C 1
ATOM 2769 O O . HIS A 1 352 ? -7.511 -7.693 -5.697 1.00 89.81 352 HIS A O 1
ATOM 2775 N N . ALA A 1 353 ? -8.826 -9.504 -5.924 1.00 92.06 353 ALA A N 1
ATOM 2776 C CA . ALA A 1 353 ? -7.794 -10.358 -6.506 1.00 92.06 353 ALA A CA 1
ATOM 2777 C C . ALA A 1 353 ? -7.201 -9.745 -7.786 1.00 92.06 353 ALA A C 1
ATOM 2779 O O . ALA A 1 353 ? -5.989 -9.682 -7.927 1.00 92.06 353 ALA A O 1
ATOM 2780 N N . LEU A 1 354 ? -8.017 -9.214 -8.697 1.00 94.06 354 LEU A N 1
ATOM 2781 C CA . LEU A 1 354 ? -7.531 -8.575 -9.922 1.00 94.06 354 LEU A CA 1
ATOM 2782 C C . LEU A 1 354 ? -6.630 -7.366 -9.622 1.00 94.06 354 LEU A C 1
ATOM 2784 O O . LEU A 1 354 ? -5.542 -7.259 -10.188 1.00 94.06 354 LEU A O 1
ATOM 2788 N N . VAL A 1 355 ? -7.035 -6.488 -8.700 1.00 93.62 355 VAL A N 1
ATOM 2789 C CA . VAL A 1 355 ? -6.231 -5.315 -8.309 1.00 93.62 355 VAL A CA 1
ATOM 2790 C C . VAL A 1 355 ? -4.936 -5.741 -7.606 1.00 93.62 355 VAL A C 1
ATOM 2792 O O . VAL A 1 355 ? -3.869 -5.206 -7.907 1.00 93.62 355 VAL A O 1
ATOM 2795 N N . ALA A 1 356 ? -5.002 -6.747 -6.730 1.00 92.88 356 ALA A N 1
ATOM 2796 C CA . ALA A 1 356 ? -3.837 -7.310 -6.053 1.00 92.88 356 ALA A CA 1
ATOM 2797 C C . ALA A 1 356 ? -2.857 -7.991 -7.020 1.00 92.88 356 ALA A C 1
ATOM 2799 O O . ALA A 1 356 ? -1.645 -7.835 -6.885 1.00 92.88 356 ALA A O 1
ATOM 2800 N N . GLY A 1 357 ? -3.371 -8.673 -8.045 1.00 94.75 357 GLY A N 1
ATOM 2801 C CA . GLY A 1 357 ? -2.570 -9.273 -9.108 1.00 94.75 357 GLY A CA 1
ATOM 2802 C C . GLY A 1 357 ? -1.816 -8.221 -9.919 1.00 94.75 357 GLY A C 1
ATOM 2803 O O . GLY A 1 357 ? -0.618 -8.368 -10.149 1.00 94.75 357 GLY A O 1
ATOM 2804 N N . VAL A 1 358 ? -2.469 -7.113 -10.284 1.00 95.56 358 VAL A N 1
ATOM 2805 C CA . VAL A 1 358 ? -1.799 -5.997 -10.975 1.00 95.56 358 VAL A CA 1
ATOM 2806 C C . VAL A 1 358 ? -0.745 -5.326 -10.093 1.00 95.56 358 VAL A C 1
ATOM 2808 O O . VAL A 1 358 ? 0.348 -5.031 -10.575 1.00 95.56 358 VAL A O 1
ATOM 2811 N N . ALA A 1 359 ? -1.024 -5.148 -8.801 1.00 93.81 359 ALA A N 1
ATOM 2812 C CA . ALA A 1 359 ? -0.049 -4.627 -7.844 1.00 93.81 359 ALA A CA 1
ATOM 2813 C C . ALA A 1 359 ? 1.129 -5.587 -7.578 1.00 93.81 359 ALA A C 1
ATOM 2815 O O . ALA A 1 359 ? 2.185 -5.148 -7.139 1.00 93.81 359 ALA A O 1
ATOM 2816 N N . ALA A 1 360 ? 0.982 -6.888 -7.843 1.00 93.44 360 ALA A N 1
ATOM 2817 C CA . ALA A 1 360 ? 2.103 -7.828 -7.859 1.00 93.44 360 ALA A CA 1
ATOM 2818 C C . ALA A 1 360 ? 2.870 -7.779 -9.196 1.00 93.44 360 ALA A C 1
ATOM 2820 O O . ALA A 1 360 ? 4.098 -7.858 -9.216 1.00 93.44 360 ALA A O 1
ATOM 2821 N N . LEU A 1 361 ? 2.169 -7.598 -10.322 1.00 95.38 361 LEU A N 1
ATOM 2822 C CA . LEU A 1 361 ? 2.791 -7.425 -11.640 1.00 95.38 361 LEU A CA 1
ATOM 2823 C C . LEU A 1 361 ? 3.619 -6.135 -11.741 1.00 95.38 361 LEU A C 1
ATOM 2825 O O . LEU A 1 361 ? 4.563 -6.092 -12.529 1.00 95.38 361 LEU A O 1
ATOM 2829 N N . SER A 1 362 ? 3.333 -5.100 -10.942 1.00 95.00 362 SER A N 1
ATOM 2830 C CA . SER A 1 362 ? 4.164 -3.888 -10.907 1.00 95.00 362 SER A CA 1
ATOM 2831 C C . SER A 1 362 ? 5.570 -4.118 -10.365 1.00 95.00 362 SER A C 1
ATOM 2833 O O . SER A 1 362 ? 6.507 -3.484 -10.848 1.00 95.00 362 SER A O 1
ATOM 2835 N N . ASP A 1 363 ? 5.761 -5.071 -9.455 1.00 92.81 363 ASP A N 1
ATOM 2836 C CA . ASP A 1 363 ? 7.099 -5.470 -9.014 1.00 92.81 363 ASP A CA 1
ATOM 2837 C C . ASP A 1 363 ? 7.877 -6.167 -10.142 1.00 92.81 363 ASP A C 1
ATOM 2839 O O . ASP A 1 363 ? 9.072 -5.922 -10.326 1.00 92.81 363 ASP A O 1
ATOM 2843 N N . VAL A 1 364 ? 7.187 -6.975 -10.957 1.00 93.94 364 VAL A N 1
ATOM 2844 C CA . VAL A 1 364 ? 7.766 -7.600 -12.158 1.00 93.94 364 VAL A CA 1
ATOM 2845 C C . VAL A 1 364 ? 8.125 -6.538 -13.199 1.00 93.94 364 VAL A C 1
ATOM 2847 O O . VAL A 1 364 ? 9.217 -6.584 -13.766 1.00 93.94 364 VAL A O 1
ATOM 2850 N N . LEU A 1 365 ? 7.263 -5.536 -13.403 1.00 95.00 365 LEU A N 1
ATOM 2851 C CA . LEU A 1 365 ? 7.525 -4.423 -14.317 1.00 95.00 365 LEU A CA 1
ATOM 2852 C C . LEU A 1 365 ? 8.840 -3.705 -13.985 1.00 95.00 365 LEU A C 1
ATOM 2854 O O . LEU A 1 365 ? 9.595 -3.399 -14.901 1.00 95.00 365 LEU A O 1
ATOM 2858 N N . ILE A 1 366 ? 9.151 -3.473 -12.704 1.00 93.25 366 ILE A N 1
ATOM 2859 C CA . ILE A 1 366 ? 10.414 -2.831 -12.291 1.00 93.25 366 ILE A CA 1
ATOM 2860 C C . ILE A 1 366 ? 11.634 -3.624 -12.787 1.00 93.25 366 ILE A C 1
ATOM 2862 O O . ILE A 1 366 ? 12.619 -3.030 -13.225 1.00 93.25 366 ILE A O 1
ATOM 2866 N N . ILE A 1 367 ? 11.572 -4.957 -12.732 1.00 91.62 367 ILE A N 1
ATOM 2867 C CA . ILE A 1 367 ? 12.673 -5.840 -13.143 1.00 91.62 367 ILE A CA 1
ATOM 2868 C C . ILE A 1 367 ? 12.836 -5.810 -14.665 1.00 91.62 367 ILE A C 1
ATOM 2870 O O . ILE A 1 367 ? 13.952 -5.691 -15.168 1.00 91.62 367 ILE A O 1
ATOM 2874 N N . VAL A 1 368 ? 11.718 -5.912 -15.385 1.00 92.25 368 VAL A N 1
ATOM 2875 C CA . VAL A 1 368 ? 11.688 -6.064 -16.842 1.00 92.25 368 VAL A CA 1
ATOM 2876 C C . VAL A 1 368 ? 11.957 -4.738 -17.560 1.00 92.25 368 VAL A C 1
ATOM 2878 O O . VAL A 1 368 ? 12.694 -4.702 -18.544 1.00 92.25 368 VAL A O 1
ATOM 2881 N N . ILE A 1 369 ? 11.429 -3.621 -17.055 1.00 91.44 369 ILE A N 1
ATOM 2882 C CA . ILE A 1 369 ? 11.632 -2.311 -17.684 1.00 91.44 369 ILE A CA 1
ATOM 2883 C C . ILE A 1 369 ? 13.093 -1.854 -17.602 1.00 91.44 369 ILE A C 1
ATOM 2885 O O . ILE A 1 369 ? 13.579 -1.107 -18.451 1.00 91.44 369 ILE A O 1
ATOM 2889 N N . GLY A 1 370 ? 13.814 -2.337 -16.586 1.00 86.25 370 GLY A N 1
ATOM 2890 C CA . GLY A 1 370 ? 15.232 -2.073 -16.396 1.00 86.25 370 GLY A CA 1
ATOM 2891 C C . GLY A 1 370 ? 16.126 -2.629 -17.503 1.00 86.25 370 GLY A C 1
ATOM 2892 O O . GLY A 1 370 ? 17.237 -2.142 -17.693 1.00 86.25 370 GLY A O 1
ATOM 2893 N N . SER A 1 371 ? 15.646 -3.608 -18.268 1.00 83.88 371 SER A N 1
ATOM 2894 C CA . SER A 1 371 ? 16.381 -4.202 -19.386 1.00 83.88 371 SER A CA 1
ATOM 2895 C C . SER A 1 371 ? 15.909 -3.733 -20.761 1.00 83.88 371 SER A C 1
ATOM 2897 O O . SER A 1 371 ? 16.333 -4.308 -21.760 1.00 83.88 371 SER A O 1
ATOM 2899 N N . VAL A 1 372 ? 15.027 -2.727 -20.822 1.00 85.62 372 VAL A N 1
ATOM 2900 C CA . VAL A 1 372 ? 14.523 -2.175 -22.089 1.00 85.62 372 VAL A CA 1
ATOM 2901 C C . VAL A 1 372 ? 15.594 -1.388 -22.847 1.00 85.62 372 VAL A C 1
ATOM 2903 O O . VAL A 1 372 ? 15.718 -1.612 -24.042 1.00 85.62 372 VAL A O 1
ATOM 2906 N N . PRO A 1 373 ? 16.392 -0.487 -22.243 1.00 82.56 373 PRO A N 1
ATOM 2907 C CA . PRO A 1 373 ? 17.368 0.261 -23.030 1.00 82.56 373 PRO A CA 1
ATOM 2908 C C . PRO A 1 373 ? 18.456 -0.665 -23.585 1.00 82.56 373 PRO A C 1
ATOM 2910 O O . PRO A 1 373 ? 19.186 -1.294 -22.814 1.00 82.56 373 PRO A O 1
ATOM 2913 N N . HIS A 1 374 ? 18.558 -0.743 -24.912 1.00 70.44 374 HIS A N 1
ATOM 2914 C CA . HIS A 1 374 ? 19.385 -1.726 -25.599 1.00 70.44 374 HIS A CA 1
ATOM 2915 C C . HIS A 1 374 ? 20.881 -1.510 -25.303 1.00 70.44 374 HIS A C 1
ATOM 2917 O O . HIS A 1 374 ? 21.400 -0.391 -25.338 1.00 70.44 374 HIS A O 1
ATOM 2923 N N . SER A 1 375 ? 21.593 -2.599 -25.006 1.00 70.38 375 SER A N 1
ATOM 2924 C CA . SER A 1 375 ? 23.058 -2.642 -24.976 1.00 70.38 375 SER A CA 1
ATOM 2925 C C . SER A 1 375 ? 23.529 -3.561 -26.092 1.00 70.38 375 SER A C 1
ATOM 2927 O O . SER A 1 375 ? 23.027 -4.675 -26.206 1.00 70.38 375 SER A O 1
ATOM 2929 N N . SER A 1 376 ? 24.544 -3.148 -26.853 1.00 64.06 376 SER A N 1
ATOM 2930 C CA . SER A 1 376 ? 25.102 -3.923 -27.975 1.00 64.06 376 SER A CA 1
ATOM 2931 C C . SER A 1 376 ? 25.662 -5.299 -27.586 1.00 64.06 376 SER A C 1
ATOM 2933 O O . SER A 1 376 ? 25.998 -6.100 -28.450 1.00 64.06 376 SER A O 1
ATOM 2935 N N . ALA A 1 377 ? 25.790 -5.571 -26.286 1.00 61.91 377 ALA A N 1
ATOM 2936 C CA . ALA A 1 377 ? 26.293 -6.822 -25.729 1.00 61.91 377 ALA A CA 1
ATOM 2937 C C . ALA A 1 377 ? 25.213 -7.674 -25.036 1.00 61.91 377 ALA A C 1
ATOM 2939 O O . ALA A 1 377 ? 25.534 -8.717 -24.467 1.00 61.91 377 ALA A O 1
ATOM 2940 N N . GLN A 1 378 ? 23.956 -7.221 -25.026 1.00 71.56 378 GLN A N 1
ATOM 2941 C CA . GLN A 1 378 ? 22.821 -7.976 -24.500 1.00 71.56 378 GLN A CA 1
ATOM 2942 C C . GLN A 1 378 ? 22.288 -8.927 -25.576 1.00 71.56 378 GLN A C 1
ATOM 2944 O O . GLN A 1 378 ? 22.292 -8.596 -26.759 1.00 71.56 378 GLN A O 1
ATOM 2949 N N . PHE A 1 379 ? 21.808 -10.104 -25.171 1.00 76.75 379 PHE A N 1
ATOM 2950 C CA . PHE A 1 379 ? 21.145 -11.014 -26.098 1.00 76.75 379 PHE A CA 1
ATOM 2951 C C . PHE A 1 379 ? 19.879 -10.357 -26.660 1.00 76.75 379 PHE A C 1
ATOM 2953 O O . PHE A 1 379 ? 19.032 -9.885 -25.899 1.00 76.75 379 PHE A O 1
ATOM 2960 N N . GLU A 1 380 ? 19.725 -10.356 -27.986 1.00 77.12 380 GLU A N 1
ATOM 2961 C CA . GLU A 1 380 ? 18.546 -9.782 -28.652 1.00 77.12 380 GLU A CA 1
ATOM 2962 C C . GLU A 1 380 ? 17.243 -10.417 -28.150 1.00 77.12 380 GLU A C 1
ATOM 2964 O O . GLU A 1 380 ? 16.262 -9.715 -27.916 1.00 77.12 380 GLU A O 1
ATOM 2969 N N . MET A 1 381 ? 17.259 -11.727 -27.883 1.00 82.75 381 MET A N 1
ATOM 2970 C CA . MET A 1 381 ? 16.114 -12.449 -27.320 1.00 82.75 381 MET A CA 1
ATOM 2971 C C . MET A 1 381 ? 15.699 -11.908 -25.947 1.00 82.75 381 MET A C 1
ATOM 2973 O O . MET A 1 381 ? 14.509 -11.711 -25.712 1.00 82.75 381 MET A O 1
ATOM 2977 N N . ASP A 1 382 ? 16.656 -11.612 -25.062 1.00 81.69 382 ASP A N 1
ATOM 2978 C CA . ASP A 1 382 ? 16.365 -11.066 -23.730 1.00 81.69 382 ASP A CA 1
ATOM 2979 C C . ASP A 1 382 ? 15.731 -9.675 -23.842 1.00 81.69 382 ASP A C 1
ATOM 2981 O O . ASP A 1 382 ? 14.750 -9.371 -23.163 1.00 81.69 382 ASP A O 1
ATOM 2985 N N . TYR A 1 383 ? 16.265 -8.830 -24.730 1.00 85.12 383 TYR A N 1
ATOM 2986 C CA . TYR A 1 383 ? 15.707 -7.504 -25.006 1.00 85.12 383 TYR A CA 1
ATOM 2987 C C . TYR A 1 383 ? 14.258 -7.592 -25.513 1.00 85.12 383 TYR A C 1
ATOM 2989 O O . TYR A 1 383 ? 13.367 -6.938 -24.964 1.00 85.12 383 TYR A O 1
ATOM 2997 N N . VAL A 1 384 ? 14.008 -8.448 -26.509 1.00 88.88 384 VAL A N 1
ATOM 2998 C CA . VAL A 1 384 ? 12.686 -8.631 -27.123 1.00 88.88 384 VAL A CA 1
ATOM 2999 C C . VAL A 1 384 ? 11.666 -9.180 -26.119 1.00 88.88 384 VAL A C 1
ATOM 3001 O O . VAL A 1 384 ? 10.548 -8.674 -26.026 1.00 88.88 384 VAL A O 1
ATOM 3004 N N . VAL A 1 385 ? 12.036 -10.177 -25.313 1.00 90.81 385 VAL A N 1
ATOM 3005 C CA . VAL A 1 385 ? 11.137 -10.719 -24.282 1.00 90.81 385 VAL A CA 1
ATOM 3006 C C . VAL A 1 385 ? 10.767 -9.639 -23.265 1.00 90.81 385 VAL A C 1
ATOM 3008 O O . VAL A 1 385 ? 9.596 -9.501 -22.908 1.00 90.81 385 VAL A O 1
ATOM 3011 N N . CYS A 1 386 ? 11.734 -8.836 -22.818 1.00 90.31 386 CYS A N 1
ATOM 3012 C CA . CYS A 1 386 ? 11.478 -7.815 -21.812 1.00 90.31 386 CYS A CA 1
ATOM 3013 C C . CYS A 1 386 ? 10.635 -6.645 -22.325 1.00 90.31 386 CYS A C 1
ATOM 3015 O O . CYS A 1 386 ? 9.763 -6.153 -21.603 1.00 90.31 386 CYS A O 1
ATOM 3017 N N . ILE A 1 387 ? 10.839 -6.200 -23.564 1.00 91.62 387 ILE A N 1
ATOM 3018 C CA . ILE A 1 387 ? 10.027 -5.108 -24.107 1.00 91.62 387 ILE A CA 1
ATOM 3019 C C . ILE A 1 387 ? 8.564 -5.538 -24.283 1.00 91.62 387 ILE A C 1
ATOM 3021 O O . ILE A 1 387 ? 7.668 -4.849 -23.792 1.00 91.62 387 ILE A O 1
ATOM 3025 N N . TYR A 1 388 ? 8.315 -6.732 -24.837 1.00 94.31 388 TYR A N 1
ATOM 3026 C CA . TYR A 1 388 ? 6.957 -7.265 -24.980 1.00 94.31 388 TYR A CA 1
ATOM 3027 C C . TYR A 1 388 ? 6.297 -7.542 -23.627 1.00 94.31 388 TYR A C 1
ATOM 3029 O O . TYR A 1 388 ? 5.132 -7.193 -23.432 1.00 94.31 388 TYR A O 1
ATOM 3037 N N . ALA A 1 389 ? 7.029 -8.106 -22.661 1.00 94.69 389 ALA A N 1
ATOM 3038 C CA . ALA A 1 389 ? 6.503 -8.311 -21.314 1.00 94.69 389 ALA A CA 1
ATOM 3039 C C . ALA A 1 389 ? 6.135 -6.977 -20.639 1.00 94.69 389 ALA A C 1
ATOM 3041 O O . ALA A 1 389 ? 5.082 -6.882 -20.008 1.00 94.69 389 ALA A O 1
ATOM 3042 N N . SER A 1 390 ? 6.941 -5.926 -20.827 1.00 95.44 390 SER A N 1
ATOM 3043 C CA . SER A 1 390 ? 6.628 -4.586 -20.314 1.00 95.44 390 SER A CA 1
ATOM 3044 C C . SER A 1 390 ? 5.343 -4.032 -20.932 1.00 95.44 390 SER A C 1
ATOM 3046 O O . SER A 1 390 ? 4.506 -3.502 -20.205 1.00 95.44 390 SER A O 1
ATOM 3048 N N . TRP A 1 391 ? 5.140 -4.192 -22.246 1.00 95.75 391 TRP A N 1
ATOM 3049 C CA . TRP A 1 391 ? 3.910 -3.754 -22.916 1.00 95.75 391 TRP A CA 1
ATOM 3050 C C . TRP A 1 391 ? 2.680 -4.489 -22.408 1.00 95.75 391 TRP A C 1
ATOM 3052 O O . TRP A 1 391 ? 1.675 -3.849 -22.114 1.00 95.75 391 TRP A O 1
ATOM 3062 N N . VAL A 1 392 ? 2.764 -5.815 -22.268 1.00 97.25 392 VAL A N 1
ATOM 3063 C CA . VAL A 1 392 ? 1.657 -6.627 -21.748 1.00 97.25 392 VAL A CA 1
ATOM 3064 C C . VAL A 1 392 ? 1.293 -6.174 -20.336 1.00 97.25 392 VAL A C 1
ATOM 3066 O O . VAL A 1 392 ? 0.122 -5.916 -20.064 1.00 97.25 392 VAL A O 1
ATOM 3069 N N . ILE A 1 393 ? 2.281 -6.008 -19.451 1.00 96.88 393 ILE A N 1
ATOM 3070 C CA . ILE A 1 393 ? 2.033 -5.577 -18.071 1.00 96.88 393 ILE A CA 1
ATOM 3071 C C . ILE A 1 393 ? 1.425 -4.165 -18.034 1.00 96.88 393 ILE A C 1
ATOM 3073 O O . ILE A 1 393 ? 0.418 -3.954 -17.360 1.00 96.88 393 ILE A O 1
ATOM 3077 N N . LEU A 1 394 ? 1.980 -3.207 -18.783 1.00 96.75 394 LEU A N 1
ATOM 3078 C CA . LEU A 1 394 ? 1.477 -1.828 -18.836 1.00 96.75 394 LEU A CA 1
ATOM 3079 C C . LEU A 1 394 ? 0.075 -1.730 -19.458 1.00 96.75 394 LEU A C 1
ATOM 3081 O O . LEU A 1 394 ? -0.754 -0.955 -18.981 1.00 96.75 394 LEU A O 1
ATOM 3085 N N . ALA A 1 395 ? -0.220 -2.531 -20.482 1.00 96.94 395 ALA A N 1
ATOM 3086 C CA . ALA A 1 395 ? -1.547 -2.600 -21.086 1.00 96.94 395 ALA A CA 1
ATOM 3087 C C . ALA A 1 395 ? -2.578 -3.172 -20.103 1.00 96.94 395 ALA A C 1
ATOM 3089 O O . ALA A 1 395 ? -3.649 -2.591 -19.930 1.00 96.94 395 ALA A O 1
ATOM 3090 N N . VAL A 1 396 ? -2.238 -4.260 -19.399 1.00 97.06 396 VAL A N 1
ATOM 3091 C CA . VAL A 1 396 ? -3.088 -4.825 -18.338 1.00 97.06 396 VAL A CA 1
ATOM 3092 C C . VAL A 1 396 ? -3.331 -3.789 -17.238 1.00 97.06 396 VAL A C 1
ATOM 3094 O O . VAL A 1 396 ? -4.476 -3.591 -16.837 1.00 97.06 396 VAL A O 1
ATOM 3097 N N . MET A 1 397 ? -2.294 -3.070 -16.799 1.00 96.75 397 MET A N 1
ATOM 3098 C CA . MET A 1 397 ? -2.426 -1.980 -15.825 1.00 96.75 397 MET A CA 1
ATOM 3099 C C . MET A 1 397 ? -3.398 -0.893 -16.292 1.00 96.75 397 MET A C 1
ATOM 3101 O O . MET A 1 397 ? -4.279 -0.495 -15.530 1.00 96.75 397 MET A O 1
ATOM 3105 N N . ALA A 1 398 ? -3.278 -0.432 -17.539 1.00 96.38 398 ALA A N 1
ATOM 3106 C CA . ALA A 1 398 ? -4.170 0.584 -18.092 1.00 96.38 398 ALA A CA 1
ATOM 3107 C C . ALA A 1 398 ? -5.631 0.099 -18.141 1.00 96.38 398 ALA A C 1
ATOM 3109 O O . ALA A 1 398 ? -6.537 0.826 -17.733 1.00 96.38 398 ALA A O 1
ATOM 3110 N N . VAL A 1 399 ? -5.866 -1.149 -18.564 1.00 96.38 399 VAL A N 1
ATOM 3111 C CA . VAL A 1 399 ? -7.211 -1.750 -18.591 1.00 96.38 399 VAL A CA 1
ATOM 3112 C C . VAL A 1 399 ? -7.799 -1.852 -17.186 1.00 96.38 399 VAL A C 1
ATOM 3114 O O . VAL A 1 399 ? -8.941 -1.451 -16.966 1.00 96.38 399 VAL A O 1
ATOM 3117 N N . VAL A 1 400 ? -7.030 -2.338 -16.211 1.00 95.62 400 VAL A N 1
ATOM 3118 C CA . VAL A 1 400 ? -7.498 -2.441 -14.823 1.00 95.62 400 VAL A CA 1
ATOM 3119 C C . VAL A 1 400 ? -7.792 -1.070 -14.228 1.00 95.62 400 VAL A C 1
ATOM 3121 O O . VAL A 1 400 ? -8.774 -0.930 -13.504 1.00 95.62 400 VAL A O 1
ATOM 3124 N N . MET A 1 401 ? -7.032 -0.038 -14.590 1.00 93.88 401 MET A N 1
ATOM 3125 C CA . MET A 1 401 ? -7.329 1.328 -14.169 1.00 93.88 401 MET A CA 1
ATOM 3126 C C . MET A 1 401 ? -8.687 1.816 -14.703 1.00 93.88 401 MET A C 1
ATOM 3128 O O . MET A 1 401 ? -9.470 2.407 -13.962 1.00 93.88 401 MET A O 1
ATOM 3132 N N . LEU A 1 402 ? -9.035 1.497 -15.954 1.00 92.50 402 LEU A N 1
ATOM 3133 C CA . LEU A 1 402 ? -10.371 1.777 -16.504 1.00 92.50 402 LEU A CA 1
ATOM 3134 C C . LEU A 1 402 ? -11.477 1.009 -15.764 1.00 92.50 402 LEU A C 1
ATOM 3136 O O . LEU A 1 402 ? -12.554 1.554 -15.506 1.00 92.50 402 LEU A O 1
ATOM 3140 N N . VAL A 1 403 ? -11.206 -0.239 -15.372 1.00 92.69 403 VAL A N 1
ATOM 3141 C CA . VAL A 1 403 ? -12.123 -1.032 -14.540 1.00 92.69 403 VAL A CA 1
ATOM 3142 C C . VAL A 1 403 ? -12.287 -0.404 -13.153 1.00 92.69 403 VAL A C 1
ATOM 3144 O O . VAL A 1 403 ? -13.415 -0.333 -12.667 1.00 92.69 403 VAL A O 1
ATOM 3147 N N . LEU A 1 404 ? -11.213 0.104 -12.536 1.00 90.25 404 LEU A N 1
ATOM 3148 C CA . LEU A 1 404 ? -11.262 0.832 -11.263 1.00 90.25 404 LEU A CA 1
ATOM 3149 C C . LEU A 1 404 ? -12.113 2.101 -11.371 1.00 90.25 404 LEU A C 1
ATOM 3151 O O . LEU A 1 404 ? -12.965 2.321 -10.512 1.00 90.25 404 LEU A O 1
ATOM 3155 N N . PHE A 1 405 ? -11.949 2.894 -12.435 1.00 88.31 405 PHE A N 1
ATOM 3156 C CA . PHE A 1 405 ? -12.780 4.078 -12.676 1.00 88.31 405 PHE A CA 1
ATOM 3157 C C . PHE A 1 405 ? -14.260 3.723 -12.768 1.00 88.31 405 PHE A C 1
ATOM 3159 O O . PHE A 1 405 ? -15.090 4.303 -12.067 1.00 88.31 405 PHE A O 1
ATOM 3166 N N . ARG A 1 406 ? -14.592 2.719 -13.587 1.00 87.50 406 ARG A N 1
ATOM 3167 C CA . ARG A 1 406 ? -15.969 2.232 -13.717 1.00 87.50 406 ARG A CA 1
ATOM 3168 C C . ARG A 1 406 ? -16.498 1.708 -12.384 1.00 87.50 406 ARG A C 1
ATOM 3170 O O . ARG A 1 406 ? -17.650 1.952 -12.042 1.00 87.50 406 ARG A O 1
ATOM 3177 N N . TRP A 1 407 ? -15.673 0.994 -11.624 1.00 85.06 407 TRP A N 1
ATOM 3178 C CA . TRP A 1 407 ? -16.041 0.468 -10.316 1.00 85.06 407 TRP A CA 1
ATOM 3179 C C . TRP A 1 407 ? -16.311 1.583 -9.301 1.00 85.06 407 TRP A C 1
ATOM 3181 O O . TRP A 1 407 ? -17.316 1.506 -8.597 1.00 85.06 407 TRP A O 1
ATOM 3191 N N . ARG A 1 408 ? -15.475 2.627 -9.241 1.00 80.56 408 ARG A N 1
ATOM 3192 C CA . ARG A 1 408 ? -15.692 3.786 -8.358 1.00 80.56 408 ARG A CA 1
ATOM 3193 C C . ARG A 1 408 ? -16.973 4.528 -8.744 1.00 80.56 408 ARG A C 1
ATOM 3195 O O . ARG A 1 408 ? -17.804 4.757 -7.875 1.00 80.56 408 ARG A O 1
ATOM 3202 N N . ALA A 1 409 ? -17.190 4.777 -10.037 1.00 79.12 409 ALA A N 1
ATOM 3203 C CA . ALA A 1 409 ? -18.405 5.426 -10.536 1.00 79.12 409 ALA A CA 1
ATOM 3204 C C . ALA A 1 409 ? -19.686 4.622 -10.229 1.00 79.12 409 ALA A C 1
ATOM 3206 O O . ALA A 1 409 ? -20.701 5.182 -9.832 1.00 79.12 409 ALA A O 1
ATOM 3207 N N . LEU A 1 410 ? -19.655 3.291 -10.365 1.00 76.44 410 LEU A N 1
ATOM 3208 C CA . LEU A 1 410 ? -20.821 2.444 -10.072 1.00 76.44 410 LEU A CA 1
ATOM 3209 C C . LEU A 1 410 ? -21.117 2.316 -8.572 1.00 76.44 410 LEU A C 1
ATOM 3211 O O . LEU A 1 410 ? -22.272 2.131 -8.190 1.00 76.44 410 LEU A O 1
ATOM 3215 N N . ASN A 1 411 ? -20.087 2.373 -7.726 1.00 69.69 411 ASN A N 1
ATOM 3216 C CA . ASN A 1 411 ? -20.224 2.220 -6.277 1.00 69.69 411 ASN A CA 1
ATOM 3217 C C . ASN A 1 411 ? -20.250 3.562 -5.533 1.00 69.69 411 ASN A C 1
ATOM 3219 O O . ASN A 1 411 ? -20.192 3.553 -4.307 1.00 69.69 411 ASN A O 1
ATOM 3223 N N . GLU A 1 412 ? -20.417 4.688 -6.236 1.00 62.50 412 GLU A N 1
ATOM 3224 C CA . GLU A 1 412 ? -20.582 6.022 -5.638 1.00 62.50 412 GLU A CA 1
ATOM 3225 C C . GLU A 1 412 ? -21.722 6.056 -4.602 1.00 62.50 412 GLU A C 1
ATOM 3227 O O . GLU A 1 412 ? -21.676 6.816 -3.647 1.00 62.50 412 GLU A O 1
ATOM 3232 N N . LYS A 1 413 ? -22.708 5.154 -4.711 1.00 52.41 413 LYS A N 1
ATOM 3233 C CA . LYS A 1 413 ? -23.809 5.001 -3.742 1.00 52.41 413 LYS A CA 1
ATOM 3234 C C . LYS A 1 413 ? -23.411 4.363 -2.399 1.00 52.41 413 LYS A C 1
ATOM 3236 O O . LYS A 1 413 ? -24.190 4.446 -1.454 1.00 52.41 413 LYS A O 1
ATOM 3241 N N . MET A 1 414 ? -22.242 3.725 -2.285 1.00 59.50 414 MET A N 1
ATOM 3242 C CA . MET A 1 414 ? -21.702 3.224 -1.010 1.00 59.50 414 MET A CA 1
ATOM 3243 C C . MET A 1 414 ? -20.862 4.312 -0.327 1.00 59.50 414 MET A C 1
ATOM 3245 O O . MET A 1 414 ? -19.684 4.110 -0.038 1.00 59.50 414 MET A O 1
ATOM 3249 N N . THR A 1 415 ? -21.452 5.482 -0.074 1.00 60.88 415 THR A N 1
ATOM 3250 C CA . THR A 1 415 ? -20.789 6.532 0.706 1.00 60.88 415 THR A CA 1
ATOM 3251 C C . THR A 1 415 ? -20.790 6.134 2.180 1.00 60.88 415 THR A C 1
ATOM 3253 O O . THR A 1 415 ? -21.741 6.418 2.916 1.00 60.88 415 THR A O 1
ATOM 3256 N N . ILE A 1 416 ? -19.738 5.442 2.616 1.00 69.25 416 ILE A N 1
ATOM 3257 C CA . ILE A 1 416 ? -19.415 5.369 4.042 1.00 69.25 416 ILE A CA 1
ATOM 3258 C C . ILE A 1 416 ? -19.105 6.815 4.471 1.00 69.25 416 ILE A C 1
ATOM 3260 O O . ILE A 1 416 ? -18.320 7.478 3.795 1.00 69.25 416 ILE A O 1
ATOM 3264 N N . PRO A 1 417 ? -19.746 7.351 5.526 1.00 65.69 417 PRO A N 1
ATOM 3265 C CA . PRO A 1 417 ? -19.616 8.765 5.896 1.00 65.69 417 PRO A CA 1
ATOM 3266 C C . PRO A 1 417 ? -18.192 9.167 6.304 1.00 65.69 417 PRO A C 1
ATOM 3268 O O . PRO A 1 417 ? -17.854 10.347 6.256 1.00 65.69 417 PRO A O 1
ATOM 3271 N N . THR A 1 418 ? -17.368 8.192 6.684 1.00 68.38 418 THR A N 1
ATOM 3272 C CA . THR A 1 418 ? -15.979 8.381 7.095 1.00 68.38 418 THR A CA 1
ATOM 3273 C C . THR A 1 418 ? -15.150 7.249 6.510 1.00 68.38 418 THR A C 1
ATOM 3275 O O . THR A 1 418 ? -15.508 6.080 6.676 1.00 68.38 418 THR A O 1
ATOM 3278 N N . ASP A 1 419 ? -14.037 7.565 5.850 1.00 69.75 419 ASP A N 1
ATOM 3279 C CA . ASP A 1 419 ? -13.109 6.526 5.414 1.00 69.75 419 ASP A CA 1
ATOM 3280 C C . ASP A 1 419 ? -12.588 5.752 6.641 1.00 69.75 419 ASP A C 1
ATOM 3282 O O . ASP A 1 419 ? -12.187 6.363 7.636 1.00 69.75 419 ASP A O 1
ATOM 3286 N N . PRO A 1 420 ? -12.570 4.407 6.616 1.00 73.06 420 PRO A N 1
ATOM 3287 C CA . PRO A 1 420 ? -12.148 3.579 7.748 1.00 73.06 420 PRO A CA 1
ATOM 3288 C C . PRO A 1 420 ? -10.615 3.508 7.855 1.00 73.06 420 PRO A C 1
ATOM 3290 O O . PRO A 1 420 ? -10.031 2.443 8.035 1.00 73.06 420 PRO A O 1
ATOM 3293 N N . ASN A 1 421 ? -9.936 4.641 7.684 1.00 74.12 421 ASN A N 1
ATOM 3294 C CA . ASN A 1 421 ? -8.479 4.767 7.661 1.00 74.12 421 ASN A CA 1
ATOM 3295 C C . ASN A 1 421 ? -7.878 5.262 8.992 1.00 74.12 421 ASN A C 1
ATOM 3297 O O . ASN A 1 421 ? -6.679 5.064 9.234 1.00 74.12 421 ASN A O 1
ATOM 3301 N N . THR A 1 422 ? -8.722 5.832 9.860 1.00 79.25 422 THR A N 1
ATOM 3302 C CA . THR A 1 422 ? -8.404 6.309 11.216 1.00 79.25 422 THR A CA 1
ATOM 3303 C C . THR A 1 422 ? -9.083 5.456 12.290 1.00 79.25 422 THR A C 1
ATOM 3305 O O . THR A 1 422 ? -10.098 4.798 12.046 1.00 79.25 422 THR A O 1
ATOM 3308 N N . LEU A 1 423 ? -8.468 5.372 13.475 1.00 81.19 423 LEU A N 1
ATOM 3309 C CA . LEU A 1 423 ? -9.012 4.566 14.573 1.00 81.19 423 LEU A CA 1
ATOM 3310 C C . LEU A 1 423 ? -10.345 5.152 15.028 1.00 81.19 423 LEU A C 1
ATOM 3312 O O . LEU A 1 423 ? -11.290 4.412 15.268 1.00 81.19 423 LEU A O 1
ATOM 3316 N N . LEU A 1 424 ? -10.440 6.484 15.057 1.00 83.88 424 LEU A N 1
ATOM 3317 C CA . LEU A 1 424 ? -11.668 7.212 15.335 1.00 83.88 424 LEU A CA 1
ATOM 3318 C C . LEU A 1 424 ? -12.797 6.802 14.387 1.00 83.88 424 LEU A C 1
ATOM 3320 O O . LEU A 1 424 ? -13.895 6.543 14.869 1.00 83.88 424 LEU A O 1
ATOM 3324 N N . ALA A 1 425 ? -12.532 6.707 13.080 1.00 83.12 425 ALA A N 1
ATOM 3325 C CA . ALA A 1 425 ? -13.536 6.261 12.120 1.00 83.12 425 ALA A CA 1
ATOM 3326 C C . ALA A 1 425 ? -14.024 4.849 12.463 1.00 83.12 425 ALA A C 1
ATOM 3328 O O . ALA A 1 425 ? -15.223 4.650 12.616 1.00 83.12 425 ALA A O 1
ATOM 3329 N N . LEU A 1 426 ? -13.123 3.886 12.700 1.00 85.00 426 LEU A N 1
ATOM 3330 C CA . LEU A 1 426 ? -13.534 2.538 13.117 1.00 85.00 426 LEU A CA 1
ATOM 3331 C C . LEU A 1 426 ? -14.365 2.541 14.403 1.00 85.00 426 LEU A C 1
ATOM 3333 O O . LEU A 1 426 ? -15.397 1.873 14.462 1.00 85.00 426 LEU A O 1
ATOM 3337 N N . CYS A 1 427 ? -13.948 3.313 15.409 1.00 85.25 427 CYS A N 1
ATOM 3338 C CA . CYS A 1 427 ? -14.707 3.483 16.643 1.00 85.25 427 CYS A CA 1
ATOM 3339 C C . CYS A 1 427 ? -16.109 4.022 16.342 1.00 85.25 427 CYS A C 1
ATOM 3341 O O . CYS A 1 427 ? -17.096 3.457 16.795 1.00 85.25 427 CYS A O 1
ATOM 3343 N N . GLN A 1 428 ? -16.224 5.059 15.513 1.00 86.19 428 GLN A N 1
ATOM 3344 C CA . GLN A 1 428 ? -17.505 5.655 15.137 1.00 86.19 428 GLN A CA 1
ATOM 3345 C C . GLN A 1 428 ? -18.443 4.686 14.402 1.00 86.19 428 GLN A C 1
ATOM 3347 O O . GLN A 1 428 ? -19.657 4.814 14.564 1.00 86.19 428 GLN A O 1
ATOM 3352 N N . LEU A 1 429 ? -17.915 3.724 13.634 1.00 85.94 429 LEU A N 1
ATOM 3353 C CA . LEU A 1 429 ? -18.715 2.679 12.973 1.00 85.94 429 LEU A CA 1
ATOM 3354 C C . LEU A 1 429 ? -19.192 1.590 13.957 1.00 85.94 429 LEU A C 1
ATOM 3356 O O . LEU A 1 429 ? -20.166 0.893 13.678 1.00 85.94 429 LEU A O 1
ATOM 3360 N N . LEU A 1 430 ? -18.523 1.437 15.105 1.00 86.56 430 LEU A N 1
ATOM 3361 C CA . LEU A 1 430 ? -18.801 0.412 16.125 1.00 86.56 430 LEU A CA 1
ATOM 3362 C C . LEU A 1 430 ? -19.517 0.967 17.376 1.00 86.56 430 LEU A C 1
ATOM 3364 O O . LEU A 1 430 ? -20.062 0.208 18.179 1.00 86.56 430 LEU A O 1
ATOM 3368 N N . CYS A 1 431 ? -19.555 2.289 17.562 1.00 83.50 431 CYS A N 1
ATOM 3369 C CA . CYS A 1 431 ? -20.112 2.971 18.738 1.00 83.50 431 CYS A CA 1
ATOM 3370 C C . CYS A 1 431 ? -21.657 3.051 18.772 1.00 83.50 431 CYS A C 1
ATOM 3372 O O . CYS A 1 431 ? -22.215 4.046 19.237 1.00 83.50 431 CYS A O 1
ATOM 3374 N N . ASN A 1 432 ? -22.362 2.003 18.335 1.00 82.94 432 ASN A N 1
ATOM 3375 C CA . ASN A 1 432 ? -23.817 1.911 18.491 1.00 82.94 432 ASN A CA 1
ATOM 3376 C C . ASN A 1 432 ? -24.206 1.567 19.945 1.00 82.94 432 ASN A C 1
ATOM 3378 O O . ASN A 1 432 ? -23.440 0.930 20.690 1.00 82.94 432 ASN A O 1
ATOM 3382 N N . ARG A 1 433 ? -25.407 1.995 20.351 1.00 75.44 433 ARG A N 1
ATOM 3383 C CA . ARG A 1 433 ? -26.042 1.565 21.603 1.00 75.44 433 ARG A CA 1
ATOM 3384 C C . ARG A 1 433 ? -26.444 0.091 21.464 1.00 75.44 433 ARG A C 1
ATOM 3386 O O . ARG A 1 433 ? -27.069 -0.263 20.472 1.00 75.44 433 ARG A O 1
ATOM 3393 N N . ASP A 1 434 ? -26.067 -0.739 22.437 1.00 75.81 434 ASP A N 1
ATOM 3394 C CA . ASP A 1 434 ? -26.364 -2.185 22.466 1.00 75.81 434 ASP A CA 1
ATOM 3395 C C . ASP A 1 434 ? -25.931 -2.920 21.180 1.00 75.81 434 ASP A C 1
ATOM 3397 O O . ASP A 1 434 ? -26.698 -3.657 20.551 1.00 75.81 434 ASP A O 1
ATOM 3401 N N . ASN A 1 435 ? -24.690 -2.646 20.756 1.00 85.00 435 ASN A N 1
ATOM 3402 C CA . ASN A 1 435 ? -24.078 -3.273 19.590 1.00 85.00 435 ASN A CA 1
ATOM 3403 C C . ASN A 1 435 ? -23.777 -4.753 19.887 1.00 85.00 435 ASN A C 1
ATOM 3405 O O . ASN A 1 435 ? -22.918 -5.073 20.712 1.00 85.00 435 ASN A O 1
ATOM 3409 N N . GLY A 1 436 ? -24.454 -5.649 19.177 1.00 85.88 436 GLY A N 1
ATOM 3410 C CA . GLY A 1 436 ? -24.355 -7.094 19.337 1.00 85.88 436 GLY A CA 1
ATOM 3411 C C . GLY A 1 436 ? -23.015 -7.675 18.884 1.00 85.88 436 GLY A C 1
ATOM 3412 O O . GLY A 1 436 ? -22.624 -8.727 19.384 1.00 85.88 436 GLY A O 1
ATOM 3413 N N . LEU A 1 437 ? -22.288 -7.004 17.981 1.00 88.75 437 LEU A N 1
ATOM 3414 C CA . LEU A 1 437 ? -20.909 -7.381 17.645 1.00 88.75 437 LEU A CA 1
ATOM 3415 C C . LEU A 1 437 ? -19.972 -7.062 18.820 1.00 88.75 437 LEU A C 1
ATOM 3417 O O . LEU A 1 437 ? -19.157 -7.899 19.191 1.00 88.75 437 LEU A O 1
ATOM 3421 N N . ARG A 1 438 ? -20.108 -5.891 19.453 1.00 90.06 438 ARG A N 1
ATOM 3422 C CA . ARG A 1 438 ? -19.324 -5.548 20.652 1.00 90.06 438 ARG A CA 1
ATOM 3423 C C . ARG A 1 438 ? -19.639 -6.480 21.822 1.00 90.06 438 ARG A C 1
ATOM 3425 O O . ARG A 1 438 ? -18.724 -6.900 22.520 1.00 90.06 438 ARG A O 1
ATOM 3432 N N . GLU A 1 439 ? -20.912 -6.798 22.039 1.00 88.06 439 GLU A N 1
ATOM 3433 C CA . GLU A 1 439 ? -21.332 -7.736 23.087 1.00 88.06 439 GLU A CA 1
ATOM 3434 C C . GLU A 1 439 ? -20.758 -9.138 22.872 1.00 88.06 439 GLU A C 1
ATOM 3436 O O . GLU A 1 439 ? -20.305 -9.759 23.827 1.00 88.06 439 GLU A O 1
ATOM 3441 N N . GLU A 1 440 ? -20.723 -9.616 21.626 1.00 88.81 440 GLU A N 1
ATOM 3442 C CA . GLU A 1 440 ? -20.104 -10.900 21.280 1.00 88.81 440 GLU A CA 1
ATOM 3443 C C . GLU A 1 440 ? -18.586 -10.900 21.493 1.00 88.81 440 GLU A C 1
ATOM 3445 O O . GLU A 1 440 ? -18.022 -11.907 21.912 1.00 88.81 440 GLU A O 1
ATOM 3450 N N . MET A 1 441 ? -17.929 -9.769 21.235 1.00 90.19 441 MET A N 1
ATOM 3451 C CA . MET A 1 441 ? -16.482 -9.620 21.409 1.00 90.19 441 MET A CA 1
ATOM 3452 C C . MET A 1 441 ? -16.069 -9.320 22.856 1.00 90.19 441 MET A C 1
ATOM 3454 O O . MET A 1 441 ? -14.878 -9.358 23.181 1.00 90.19 441 MET A O 1
ATOM 3458 N N . ALA A 1 442 ? -17.028 -9.025 23.735 1.00 86.69 442 ALA A N 1
ATOM 3459 C CA . ALA A 1 442 ? -16.761 -8.685 25.122 1.00 86.69 442 ALA A CA 1
ATOM 3460 C C . ALA A 1 442 ? -16.137 -9.876 25.868 1.00 86.69 442 ALA A C 1
ATOM 3462 O O . ALA A 1 442 ? -16.683 -10.977 25.887 1.00 86.69 442 ALA A O 1
ATOM 3463 N N . GLY A 1 443 ? -14.997 -9.648 26.524 1.00 84.94 443 GLY A N 1
ATOM 3464 C CA . GLY A 1 443 ? -14.238 -10.701 27.212 1.00 84.94 443 GLY A CA 1
ATOM 3465 C C . GLY A 1 443 ? -13.241 -11.472 26.337 1.00 84.94 443 GLY A C 1
ATOM 3466 O O . GLY A 1 443 ? -12.453 -12.247 26.877 1.00 84.94 443 GLY A O 1
ATOM 3467 N N . LEU A 1 444 ? -13.196 -11.218 25.023 1.00 88.50 444 LEU A N 1
ATOM 3468 C CA . LEU A 1 444 ? -12.163 -11.750 24.117 1.00 88.50 444 LEU A CA 1
ATOM 3469 C C . LEU A 1 444 ? -10.974 -10.781 23.935 1.00 88.50 444 LEU A C 1
ATOM 3471 O O . LEU A 1 444 ? -10.096 -11.000 23.103 1.00 88.50 444 LEU A O 1
ATOM 3475 N N . GLU A 1 445 ? -10.937 -9.701 24.717 1.00 87.12 445 GLU A N 1
ATOM 3476 C CA . GLU A 1 445 ? -9.999 -8.575 24.591 1.00 87.12 445 GLU A CA 1
ATOM 3477 C C . GLU A 1 445 ? -8.528 -8.957 24.827 1.00 87.12 445 GLU A C 1
ATOM 3479 O O . GLU A 1 445 ? -7.624 -8.395 24.205 1.00 87.12 445 GLU A O 1
ATOM 3484 N N . THR A 1 446 ? -8.285 -9.899 25.741 1.00 86.88 446 THR A N 1
ATOM 3485 C CA . THR A 1 446 ? -6.945 -10.346 26.157 1.00 86.88 446 THR A CA 1
ATOM 3486 C C . THR A 1 446 ? -6.513 -11.653 25.499 1.00 86.88 446 THR A C 1
ATOM 3488 O O . THR A 1 446 ? -5.411 -12.137 25.758 1.00 86.88 446 THR A O 1
ATOM 3491 N N . MET A 1 447 ? -7.369 -12.237 24.658 1.00 87.94 447 MET A N 1
ATOM 3492 C CA . MET A 1 447 ? -7.080 -13.490 23.971 1.00 87.94 447 MET A CA 1
ATOM 3493 C C . MET A 1 447 ? -6.220 -13.256 22.726 1.00 87.94 447 MET A C 1
ATOM 3495 O O . MET A 1 447 ? -6.270 -12.200 22.089 1.00 87.94 447 MET A O 1
ATOM 3499 N N . GLU A 1 448 ? -5.438 -14.271 22.363 1.00 88.19 448 GLU A N 1
ATOM 3500 C CA . GLU A 1 448 ? -4.720 -14.298 21.090 1.00 88.19 448 GLU A CA 1
ATOM 3501 C C . GLU A 1 448 ? -5.718 -14.312 19.918 1.00 88.19 448 GLU A C 1
ATOM 3503 O O . GLU A 1 448 ? -6.819 -14.861 20.031 1.00 88.19 448 GLU A O 1
ATOM 3508 N N . SER A 1 449 ? -5.338 -13.733 18.771 1.00 85.94 449 SER A N 1
ATOM 3509 C CA . SER A 1 449 ? -6.208 -13.682 17.587 1.00 85.94 449 SER A CA 1
ATOM 3510 C C . SER A 1 449 ? -6.686 -15.063 17.144 1.00 85.94 449 SER A C 1
ATOM 3512 O O . SER A 1 449 ? -7.859 -15.213 16.842 1.00 85.94 449 SER A O 1
ATOM 3514 N N . SER A 1 450 ? -5.824 -16.082 17.179 1.00 87.25 450 SER A N 1
ATOM 3515 C CA . SER A 1 450 ? -6.174 -17.457 16.792 1.00 87.25 450 SER A CA 1
ATOM 3516 C C . SER A 1 450 ? -7.344 -18.020 17.613 1.00 87.25 450 SER A C 1
ATOM 3518 O O . SER A 1 450 ? -8.300 -18.550 17.053 1.00 87.25 450 SER A O 1
ATOM 3520 N N . VAL A 1 451 ? -7.299 -17.841 18.937 1.00 90.62 451 VAL A N 1
ATOM 3521 C CA . VAL A 1 451 ? -8.326 -18.322 19.874 1.00 90.62 451 VAL A CA 1
ATOM 3522 C C . VAL A 1 451 ? -9.630 -17.549 19.706 1.00 90.62 451 VAL A C 1
ATOM 3524 O O . VAL A 1 451 ? -10.702 -18.147 19.633 1.00 90.62 451 VAL A O 1
ATOM 3527 N N . ARG A 1 452 ? -9.557 -16.217 19.612 1.00 90.50 452 ARG A N 1
ATOM 3528 C CA . ARG A 1 452 ? -10.745 -15.383 19.401 1.00 90.50 452 ARG A CA 1
ATOM 3529 C C . ARG A 1 452 ? -11.434 -15.707 18.077 1.00 90.50 452 ARG A C 1
ATOM 3531 O O . ARG A 1 452 ? -12.663 -15.783 18.032 1.00 90.50 452 ARG A O 1
ATOM 3538 N N . ASP A 1 453 ? -10.660 -15.846 17.006 1.00 90.12 453 ASP A N 1
ATOM 3539 C CA . ASP A 1 453 ? -11.188 -16.085 15.666 1.00 90.12 453 ASP A CA 1
ATOM 3540 C C . ASP A 1 453 ? -11.908 -17.444 15.616 1.00 90.12 453 ASP A C 1
ATOM 3542 O O . ASP A 1 453 ? -12.979 -17.546 15.022 1.00 90.12 453 ASP A O 1
ATOM 3546 N N . GLU A 1 454 ? -11.397 -18.454 16.329 1.00 90.50 454 GLU A N 1
ATOM 3547 C CA . GLU A 1 454 ? -12.052 -19.759 16.470 1.00 90.50 454 GLU A CA 1
ATOM 3548 C C . GLU A 1 454 ? -13.364 -19.687 17.268 1.00 90.50 454 GLU A C 1
ATOM 3550 O O . GLU A 1 454 ? -14.386 -20.215 16.827 1.00 90.50 454 GLU A O 1
ATOM 3555 N N . ILE A 1 455 ? -13.380 -18.969 18.398 1.00 88.94 455 ILE A N 1
ATOM 3556 C CA . ILE A 1 455 ? -14.608 -18.752 19.185 1.00 88.94 455 ILE A CA 1
ATOM 3557 C C . ILE A 1 455 ? -15.665 -18.039 18.332 1.00 88.94 455 ILE A C 1
ATOM 3559 O O . ILE A 1 455 ? -16.819 -18.464 18.281 1.00 88.94 455 ILE A O 1
ATOM 3563 N N . THR A 1 456 ? -15.266 -16.993 17.608 1.00 88.19 456 THR A N 1
ATOM 3564 C CA . THR A 1 456 ? -16.172 -16.228 16.737 1.00 88.19 456 THR A CA 1
ATOM 3565 C C . THR A 1 456 ? -16.731 -17.102 15.616 1.00 88.19 456 THR A C 1
ATOM 3567 O O . THR A 1 456 ? -17.927 -17.054 15.329 1.00 88.19 456 THR A O 1
ATOM 3570 N N . ARG A 1 457 ? -15.893 -17.949 15.007 1.00 87.69 457 ARG A N 1
ATOM 3571 C CA . ARG A 1 457 ? -16.311 -18.891 13.962 1.00 87.69 457 ARG A CA 1
ATOM 3572 C C . ARG A 1 457 ? -17.335 -19.899 14.485 1.00 87.69 457 ARG A C 1
ATOM 3574 O O . ARG A 1 457 ? -18.336 -20.149 13.816 1.00 87.69 457 ARG A O 1
ATOM 3581 N N . SER A 1 458 ? -17.129 -20.415 15.697 1.00 88.38 458 SER A N 1
ATOM 3582 C CA . SER A 1 458 ? -18.028 -21.397 16.318 1.00 88.38 458 SER A CA 1
ATOM 3583 C C . SER A 1 458 ? -19.440 -20.861 16.601 1.00 88.38 458 SER A C 1
ATOM 3585 O O . SER A 1 458 ? -20.396 -21.633 16.653 1.00 88.38 458 SER A O 1
ATOM 3587 N N . ASN A 1 459 ? -19.603 -19.538 16.720 1.00 84.50 459 ASN A N 1
ATOM 3588 C CA . ASN A 1 459 ? -20.904 -18.923 16.982 1.00 84.50 459 ASN A CA 1
ATOM 3589 C C . ASN A 1 459 ? -21.831 -18.907 15.752 1.00 84.50 459 ASN A C 1
ATOM 3591 O O . ASN A 1 459 ? -23.029 -18.663 15.907 1.00 84.50 459 ASN A O 1
ATOM 3595 N N . HIS A 1 460 ? -21.308 -19.147 14.539 1.00 83.75 460 HIS A N 1
ATOM 3596 C CA . HIS A 1 460 ? -22.057 -19.099 13.271 1.00 83.75 460 HIS A CA 1
ATOM 3597 C C . HIS A 1 460 ? -22.894 -17.818 13.086 1.00 83.75 460 HIS A C 1
ATOM 3599 O O . HIS A 1 460 ? -23.992 -17.823 12.518 1.00 83.75 460 HIS A O 1
ATOM 3605 N N . THR A 1 461 ? -22.378 -16.698 13.585 1.00 85.56 461 THR A N 1
ATOM 3606 C CA . THR A 1 461 ? -23.040 -15.396 13.560 1.00 85.56 461 THR A CA 1
ATOM 3607 C C . THR A 1 461 ? -22.802 -14.699 12.228 1.00 85.56 461 THR A C 1
ATOM 3609 O O . THR A 1 461 ? -21.780 -14.880 11.567 1.00 85.56 461 THR A O 1
ATOM 3612 N N . ARG A 1 462 ? -23.793 -13.916 11.798 1.00 89.25 462 ARG A N 1
ATOM 3613 C CA . ARG A 1 462 ? -23.718 -13.124 10.568 1.00 89.25 462 ARG A CA 1
ATOM 3614 C C . ARG A 1 462 ? -23.695 -11.650 10.911 1.00 89.25 462 ARG A C 1
ATOM 3616 O O . ARG A 1 462 ? -24.296 -11.232 11.903 1.00 89.25 462 ARG A O 1
ATOM 3623 N N . TYR A 1 463 ? -23.041 -10.877 10.059 1.00 90.19 463 TYR A N 1
ATOM 3624 C CA . TYR A 1 463 ? -22.872 -9.443 10.250 1.00 90.19 463 TYR A CA 1
ATOM 3625 C C . TYR A 1 463 ? -23.362 -8.665 9.039 1.00 90.19 463 TYR A C 1
ATOM 3627 O O . TYR A 1 463 ? -23.367 -9.157 7.906 1.00 90.19 463 TYR A O 1
ATOM 3635 N N . TRP A 1 464 ? -23.763 -7.427 9.288 1.00 89.75 464 TRP A N 1
ATOM 3636 C CA . TRP A 1 464 ? -24.156 -6.484 8.256 1.00 89.75 464 TRP A CA 1
ATOM 3637 C C . TRP A 1 464 ? -23.654 -5.086 8.614 1.00 89.75 464 TRP A C 1
ATOM 3639 O O . TRP A 1 464 ? -23.301 -4.800 9.761 1.00 89.75 464 TRP A O 1
ATOM 3649 N N . ALA A 1 465 ? -23.598 -4.210 7.619 1.00 87.81 465 ALA A N 1
ATOM 3650 C CA . ALA A 1 465 ? -23.320 -2.802 7.824 1.00 87.81 465 ALA A CA 1
ATOM 3651 C C . ALA A 1 465 ? -24.284 -1.939 7.025 1.00 87.81 465 ALA A C 1
ATOM 3653 O O . ALA A 1 465 ? -24.690 -2.286 5.918 1.00 87.81 465 ALA A O 1
ATOM 3654 N N . GLY A 1 466 ? -24.649 -0.794 7.581 1.00 85.44 466 GLY A N 1
ATOM 3655 C CA . GLY A 1 466 ? -25.572 0.111 6.921 1.00 85.44 466 GLY A CA 1
ATOM 3656 C C . GLY A 1 466 ? -26.067 1.215 7.831 1.00 85.44 466 GLY A C 1
ATOM 3657 O O . GLY A 1 466 ? -25.620 1.379 8.965 1.00 85.44 466 GLY A O 1
ATOM 3658 N N . TRP A 1 467 ? -27.006 1.994 7.307 1.00 84.12 467 TRP A N 1
ATOM 3659 C CA . TRP A 1 467 ? -27.615 3.085 8.049 1.00 84.12 467 TRP A CA 1
ATOM 3660 C C . TRP A 1 467 ? -28.680 2.562 9.012 1.00 84.12 467 TRP A C 1
ATOM 3662 O O . TRP A 1 467 ? -29.706 2.045 8.571 1.00 84.12 467 TRP A O 1
ATOM 3672 N N . MET A 1 468 ? -28.474 2.775 10.308 1.00 82.81 468 MET A N 1
ATOM 3673 C CA . MET A 1 468 ? -29.458 2.512 11.353 1.00 82.81 468 MET A CA 1
ATOM 3674 C C . MET A 1 468 ? -29.953 3.830 11.950 1.00 82.81 468 MET A C 1
ATOM 3676 O O . MET A 1 468 ? -29.179 4.760 12.186 1.00 82.81 468 MET A O 1
ATOM 3680 N N . THR A 1 469 ? -31.261 3.920 12.172 1.00 80.19 469 THR A N 1
ATOM 3681 C CA . THR A 1 469 ? -31.880 4.998 12.947 1.00 80.19 469 THR A CA 1
ATOM 3682 C C . THR A 1 469 ? -31.910 4.592 14.412 1.00 80.19 469 THR A C 1
ATOM 3684 O O . THR A 1 469 ? -32.537 3.594 14.772 1.00 80.19 469 THR A O 1
ATOM 3687 N N . GLU A 1 470 ? -31.218 5.352 15.250 1.00 76.19 470 GLU A N 1
ATOM 3688 C CA . GLU A 1 470 ? -31.240 5.170 16.698 1.00 76.19 470 GLU A CA 1
ATOM 3689 C C . GLU A 1 470 ? -32.553 5.706 17.308 1.00 76.19 470 GLU A C 1
ATOM 3691 O O . GLU A 1 470 ? -33.244 6.513 16.679 1.00 76.19 470 GLU A O 1
ATOM 3696 N N . PRO A 1 471 ? -32.885 5.332 18.562 1.00 72.44 471 PRO A N 1
ATOM 3697 C CA . PRO A 1 471 ? -34.061 5.849 19.275 1.00 72.44 471 PRO A CA 1
ATOM 3698 C C . PRO A 1 471 ? -34.094 7.381 19.402 1.00 72.44 471 PRO A C 1
ATOM 3700 O O . PRO A 1 471 ? -35.155 7.968 19.564 1.00 72.44 471 PRO A O 1
ATOM 3703 N N . ASP A 1 472 ? -32.929 8.025 19.300 1.00 67.94 472 ASP A N 1
ATOM 3704 C CA . ASP A 1 472 ? -32.744 9.481 19.345 1.00 67.94 472 ASP A CA 1
ATOM 3705 C C . ASP A 1 472 ? -33.008 10.164 17.983 1.00 67.94 472 ASP A C 1
ATOM 3707 O O . ASP A 1 472 ? -32.567 11.278 17.728 1.00 67.94 472 ASP A O 1
ATOM 3711 N N . SER A 1 473 ? -33.659 9.465 17.041 1.00 70.81 473 SER A N 1
ATOM 3712 C CA . SER A 1 473 ? -33.904 9.904 15.652 1.00 70.81 473 SER A CA 1
ATOM 3713 C C . SER A 1 473 ? -32.646 10.227 14.825 1.00 70.81 473 SER A C 1
ATOM 3715 O O . SER A 1 473 ? -32.754 10.638 13.670 1.00 70.81 473 SER A O 1
ATOM 3717 N N . SER A 1 474 ? -31.446 10.008 15.371 1.00 74.31 474 SER A N 1
ATOM 3718 C CA . SER A 1 474 ? -30.183 10.174 14.651 1.00 74.31 474 SER A CA 1
ATOM 3719 C C . SER A 1 474 ? -29.910 8.966 13.745 1.00 74.31 474 SER A C 1
ATOM 3721 O O . SER A 1 474 ? -30.133 7.817 14.136 1.00 74.31 474 SER A O 1
ATOM 3723 N N . ARG A 1 475 ? -29.446 9.217 12.514 1.00 78.12 475 ARG A N 1
ATOM 3724 C CA . ARG A 1 475 ? -29.081 8.172 11.546 1.00 78.12 475 ARG A CA 1
ATOM 3725 C C . ARG A 1 475 ? -27.564 8.006 11.542 1.00 78.12 475 ARG A C 1
ATOM 3727 O O . ARG A 1 475 ? -26.847 8.973 11.296 1.00 78.12 475 ARG A O 1
ATOM 3734 N N . ARG A 1 476 ? -27.078 6.792 11.801 1.00 81.06 476 ARG A N 1
ATOM 3735 C CA . ARG A 1 476 ? -25.644 6.467 11.826 1.00 81.06 476 ARG A CA 1
ATOM 3736 C C . ARG A 1 476 ? -25.354 5.271 10.945 1.00 81.06 476 ARG A C 1
ATOM 3738 O O . ARG A 1 476 ? -26.176 4.364 10.836 1.00 81.06 476 ARG A O 1
ATOM 3745 N N . TRP A 1 477 ? -24.188 5.274 10.321 1.00 85.00 477 TRP A N 1
ATOM 3746 C CA . TRP A 1 477 ? -23.668 4.107 9.633 1.00 85.00 477 TRP A CA 1
ATOM 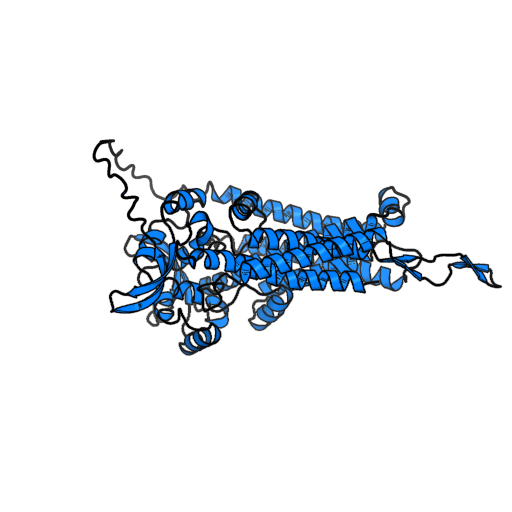3747 C C . TRP A 1 477 ? -22.968 3.212 10.650 1.00 85.00 477 TRP A C 1
ATOM 3749 O O . TRP A 1 477 ? -22.080 3.678 11.363 1.00 85.00 477 TRP A O 1
ATOM 3759 N N . ILE A 1 478 ? -23.381 1.954 10.752 1.00 87.06 478 ILE A N 1
ATOM 3760 C CA . ILE A 1 478 ? -22.896 1.040 11.788 1.00 87.06 478 ILE A CA 1
ATOM 3761 C C . ILE A 1 478 ? -22.518 -0.317 11.205 1.00 87.06 478 ILE A C 1
ATOM 3763 O O . ILE A 1 478 ? -23.031 -0.706 10.156 1.00 87.06 478 ILE A O 1
ATOM 3767 N N . VAL A 1 479 ? -21.658 -1.040 11.921 1.00 88.94 479 VAL A N 1
ATOM 3768 C CA . VAL A 1 479 ? -21.432 -2.481 11.741 1.00 88.94 479 VAL A CA 1
ATOM 3769 C C . VAL A 1 479 ? -22.092 -3.215 12.901 1.00 88.94 479 VAL A C 1
ATOM 3771 O O . VAL A 1 479 ? -21.816 -2.912 14.063 1.00 88.94 479 VAL A O 1
ATOM 3774 N N . GLU A 1 480 ? -22.969 -4.165 12.595 1.00 88.69 480 GLU A N 1
ATOM 3775 C CA . GLU A 1 480 ? -23.849 -4.781 13.583 1.00 88.69 480 GLU A CA 1
ATOM 3776 C C . GLU A 1 480 ? -23.985 -6.290 13.366 1.00 88.69 480 GLU A C 1
ATOM 3778 O O . GLU A 1 480 ? -23.819 -6.813 12.258 1.00 88.69 480 GLU A O 1
ATOM 3783 N N . LYS A 1 481 ? -24.294 -6.998 14.454 1.00 89.06 481 LYS A N 1
ATOM 3784 C CA . LYS A 1 481 ? -24.634 -8.419 14.414 1.00 89.06 481 LYS A CA 1
ATOM 3785 C C . LYS A 1 481 ? -26.070 -8.603 13.932 1.00 89.06 481 LYS A C 1
ATOM 3787 O O . LYS A 1 481 ? -26.995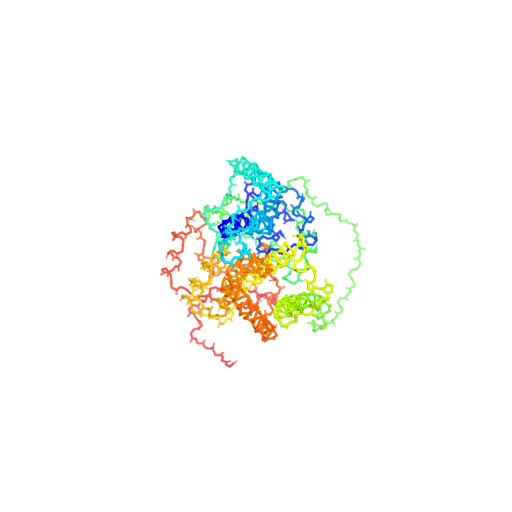 -7.939 14.403 1.00 89.06 481 LYS A O 1
ATOM 3792 N N . GLU A 1 482 ? -26.278 -9.552 13.028 1.00 83.56 482 GLU A N 1
ATOM 3793 C CA . GLU A 1 482 ? -27.617 -9.958 12.611 1.00 83.56 482 GLU A CA 1
ATOM 3794 C C . GLU A 1 482 ? -28.334 -10.621 13.799 1.00 83.56 482 GLU A C 1
ATOM 3796 O O . GLU A 1 482 ? -27.913 -11.667 14.303 1.00 83.56 482 GLU A O 1
ATOM 3801 N N . LYS A 1 483 ? -29.428 -10.015 14.275 1.00 75.88 483 LYS A N 1
ATOM 3802 C CA . LYS A 1 483 ? -30.282 -10.630 15.300 1.00 75.88 483 LYS A CA 1
ATOM 3803 C C . LYS A 1 483 ? -31.183 -11.659 14.614 1.00 75.88 483 LYS A C 1
ATOM 3805 O O . LYS A 1 483 ? -31.885 -11.333 13.663 1.00 75.88 483 LYS A O 1
ATOM 3810 N N . SER A 1 484 ? -31.210 -12.887 15.137 1.00 53.72 484 SER A N 1
ATOM 3811 C CA . SER A 1 484 ? -31.964 -14.029 14.579 1.00 53.72 484 SER A CA 1
ATOM 3812 C C . SER A 1 484 ? -33.479 -13.778 14.384 1.00 53.72 484 SER A C 1
ATOM 3814 O O . SER A 1 484 ? -34.160 -14.557 13.726 1.00 53.72 484 SER A O 1
ATOM 3816 N N . SER A 1 485 ? -34.032 -12.676 14.907 1.00 39.56 485 SER A N 1
ATOM 3817 C CA . SER A 1 485 ? -35.453 -12.319 14.807 1.00 39.56 485 SER A CA 1
ATOM 3818 C C . SER A 1 485 ? -35.876 -11.584 13.524 1.00 39.56 485 SER A C 1
ATOM 3820 O O . SER A 1 485 ? -37.059 -11.286 13.383 1.00 39.56 485 SER A O 1
ATOM 3822 N N . LYS A 1 486 ? -34.983 -11.339 12.553 1.00 39.97 486 LYS A N 1
ATOM 3823 C CA . LYS A 1 486 ? -35.353 -10.854 11.203 1.00 39.97 486 LYS A CA 1
ATOM 3824 C C . LYS A 1 486 ? -35.331 -11.957 10.136 1.00 39.97 486 LYS A C 1
ATOM 3826 O O . LYS A 1 486 ? -34.860 -11.763 9.022 1.00 39.97 486 LYS A O 1
ATOM 3831 N N . MET A 1 487 ? -35.897 -13.122 10.452 1.00 36.47 487 MET A N 1
ATOM 3832 C CA . MET A 1 487 ? -36.301 -14.084 9.413 1.00 36.47 487 MET A CA 1
ATOM 3833 C C . MET A 1 487 ? -37.652 -13.749 8.756 1.00 36.47 487 MET A C 1
ATOM 3835 O O . MET A 1 487 ? -38.032 -14.416 7.800 1.00 36.47 487 MET A O 1
ATOM 3839 N N . LEU A 1 488 ? -38.376 -12.714 9.196 1.00 37.78 488 LEU A N 1
ATOM 3840 C CA . LEU A 1 488 ? -39.679 -12.340 8.634 1.00 37.78 488 LEU A CA 1
ATOM 3841 C C . LEU A 1 488 ? -39.824 -10.812 8.579 1.00 37.78 488 LEU A C 1
ATOM 3843 O O . LEU A 1 488 ? -39.510 -10.139 9.556 1.00 37.78 488 LEU A O 1
ATOM 3847 N N . THR A 1 489 ? -40.367 -10.306 7.461 1.00 33.28 489 THR A N 1
ATOM 3848 C CA . THR A 1 489 ? -40.536 -8.893 7.027 1.00 33.28 489 THR A CA 1
ATOM 3849 C C . THR A 1 489 ? -39.269 -8.309 6.362 1.00 33.28 489 THR A C 1
ATOM 3851 O O . THR A 1 489 ? -38.334 -7.909 7.039 1.00 33.28 489 THR A O 1
ATOM 3854 N N . GLY A 1 490 ? -39.063 -8.380 5.036 1.00 29.36 490 GLY A N 1
ATOM 3855 C CA . GLY A 1 490 ? -39.920 -7.949 3.913 1.00 29.36 490 GLY A CA 1
ATOM 3856 C C . GLY A 1 490 ? -39.574 -6.487 3.570 1.00 29.36 490 GLY A C 1
ATOM 3857 O O . GLY A 1 490 ? -39.548 -5.671 4.477 1.00 29.36 490 GLY A O 1
ATOM 3858 N N . GLY A 1 491 ? -39.270 -6.038 2.354 1.00 30.55 491 GLY A N 1
ATOM 3859 C CA . GLY A 1 491 ? -39.144 -6.598 1.011 1.00 30.55 491 GLY A CA 1
ATOM 3860 C C . GLY A 1 491 ? -38.772 -5.437 0.059 1.00 30.55 491 GLY A C 1
ATOM 3861 O O . GLY A 1 491 ? -38.938 -4.283 0.451 1.00 30.55 491 GLY A O 1
ATOM 3862 N N . LEU A 1 492 ? -38.335 -5.786 -1.162 1.00 28.73 492 LEU A N 1
ATOM 3863 C CA . LEU A 1 492 ? -38.078 -4.932 -2.346 1.00 28.73 492 LEU A CA 1
ATOM 3864 C C . LEU A 1 492 ? -36.914 -3.926 -2.299 1.00 28.73 492 LEU A C 1
ATOM 3866 O O . LEU A 1 492 ? -36.968 -2.936 -1.541 1.00 28.73 492 LEU A O 1
#

Foldseek 3Di:
DQPQLLVLLVVLQVLLLVLLLQLQLQLLLQQADPQFAFCLLHFLQQSLFPDVDVVNVVSQPPPRLLNVLSVVLNVLSLLSSLLSLLQWDKALPDWDQDPVGTDGHAIDIDGDVVSVVVSVVSVVSSVVSVVVSCVVCVPTDSLFQEFCQFLLLLLQQQPDPVVLVLLQVDDLLDDSVRVNVSRRQWGKHWDWDADPVRDTGTHIDIDDDPPDDPPPPPDDDDDDDDDDPDDPPPPPPDPVVVVVVVVVVVLVVLLVLLVVLLCLLVCLVPPPDPDPSVCCLAPNSCNLSVSLSSLSVSLVVLQSVLSLCLLCQLQVQQAVWFAACVRHRLDGSSDALVVQLVVCVVVVNVLSNLSSVLSVVSSVLSSLSSLQRDHPNDDPVSNVVSSVSNNVSSVSVSVNSVVVVVVCVVCVVVPQSHRPSGNSSSSQQASDDPAPSSVLSHPVRNPYSVVSSVSSNVVRWTKHWDWDQDPVRDIGTYIGTDDPPPPDDDDD